Protein AF-A0A0C1QW24-F1 (afdb_monomer_lite)

Sequence (391 aa):
MWEAIWLALNKYADKGKLSITPIIAEKIINILKTRLPSDTKLGSLEKIFASSINNVNDIINEWLLEGEDKKDLLIGNSKISNIIYGYGNNDILIGGKQSDKLYGGFGDDILEGGEGDDELYGEYGSDTYIWGAGLGNDIIFESRTDTDRDFVKLVGGITPEDIDYYYTNHNTYGRSIEIKIKSTGEKLLIPRKSERSTVSEMIFDNGKKVSLLDNIPNLGTDGDDVLKGTAYKDYLKGLKGNDKLYGGSGDDILEGGEGDDELYGEYGSDTYIWGAGLGNDIIFESRTDTDRDFVKLVGGITPEDIDYYYTNHNTYGRSIEIKIKSIGEKLLIPRKSERSTVSEMSFDNGKKVCLLDNIPYCSSNNINDKTHIYHEGNIHLETGFNNEALF

Organism: NCBI:txid86105

Structure (mmCIF, N/CA/C/O backbone):
data_AF-A0A0C1QW24-F1
#
_entry.id   AF-A0A0C1QW24-F1
#
loop_
_atom_site.group_PDB
_atom_site.id
_atom_site.type_symbol
_atom_site.label_atom_id
_atom_site.label_alt_id
_atom_site.label_comp_id
_atom_site.label_asym_id
_atom_site.label_entity_id
_atom_site.label_seq_id
_atom_site.pdbx_PDB_ins_code
_atom_site.Cartn_x
_atom_site.Cartn_y
_atom_site.Cartn_z
_atom_site.occupancy
_atom_site.B_iso_or_equiv
_atom_site.auth_seq_id
_atom_site.auth_comp_id
_atom_site.auth_asym_id
_atom_site.auth_atom_id
_atom_site.pdbx_PDB_model_num
ATOM 1 N N . MET A 1 1 ? 5.369 17.848 -28.138 1.00 54.53 1 MET A N 1
ATOM 2 C CA . MET A 1 1 ? 5.869 16.537 -27.673 1.00 54.53 1 MET A CA 1
ATOM 3 C C . MET A 1 1 ? 5.851 15.494 -28.789 1.00 54.53 1 MET A C 1
ATOM 5 O O . MET A 1 1 ? 6.917 15.181 -29.296 1.00 54.53 1 MET A O 1
ATOM 9 N N . TRP A 1 2 ? 4.685 15.012 -29.240 1.00 56.50 2 TRP A N 1
ATOM 10 C CA . TRP A 1 2 ? 4.601 13.933 -30.244 1.00 56.50 2 TRP A CA 1
ATOM 11 C C . TRP A 1 2 ? 5.263 14.249 -31.588 1.00 56.50 2 TRP A C 1
ATOM 13 O O . TRP A 1 2 ? 5.914 13.382 -32.158 1.00 56.50 2 TRP A O 1
ATOM 23 N N . GLU A 1 3 ? 5.185 15.497 -32.053 1.00 54.97 3 GLU A N 1
ATOM 24 C CA . GLU A 1 3 ? 5.924 15.941 -33.243 1.00 54.97 3 GLU A CA 1
ATOM 25 C C . GLU A 1 3 ? 7.447 15.928 -33.040 1.00 54.97 3 GLU A C 1
ATOM 27 O O . GLU A 1 3 ? 8.176 15.600 -33.966 1.00 54.97 3 GLU A O 1
ATOM 32 N N . ALA A 1 4 ? 7.947 16.223 -31.835 1.00 52.72 4 ALA A N 1
ATOM 33 C CA . ALA A 1 4 ? 9.382 16.182 -31.540 1.00 52.72 4 ALA A CA 1
ATOM 34 C C . ALA A 1 4 ? 9.905 14.738 -31.496 1.00 52.72 4 ALA A C 1
ATOM 36 O O . ALA A 1 4 ? 10.951 14.457 -32.075 1.00 52.72 4 ALA A O 1
ATOM 37 N N . ILE A 1 5 ? 9.138 13.814 -30.899 1.00 54.47 5 ILE A N 1
ATOM 38 C CA . ILE A 1 5 ? 9.424 12.370 -30.941 1.00 54.47 5 ILE A CA 1
ATOM 39 C C . ILE A 1 5 ? 9.389 11.875 -32.395 1.00 54.47 5 ILE A C 1
ATOM 41 O O . ILE A 1 5 ? 10.290 11.163 -32.825 1.00 54.47 5 ILE A O 1
ATOM 45 N N . TRP A 1 6 ? 8.403 12.308 -33.186 1.00 57.19 6 TRP A N 1
ATOM 46 C CA . TRP A 1 6 ? 8.279 11.936 -34.599 1.00 57.19 6 TRP A CA 1
ATOM 47 C C . TRP A 1 6 ? 9.472 12.431 -35.421 1.00 57.19 6 TRP A C 1
ATOM 49 O O . TRP A 1 6 ? 10.039 11.683 -36.217 1.00 57.19 6 TRP A O 1
ATOM 59 N N . LEU A 1 7 ? 9.883 13.686 -35.219 1.00 57.59 7 LEU A N 1
ATOM 60 C CA . LEU A 1 7 ? 11.039 14.282 -35.887 1.00 57.59 7 LEU A CA 1
ATOM 61 C C . LEU A 1 7 ? 12.349 13.608 -35.472 1.00 57.59 7 LEU A C 1
ATOM 63 O O . LEU A 1 7 ? 13.193 13.359 -36.331 1.00 57.59 7 LEU A O 1
ATOM 67 N N . ALA A 1 8 ? 12.515 13.282 -34.189 1.00 53.38 8 ALA A N 1
ATOM 68 C CA . ALA A 1 8 ? 13.675 12.548 -33.702 1.00 53.38 8 ALA A CA 1
ATOM 69 C C . ALA A 1 8 ? 13.733 11.141 -34.324 1.00 53.38 8 ALA A C 1
ATOM 71 O O . ALA A 1 8 ? 14.740 10.802 -34.942 1.00 53.38 8 ALA A O 1
ATOM 72 N N . LEU A 1 9 ? 12.638 10.372 -34.283 1.00 56.56 9 LEU A N 1
ATOM 73 C CA . LEU A 1 9 ? 12.559 9.029 -34.878 1.00 56.56 9 LEU A CA 1
ATOM 74 C C . LEU A 1 9 ? 12.880 9.041 -36.383 1.00 56.56 9 LEU A C 1
ATOM 76 O O . LEU A 1 9 ? 13.656 8.208 -36.850 1.00 56.56 9 LEU A O 1
ATOM 80 N N . ASN A 1 10 ? 12.367 10.023 -37.136 1.00 54.75 10 ASN A N 1
ATOM 81 C CA . ASN A 1 10 ? 12.657 10.153 -38.570 1.00 54.75 10 ASN A CA 1
ATOM 82 C C . ASN A 1 10 ? 14.102 10.598 -38.859 1.00 54.75 10 ASN A C 1
ATOM 84 O O . ASN A 1 10 ? 14.746 10.051 -39.750 1.00 54.75 10 ASN A O 1
ATOM 88 N N . LYS A 1 11 ? 14.661 11.536 -38.082 1.00 52.62 11 LYS A N 1
ATOM 89 C CA . LYS A 1 11 ? 16.057 11.993 -38.236 1.00 52.62 11 LYS A CA 1
ATOM 90 C C . LYS A 1 11 ? 17.072 10.861 -38.018 1.00 52.62 11 LYS A C 1
ATOM 92 O O . LYS A 1 11 ? 18.167 10.902 -38.584 1.00 52.62 11 LYS A O 1
ATOM 97 N N . TYR A 1 12 ? 16.734 9.874 -37.187 1.00 47.69 12 TYR A N 1
ATOM 98 C CA . TYR A 1 12 ? 17.576 8.703 -36.930 1.00 47.69 12 TYR A CA 1
ATOM 99 C C . TYR A 1 12 ? 17.433 7.603 -37.992 1.00 47.69 12 TYR A C 1
ATOM 101 O O . TYR A 1 12 ? 18.429 6.933 -38.281 1.00 47.69 12 TYR A O 1
ATOM 109 N N . ALA A 1 13 ? 16.270 7.485 -38.643 1.00 48.06 13 ALA A N 1
ATOM 110 C CA . ALA A 1 13 ? 16.073 6.603 -39.797 1.00 48.06 13 ALA A CA 1
ATOM 111 C C . ALA A 1 13 ? 16.993 6.977 -40.983 1.00 48.06 13 ALA A C 1
ATOM 113 O O . ALA A 1 13 ? 17.592 6.102 -41.609 1.00 48.06 13 ALA A O 1
ATOM 114 N N . ASP A 1 14 ? 17.207 8.276 -41.222 1.00 45.59 14 ASP A N 1
ATOM 115 C CA . ASP A 1 14 ? 18.035 8.783 -42.332 1.00 45.59 14 ASP A CA 1
ATOM 116 C C . ASP A 1 14 ? 19.552 8.570 -42.148 1.00 45.59 14 ASP A C 1
ATOM 118 O O . ASP A 1 14 ? 20.320 8.656 -43.107 1.00 45.59 14 ASP A O 1
ATOM 122 N N . LYS A 1 15 ? 20.023 8.270 -40.928 1.00 45.69 15 LYS A N 1
ATOM 123 C CA . LYS A 1 15 ? 21.458 8.068 -40.630 1.00 45.69 15 LYS A CA 1
ATOM 124 C C . LYS A 1 15 ? 21.930 6.614 -40.753 1.00 45.69 15 LYS A C 1
ATOM 126 O O . LYS A 1 15 ? 23.071 6.325 -40.395 1.00 45.69 15 LYS A O 1
ATOM 131 N N . GLY A 1 16 ? 21.080 5.697 -41.223 1.00 38.66 16 GLY A N 1
ATOM 132 C CA . GLY A 1 16 ? 21.445 4.297 -41.486 1.00 38.66 16 GLY A CA 1
ATOM 133 C C . GLY A 1 16 ? 21.817 3.469 -40.247 1.00 38.66 16 GLY A C 1
ATOM 134 O O . GLY A 1 16 ? 22.324 2.361 -40.391 1.00 38.66 16 GLY A O 1
ATOM 135 N N . LYS A 1 17 ? 21.580 3.990 -39.036 1.00 41.81 17 LYS A N 1
ATOM 136 C CA . LYS A 1 17 ? 21.869 3.312 -37.761 1.00 41.81 17 LYS A CA 1
ATOM 137 C C . LYS A 1 17 ? 20.646 2.652 -37.123 1.00 41.81 17 LYS A C 1
ATOM 139 O O . LYS A 1 17 ? 20.795 2.040 -36.077 1.00 41.81 17 LYS A O 1
ATOM 144 N N . LEU A 1 18 ? 19.468 2.806 -37.731 1.00 44.25 18 LEU A N 1
ATOM 145 C CA . LEU A 1 18 ? 18.193 2.344 -37.200 1.00 44.25 18 LEU A CA 1
ATOM 146 C C . LEU A 1 18 ? 17.187 2.140 -38.339 1.00 44.25 18 LEU A C 1
ATOM 148 O O . LEU A 1 18 ? 16.861 3.081 -39.057 1.00 44.25 18 LEU A O 1
ATOM 152 N N . SER A 1 19 ? 16.661 0.927 -38.511 1.00 45.06 19 SER A N 1
ATOM 153 C CA . SER A 1 19 ? 15.599 0.631 -39.487 1.00 45.06 19 SER A CA 1
ATOM 154 C C . SER A 1 19 ? 14.211 1.006 -38.942 1.00 45.06 19 SER A C 1
ATOM 156 O O . SER A 1 19 ? 13.286 0.196 -38.972 1.00 45.06 19 SER A O 1
ATOM 158 N N . ILE A 1 20 ? 14.045 2.225 -38.418 1.00 50.34 20 ILE A N 1
ATOM 159 C CA . ILE A 1 20 ? 12.738 2.716 -37.954 1.00 50.34 20 ILE A CA 1
ATOM 160 C C . ILE A 1 20 ? 12.005 3.305 -39.154 1.00 50.34 20 ILE A C 1
ATOM 162 O O . ILE A 1 20 ? 12.266 4.424 -39.582 1.00 50.34 20 ILE A O 1
ATOM 166 N N . THR A 1 21 ? 11.075 2.543 -39.723 1.00 54.22 21 THR A N 1
ATOM 167 C CA . THR A 1 21 ? 10.159 3.088 -40.734 1.00 54.22 21 THR A CA 1
ATOM 168 C C . THR A 1 21 ? 9.180 4.079 -40.083 1.00 54.22 21 THR A C 1
ATOM 170 O O . THR A 1 21 ? 8.878 3.930 -38.896 1.00 54.22 21 THR A O 1
ATOM 173 N N . PRO A 1 22 ? 8.599 5.038 -40.830 1.00 52.44 22 PRO A N 1
ATOM 174 C CA . PRO A 1 22 ? 7.570 5.942 -40.302 1.00 52.44 22 PRO A CA 1
ATOM 175 C C . PRO A 1 22 ? 6.401 5.217 -39.613 1.00 52.44 22 PRO A C 1
ATOM 177 O O . PRO A 1 22 ? 5.875 5.697 -38.617 1.00 52.44 22 PRO A O 1
ATOM 180 N N . ILE A 1 23 ? 6.052 4.013 -40.081 1.00 50.34 23 ILE A N 1
ATOM 181 C CA . ILE A 1 23 ? 5.023 3.151 -39.475 1.00 50.34 23 ILE A CA 1
ATOM 182 C C . ILE A 1 23 ? 5.451 2.654 -38.085 1.00 50.34 23 ILE A C 1
ATOM 184 O O . ILE A 1 23 ? 4.635 2.581 -37.168 1.00 50.34 23 ILE A O 1
ATOM 188 N N . ILE A 1 24 ? 6.726 2.294 -37.912 1.00 52.59 24 ILE A N 1
ATOM 189 C CA . ILE A 1 24 ? 7.274 1.887 -36.609 1.00 52.59 24 ILE A CA 1
ATOM 190 C C . ILE A 1 24 ? 7.341 3.101 -35.677 1.00 52.59 24 ILE A C 1
ATOM 192 O O . ILE A 1 24 ? 6.959 2.988 -34.515 1.00 52.59 24 ILE A O 1
ATOM 196 N N . ALA A 1 25 ? 7.733 4.269 -36.191 1.00 52.78 25 ALA A N 1
ATOM 197 C CA . ALA A 1 25 ? 7.744 5.505 -35.418 1.00 52.78 25 ALA A CA 1
ATOM 198 C C . ALA A 1 25 ? 6.342 5.895 -34.915 1.00 52.78 25 ALA A C 1
ATOM 200 O O . ALA A 1 25 ? 6.179 6.274 -33.756 1.00 52.78 25 ALA A O 1
ATOM 201 N N . GLU A 1 26 ? 5.317 5.737 -35.756 1.00 54.50 26 GLU A N 1
ATOM 202 C CA . GLU A 1 26 ? 3.920 5.976 -35.386 1.00 54.50 26 GLU A CA 1
ATOM 203 C C . GLU A 1 26 ? 3.439 5.019 -34.296 1.00 54.50 26 GLU A C 1
ATOM 205 O O . GLU A 1 26 ? 2.775 5.438 -33.348 1.00 54.50 26 GLU A O 1
ATOM 210 N N . LYS A 1 27 ? 3.810 3.737 -34.396 1.00 55.41 27 LYS A N 1
ATOM 211 C CA . LYS A 1 27 ? 3.493 2.733 -33.375 1.00 55.41 27 LYS A CA 1
ATOM 212 C C . LYS A 1 27 ? 4.148 3.059 -32.038 1.00 55.41 27 LYS A C 1
ATOM 214 O O . LYS A 1 27 ? 3.452 3.032 -31.031 1.00 55.41 27 LYS A O 1
ATOM 219 N N . ILE A 1 28 ? 5.434 3.414 -32.036 1.00 56.41 28 ILE A N 1
ATOM 220 C CA . ILE A 1 28 ? 6.153 3.828 -30.822 1.00 56.41 28 ILE A CA 1
ATOM 221 C C . ILE A 1 28 ? 5.459 5.042 -30.203 1.00 56.41 28 ILE A C 1
ATOM 223 O O . ILE A 1 28 ? 5.124 5.022 -29.027 1.00 56.41 28 ILE A O 1
ATOM 227 N N . ILE A 1 29 ? 5.145 6.065 -30.999 1.00 60.66 29 ILE A N 1
ATOM 228 C CA . ILE A 1 29 ? 4.436 7.255 -30.514 1.00 60.66 29 ILE A CA 1
ATOM 229 C C . ILE A 1 29 ? 3.065 6.919 -29.936 1.00 60.66 29 ILE A C 1
ATOM 231 O O . ILE A 1 29 ? 2.685 7.479 -28.913 1.00 60.66 29 ILE A O 1
ATOM 235 N N . ASN A 1 30 ? 2.307 6.031 -30.573 1.00 58.91 30 ASN A N 1
ATOM 236 C CA . ASN A 1 30 ? 0.991 5.650 -30.074 1.00 58.91 30 ASN A CA 1
ATOM 237 C C . ASN A 1 30 ? 1.080 4.824 -28.784 1.00 58.91 30 ASN A C 1
ATOM 239 O O . ASN A 1 30 ? 0.243 5.018 -27.912 1.00 58.91 30 ASN A O 1
ATOM 243 N N . ILE A 1 31 ? 2.110 3.987 -28.622 1.00 58.91 31 ILE A N 1
ATOM 244 C CA . ILE A 1 31 ? 2.392 3.289 -27.358 1.00 58.91 31 ILE A CA 1
ATOM 245 C C . ILE A 1 31 ? 2.759 4.307 -26.275 1.00 58.91 31 ILE A C 1
ATOM 247 O O . ILE A 1 31 ? 2.102 4.367 -25.240 1.00 58.91 31 ILE A O 1
ATOM 251 N N . LEU A 1 32 ? 3.719 5.192 -26.545 1.00 63.22 32 LEU A N 1
ATOM 252 C CA . LEU A 1 32 ? 4.128 6.237 -25.606 1.00 63.22 32 LEU A CA 1
ATOM 253 C C . LEU A 1 32 ? 2.950 7.141 -25.204 1.00 63.22 32 LEU A C 1
ATOM 255 O O . LEU A 1 32 ? 2.845 7.521 -24.045 1.00 63.22 32 LEU A O 1
ATOM 259 N N . LYS A 1 33 ? 2.021 7.447 -26.123 1.00 64.19 33 LYS A N 1
ATOM 260 C CA . LYS A 1 33 ? 0.787 8.210 -25.834 1.00 64.19 33 LYS A CA 1
ATOM 261 C C . LYS A 1 33 ? -0.115 7.549 -24.809 1.00 64.19 33 LYS A C 1
ATOM 263 O O . LYS A 1 33 ? -0.843 8.251 -24.118 1.00 64.19 33 LYS A O 1
ATOM 268 N N . THR A 1 34 ? -0.123 6.223 -24.784 1.00 60.09 34 THR A N 1
ATOM 269 C CA . THR A 1 34 ? -0.953 5.450 -23.858 1.00 60.09 34 THR A CA 1
ATOM 270 C C . THR A 1 34 ? -0.277 5.198 -22.519 1.00 60.09 34 THR A C 1
ATOM 272 O O . THR A 1 34 ? -0.967 4.826 -21.580 1.00 60.09 34 THR A O 1
ATOM 275 N N . ARG A 1 35 ? 1.045 5.381 -22.435 1.00 60.38 35 ARG A N 1
ATOM 276 C CA . ARG A 1 35 ? 1.845 4.964 -21.277 1.00 60.38 35 ARG A CA 1
ATOM 277 C C . ARG A 1 35 ? 2.460 6.130 -20.506 1.00 60.38 35 ARG A C 1
ATOM 279 O O . ARG A 1 35 ? 2.527 6.083 -19.286 1.00 60.38 35 ARG A O 1
ATOM 286 N N . LEU A 1 36 ? 2.837 7.209 -21.192 1.00 64.06 36 LEU A N 1
ATOM 287 C CA . LEU A 1 36 ? 3.408 8.397 -20.558 1.00 64.06 36 LEU A CA 1
ATOM 288 C C . LEU A 1 36 ? 2.320 9.388 -20.099 1.00 64.06 36 LEU A C 1
ATOM 290 O O . LEU A 1 36 ? 1.320 9.571 -20.803 1.00 64.06 36 LEU A O 1
ATOM 294 N N . PRO A 1 37 ? 2.528 10.100 -18.973 1.00 58.44 37 PRO A N 1
ATOM 295 C CA . PRO A 1 37 ? 1.677 11.214 -18.562 1.00 58.44 37 PRO A CA 1
ATOM 296 C C . PRO A 1 37 ? 1.479 12.268 -19.666 1.00 58.44 37 PRO A C 1
ATOM 298 O O . PRO A 1 37 ? 2.382 12.611 -20.430 1.00 58.44 37 PRO A O 1
ATOM 301 N N . SER A 1 38 ? 0.275 12.839 -19.752 1.00 53.84 38 SER A N 1
ATOM 302 C CA . SER A 1 38 ? -0.062 13.818 -20.799 1.00 53.84 38 SER A CA 1
ATOM 303 C C . SER A 1 38 ? 0.737 15.127 -20.717 1.00 53.84 38 SER A C 1
ATOM 305 O O . SER A 1 38 ? 0.830 15.858 -21.704 1.00 53.84 38 SER A O 1
ATOM 307 N N . ASP A 1 39 ? 1.284 15.434 -19.542 1.00 51.53 39 ASP A N 1
ATOM 308 C CA . ASP A 1 39 ? 2.072 16.622 -19.222 1.00 51.53 39 ASP A CA 1
ATOM 309 C C . ASP A 1 39 ? 3.589 16.382 -19.253 1.00 51.53 39 ASP A C 1
ATOM 311 O O . ASP A 1 39 ? 4.344 17.326 -19.005 1.00 51.53 39 ASP A O 1
ATOM 315 N N . THR A 1 40 ? 4.049 15.174 -19.615 1.00 50.94 40 THR A N 1
ATOM 316 C CA . THR A 1 40 ? 5.476 14.864 -19.766 1.00 50.94 40 THR A CA 1
ATOM 317 C C . THR A 1 40 ? 6.152 15.900 -20.671 1.00 50.94 40 THR A C 1
ATOM 319 O O . THR A 1 40 ? 5.901 15.997 -21.875 1.00 50.94 40 THR A O 1
ATOM 322 N N . LYS A 1 41 ? 7.041 16.719 -20.097 1.00 43.91 41 LYS A N 1
ATOM 323 C CA . LYS A 1 41 ? 7.825 17.704 -20.850 1.00 43.91 41 LYS A CA 1
ATOM 324 C C . LYS A 1 41 ? 9.104 17.057 -21.350 1.00 43.91 41 LYS A C 1
ATOM 326 O O . LYS A 1 41 ? 10.160 17.134 -20.733 1.00 43.91 41 LYS A O 1
ATOM 331 N N . LEU A 1 42 ? 9.021 16.459 -22.529 1.00 47.66 42 LEU A N 1
ATOM 332 C CA . LEU A 1 42 ? 10.213 16.156 -23.306 1.00 47.66 42 LEU A CA 1
ATOM 333 C C . LEU A 1 42 ? 10.705 17.461 -23.932 1.00 47.66 42 LEU A C 1
ATOM 335 O O . LEU A 1 42 ? 10.097 17.963 -24.879 1.00 47.66 42 LEU A O 1
ATOM 339 N N . GLY A 1 43 ? 11.767 18.040 -23.365 1.00 41.81 43 GLY A N 1
ATOM 340 C CA . GLY A 1 43 ? 12.558 19.082 -24.022 1.00 41.81 43 GLY A CA 1
ATOM 341 C C . GLY A 1 43 ? 13.139 18.592 -25.356 1.00 41.81 43 GLY A C 1
ATOM 342 O O . GLY A 1 43 ? 12.655 17.629 -25.952 1.00 41.81 43 GLY A O 1
ATOM 343 N N . SER A 1 44 ? 14.183 19.243 -25.865 1.00 37.25 44 SER A N 1
ATOM 344 C CA . SER A 1 44 ? 14.892 18.775 -27.061 1.00 37.25 44 SER A CA 1
ATOM 345 C C . SER A 1 44 ? 15.530 17.401 -26.811 1.00 37.25 44 SER A C 1
ATOM 347 O O . SER A 1 44 ? 16.671 17.332 -26.384 1.00 37.25 44 SER A O 1
ATOM 349 N N . LEU A 1 45 ? 14.791 16.317 -27.069 1.00 41.62 45 LEU A N 1
ATOM 350 C CA . LEU A 1 45 ? 15.319 14.955 -27.173 1.00 41.62 45 LEU A CA 1
ATOM 351 C C . LEU A 1 45 ? 16.490 14.968 -28.153 1.00 41.62 45 LEU A C 1
ATOM 353 O O . LEU A 1 45 ? 16.302 15.253 -29.342 1.00 41.62 45 LEU A O 1
ATOM 357 N N . GLU A 1 46 ? 17.693 14.688 -27.663 1.00 39.22 46 GLU A N 1
ATOM 358 C CA . GLU A 1 46 ? 18.883 14.771 -28.502 1.00 39.22 46 GLU A CA 1
ATOM 359 C C . GLU A 1 46 ? 19.224 13.429 -29.159 1.00 39.22 46 GLU A C 1
ATOM 361 O O . GLU A 1 46 ? 19.708 13.444 -30.297 1.00 39.22 46 GLU A O 1
ATOM 366 N N . LYS A 1 47 ? 18.911 12.278 -28.537 1.00 43.84 47 LYS A N 1
ATOM 367 C CA . LYS A 1 47 ? 19.122 10.927 -29.098 1.00 43.84 47 LYS A CA 1
ATOM 368 C C . LYS A 1 47 ? 17.982 9.948 -28.778 1.00 43.84 47 LYS A C 1
ATOM 370 O O . LYS A 1 47 ? 17.315 10.056 -27.760 1.00 43.84 47 LYS A O 1
ATOM 375 N N . ILE A 1 48 ? 17.748 9.017 -29.708 1.00 49.03 48 ILE A N 1
ATOM 376 C CA . ILE A 1 48 ? 16.876 7.848 -29.533 1.00 49.03 48 ILE A CA 1
ATOM 377 C C . ILE A 1 48 ? 17.725 6.622 -29.834 1.00 49.03 48 ILE A C 1
ATOM 379 O O . ILE A 1 48 ? 18.260 6.515 -30.944 1.00 49.03 48 ILE A O 1
ATOM 383 N N . PHE A 1 49 ? 17.808 5.698 -28.883 1.00 53.50 49 PHE A N 1
ATOM 384 C CA . PHE A 1 49 ? 18.345 4.370 -29.129 1.00 53.50 49 PHE A CA 1
ATOM 385 C C . PHE A 1 49 ? 17.191 3.370 -29.162 1.00 53.50 49 PHE A C 1
ATOM 387 O O . PHE A 1 49 ? 16.466 3.173 -28.195 1.00 53.50 49 PHE A O 1
ATOM 394 N N . ALA A 1 50 ? 17.013 2.760 -30.325 1.00 49.69 50 ALA A N 1
ATOM 395 C CA . ALA A 1 50 ? 16.167 1.598 -30.527 1.00 49.69 50 ALA A CA 1
ATOM 396 C C . ALA A 1 50 ? 16.956 0.626 -31.415 1.00 49.69 50 ALA A C 1
ATOM 398 O O . ALA A 1 50 ? 17.950 1.003 -32.040 1.00 49.69 50 ALA A O 1
ATOM 399 N N . SER A 1 51 ? 16.572 -0.641 -31.450 1.00 47.81 51 SER A N 1
ATOM 400 C CA . SER A 1 51 ? 17.356 -1.681 -32.115 1.00 47.81 51 SER A CA 1
ATOM 401 C C . SER A 1 51 ? 17.286 -1.626 -33.653 1.00 47.81 51 SER A C 1
ATOM 403 O O . SER A 1 51 ? 16.215 -1.565 -34.258 1.00 47.81 51 SER A O 1
ATOM 405 N N . SER A 1 52 ? 18.441 -1.731 -34.320 1.00 38.12 52 SER A N 1
ATOM 406 C CA . SER A 1 52 ? 18.543 -2.401 -35.623 1.00 38.12 52 SER A CA 1
ATOM 407 C C . SER A 1 52 ? 19.587 -3.505 -35.513 1.00 38.12 52 SER A C 1
ATOM 409 O O . SER A 1 52 ? 20.757 -3.217 -35.266 1.00 38.12 52 SER A O 1
ATOM 411 N N . ILE A 1 53 ? 19.136 -4.753 -35.660 1.00 38.84 53 ILE A N 1
ATOM 412 C CA . ILE A 1 53 ? 19.943 -5.976 -35.577 1.00 38.84 53 ILE A CA 1
ATOM 413 C C . ILE A 1 53 ? 21.025 -5.921 -36.656 1.00 38.84 53 ILE A C 1
ATOM 415 O O . ILE A 1 53 ? 20.698 -6.025 -37.836 1.00 38.84 53 ILE A O 1
ATOM 419 N N . ASN A 1 54 ? 22.293 -5.776 -36.268 1.00 38.53 54 ASN A N 1
ATOM 420 C CA . ASN A 1 54 ? 23.405 -5.774 -37.221 1.00 38.53 54 ASN A CA 1
ATOM 421 C C . ASN A 1 54 ? 24.591 -6.671 -36.819 1.00 38.53 54 ASN A C 1
ATOM 423 O O . ASN A 1 54 ? 25.556 -6.708 -37.584 1.00 38.53 54 ASN A O 1
ATOM 427 N N . ASN A 1 55 ? 24.583 -7.406 -35.690 1.00 34.47 55 ASN A N 1
ATOM 428 C CA . ASN A 1 55 ? 25.733 -8.261 -35.366 1.00 34.47 55 ASN A CA 1
ATOM 429 C C . ASN A 1 55 ? 25.432 -9.548 -34.575 1.00 34.47 55 ASN A C 1
ATOM 431 O O . ASN A 1 55 ? 24.503 -9.634 -33.787 1.00 34.47 55 ASN A O 1
ATOM 435 N N . VAL A 1 56 ? 26.265 -10.569 -34.801 1.00 33.44 56 VAL A N 1
ATOM 436 C CA . VAL A 1 56 ? 26.129 -11.942 -34.270 1.00 33.44 56 VAL A CA 1
ATOM 437 C C . VAL A 1 56 ? 26.592 -12.052 -32.805 1.00 33.44 56 VAL A C 1
ATOM 439 O O . VAL A 1 56 ? 26.327 -13.052 -32.146 1.00 33.44 56 VAL A O 1
ATOM 442 N N . ASN A 1 57 ? 27.232 -11.008 -32.265 1.00 39.75 57 ASN A N 1
ATOM 443 C CA . ASN A 1 57 ? 27.649 -10.952 -30.860 1.00 39.75 57 ASN A CA 1
ATOM 444 C C . ASN A 1 57 ? 26.494 -10.638 -29.883 1.00 39.75 57 ASN A C 1
ATOM 446 O O . ASN A 1 57 ? 26.695 -10.763 -28.681 1.00 39.75 57 ASN A O 1
ATOM 450 N N . ASP A 1 58 ? 25.288 -10.331 -30.380 1.00 42.12 58 ASP A N 1
ATOM 451 C CA . ASP A 1 58 ? 24.072 -10.046 -29.590 1.00 42.12 58 ASP A CA 1
ATOM 452 C C . ASP A 1 58 ? 23.397 -11.326 -29.024 1.00 42.12 58 ASP A C 1
ATOM 454 O O . ASP A 1 58 ? 22.238 -11.313 -28.617 1.00 42.12 58 ASP A O 1
ATOM 458 N N . ILE A 1 59 ? 24.107 -12.464 -29.027 1.00 38.56 59 ILE A N 1
ATOM 459 C CA . ILE A 1 59 ? 23.645 -13.794 -28.568 1.00 38.56 59 ILE A CA 1
ATOM 460 C C . ILE A 1 59 ? 24.257 -14.135 -27.189 1.00 38.56 59 ILE A C 1
ATOM 462 O O . ILE A 1 59 ? 24.449 -15.296 -26.837 1.00 38.56 59 ILE A O 1
ATOM 466 N N . ILE A 1 60 ? 24.602 -13.128 -26.383 1.00 40.44 60 ILE A N 1
ATOM 467 C CA . ILE A 1 60 ? 25.121 -13.327 -25.022 1.00 40.44 60 ILE A CA 1
ATOM 468 C C . ILE A 1 60 ? 24.066 -12.831 -24.029 1.00 40.44 60 ILE A C 1
ATOM 470 O O . ILE A 1 60 ? 24.134 -11.691 -23.619 1.00 40.44 60 ILE A O 1
ATOM 474 N N . ASN A 1 61 ? 23.098 -13.696 -23.706 1.00 50.12 61 ASN A N 1
ATOM 475 C CA . ASN A 1 61 ? 22.105 -13.723 -22.607 1.00 50.12 61 ASN A CA 1
ATOM 476 C C . ASN A 1 61 ? 21.390 -12.448 -22.076 1.00 50.12 61 ASN A C 1
ATOM 478 O O . ASN A 1 61 ? 20.282 -12.615 -21.583 1.00 50.12 61 ASN A O 1
ATOM 482 N N . GLU A 1 62 ? 21.910 -11.227 -22.197 1.00 55.50 62 GLU A N 1
ATOM 483 C CA . GLU A 1 62 ? 21.303 -9.956 -21.762 1.00 55.50 62 GLU A CA 1
ATOM 484 C C . GLU A 1 62 ? 21.822 -8.817 -22.668 1.00 55.50 62 GLU A C 1
ATOM 486 O O . GLU A 1 62 ? 23.006 -8.782 -23.014 1.00 55.50 62 GLU A O 1
ATOM 491 N N . TRP A 1 63 ? 20.964 -7.880 -23.087 1.00 66.88 63 TRP A N 1
ATOM 492 C CA . TRP A 1 63 ? 21.368 -6.741 -23.927 1.00 66.88 63 TRP A CA 1
ATOM 493 C C . TRP A 1 63 ? 21.609 -5.484 -23.090 1.00 66.88 63 TRP A C 1
ATOM 495 O O . TRP A 1 63 ? 20.670 -4.896 -22.569 1.00 66.88 63 TRP A O 1
ATOM 505 N N . LEU A 1 64 ? 22.864 -5.036 -23.036 1.00 75.00 64 LEU A N 1
ATOM 506 C CA . LEU A 1 64 ? 23.268 -3.741 -22.488 1.00 75.00 64 LEU A CA 1
ATOM 507 C C . LEU A 1 64 ? 22.946 -2.556 -23.426 1.00 75.00 64 LEU A C 1
ATOM 509 O O . LEU A 1 64 ? 23.403 -2.521 -24.573 1.00 75.00 64 LEU A O 1
ATOM 513 N N . LEU A 1 65 ? 22.219 -1.563 -22.915 1.00 78.31 65 LEU A N 1
ATOM 514 C CA . LEU A 1 65 ? 21.932 -0.281 -23.550 1.00 78.31 65 LEU A CA 1
ATOM 515 C C . LEU A 1 65 ? 22.376 0.861 -22.626 1.00 78.31 65 LEU A C 1
ATOM 517 O O . LEU A 1 65 ? 22.026 0.881 -21.454 1.00 78.31 65 LEU A O 1
ATOM 521 N N . GLU A 1 66 ? 23.138 1.812 -23.155 1.00 79.94 66 GLU A N 1
ATOM 522 C CA . GLU A 1 66 ? 23.740 2.899 -22.376 1.00 79.94 66 GLU A CA 1
ATOM 523 C C . GLU A 1 66 ? 23.389 4.256 -23.002 1.00 79.94 66 GLU A C 1
ATOM 525 O O . GLU A 1 66 ? 23.546 4.447 -24.216 1.00 79.94 66 GLU A O 1
ATOM 530 N N . GLY A 1 67 ? 22.900 5.173 -22.171 1.00 80.00 67 GLY A N 1
ATOM 531 C CA . GLY A 1 67 ? 22.677 6.584 -22.463 1.00 80.00 67 GLY A CA 1
ATOM 532 C C . GLY A 1 67 ? 23.953 7.414 -22.334 1.00 80.00 67 GLY A C 1
ATOM 533 O O . GLY A 1 67 ? 25.077 6.908 -22.406 1.00 80.00 67 GLY A O 1
ATOM 534 N N . GLU A 1 68 ? 23.793 8.722 -22.185 1.00 80.62 68 GLU A N 1
ATOM 535 C CA . GLU A 1 68 ? 24.858 9.714 -22.046 1.00 80.62 68 GLU A CA 1
ATOM 536 C C . GLU A 1 68 ? 24.520 10.710 -20.915 1.00 80.62 68 GLU A C 1
ATOM 538 O O . GLU A 1 68 ? 23.493 10.625 -20.263 1.00 80.62 68 GLU A O 1
ATOM 543 N N . ASP A 1 69 ? 25.382 11.701 -20.670 1.00 84.44 69 ASP A N 1
ATOM 544 C CA . ASP A 1 69 ? 25.110 12.786 -19.707 1.00 84.44 69 ASP A CA 1
ATOM 545 C C . ASP A 1 69 ? 24.145 13.841 -20.296 1.00 84.44 69 ASP A C 1
ATOM 547 O O . ASP A 1 69 ? 24.469 15.027 -20.419 1.00 84.44 69 ASP A O 1
ATOM 551 N N . LYS A 1 70 ? 22.992 13.389 -20.799 1.00 84.31 70 LYS A N 1
ATOM 552 C CA . LYS A 1 70 ? 21.917 14.204 -21.379 1.00 84.31 70 LYS A CA 1
ATOM 553 C C . LYS A 1 70 ? 20.621 13.398 -21.452 1.00 84.31 70 LYS A C 1
ATOM 555 O O . LYS A 1 70 ? 20.650 12.189 -21.572 1.00 84.31 70 LYS A O 1
ATOM 560 N N . LYS A 1 71 ? 19.511 14.117 -21.634 1.00 80.44 71 LYS A N 1
ATOM 561 C CA . LYS A 1 71 ? 18.190 13.522 -21.850 1.00 80.44 71 LYS A CA 1
ATOM 562 C C . LYS A 1 71 ? 18.143 12.562 -23.049 1.00 80.44 71 LYS A C 1
ATOM 564 O O . LYS A 1 71 ? 18.186 13.005 -24.209 1.00 80.44 71 LYS A O 1
ATOM 569 N N . ASP A 1 72 ? 17.891 11.296 -22.757 1.00 77.31 72 ASP A N 1
ATOM 570 C CA . ASP A 1 72 ? 17.799 10.181 -23.687 1.00 77.31 72 ASP A CA 1
ATOM 571 C C . ASP A 1 72 ? 16.418 9.492 -23.663 1.00 77.31 72 ASP A C 1
ATOM 573 O O . ASP A 1 72 ? 15.621 9.595 -22.729 1.00 77.31 72 ASP A O 1
ATOM 577 N N . LEU A 1 73 ? 16.101 8.813 -24.772 1.00 79.75 73 LEU A N 1
ATOM 578 C CA . LEU A 1 73 ? 15.011 7.839 -24.870 1.00 79.75 73 LEU A CA 1
ATOM 579 C C . LEU A 1 73 ? 15.623 6.493 -25.263 1.00 79.75 73 LEU A C 1
ATOM 581 O O . LEU A 1 73 ? 16.114 6.333 -26.390 1.00 79.75 73 LEU A O 1
ATOM 585 N N . LEU A 1 74 ? 15.568 5.547 -24.334 1.00 79.00 74 LEU A N 1
ATOM 586 C CA . LEU A 1 74 ? 16.183 4.232 -24.414 1.00 79.00 74 LEU A CA 1
ATOM 587 C C . LEU A 1 74 ? 15.085 3.170 -24.457 1.00 79.00 74 LEU A C 1
ATOM 589 O O . LEU A 1 74 ? 14.288 3.052 -23.533 1.00 79.00 74 LEU A O 1
ATOM 593 N N . ILE A 1 75 ? 15.018 2.421 -25.560 1.00 81.31 75 ILE A N 1
ATOM 594 C CA . ILE A 1 75 ? 14.020 1.366 -25.753 1.00 81.31 75 ILE A CA 1
ATOM 595 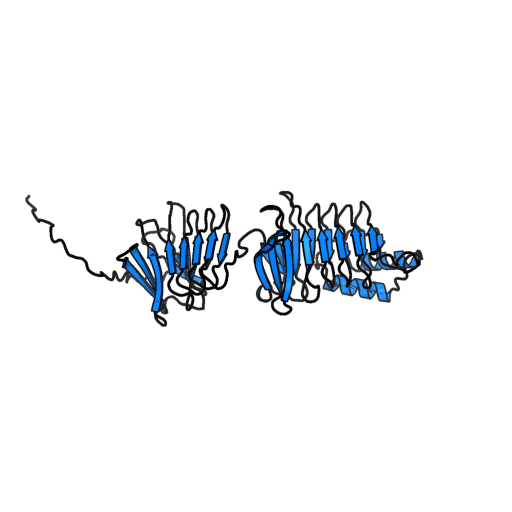C C . ILE A 1 75 ? 14.745 0.043 -25.970 1.00 81.31 75 ILE A C 1
ATOM 597 O O . ILE A 1 75 ? 15.431 -0.146 -26.983 1.00 81.31 75 ILE A O 1
ATOM 601 N N . GLY A 1 76 ? 14.558 -0.864 -25.022 1.00 77.06 76 GLY A N 1
ATOM 602 C CA . GLY A 1 76 ? 15.089 -2.208 -25.023 1.00 77.06 76 GLY A CA 1
ATOM 603 C C . GLY A 1 76 ? 14.461 -3.118 -26.079 1.00 77.06 76 GLY A C 1
ATOM 604 O O . GLY A 1 76 ? 13.591 -2.753 -26.885 1.00 77.06 76 GLY A O 1
ATOM 605 N N . ASN A 1 77 ? 14.981 -4.335 -26.149 1.00 77.38 77 ASN A N 1
ATOM 606 C CA . ASN A 1 77 ? 14.547 -5.342 -27.095 1.00 77.38 77 ASN A CA 1
ATOM 607 C C . ASN A 1 77 ? 13.545 -6.295 -26.460 1.00 77.38 77 ASN A C 1
ATOM 609 O O . ASN A 1 77 ? 13.911 -7.222 -25.757 1.00 77.38 77 ASN A O 1
ATOM 613 N N . SER A 1 78 ? 12.306 -6.208 -26.931 1.00 80.88 78 SER A N 1
ATOM 614 C CA . SER A 1 78 ? 11.191 -7.099 -26.578 1.00 80.88 78 SER A CA 1
ATOM 615 C C . SER A 1 78 ? 11.421 -8.626 -26.646 1.00 80.88 78 SER A C 1
ATOM 617 O O . SER A 1 78 ? 10.534 -9.384 -26.264 1.00 80.88 78 SER A O 1
ATOM 619 N N . LYS A 1 79 ? 12.526 -9.125 -27.211 1.00 80.38 79 LYS A N 1
ATOM 620 C CA . LYS A 1 79 ? 12.793 -10.568 -27.351 1.00 80.38 79 LYS A CA 1
ATOM 621 C C . LYS A 1 79 ? 13.810 -11.123 -26.360 1.00 80.38 79 LYS A C 1
ATOM 623 O O . LYS A 1 79 ? 13.928 -12.343 -26.294 1.00 80.38 79 LYS A O 1
ATOM 628 N N . ILE A 1 80 ? 14.565 -10.275 -25.670 1.00 79.44 80 ILE A N 1
ATOM 629 C CA . ILE A 1 80 ? 15.632 -10.682 -24.747 1.00 79.44 80 ILE A CA 1
ATOM 630 C C . ILE A 1 80 ? 15.660 -9.737 -23.553 1.00 79.44 80 ILE A C 1
ATOM 632 O O . ILE A 1 80 ? 15.305 -8.579 -23.717 1.00 79.44 80 ILE A O 1
ATOM 636 N N . SER A 1 81 ? 16.126 -10.220 -22.405 1.00 84.81 81 SER A N 1
ATOM 637 C CA . SER A 1 81 ? 16.380 -9.386 -21.228 1.00 84.81 81 SER A CA 1
ATOM 638 C C . SER A 1 81 ? 17.370 -8.267 -21.530 1.00 84.81 81 SER A C 1
ATOM 640 O O . SER A 1 81 ? 18.292 -8.430 -22.341 1.00 84.81 81 SER A O 1
ATOM 642 N N . ASN A 1 82 ? 17.178 -7.114 -20.909 1.00 84.56 82 ASN A N 1
ATOM 643 C CA . ASN A 1 82 ? 17.935 -5.896 -21.141 1.00 84.56 82 ASN A CA 1
ATOM 644 C C . ASN A 1 82 ? 18.511 -5.358 -19.837 1.00 84.56 82 ASN A C 1
ATOM 646 O O . ASN A 1 82 ? 17.925 -5.494 -18.771 1.00 84.56 82 ASN A O 1
ATOM 650 N N . ILE A 1 83 ? 19.666 -4.715 -19.946 1.00 87.69 83 ILE A N 1
ATOM 651 C CA . ILE A 1 83 ? 20.230 -3.859 -18.912 1.00 87.69 83 ILE A CA 1
ATOM 652 C C . ILE A 1 83 ? 20.325 -2.472 -19.534 1.00 87.69 83 ILE A C 1
ATOM 654 O O . ILE A 1 83 ? 21.029 -2.305 -20.527 1.00 87.69 83 ILE A O 1
ATOM 658 N N . ILE A 1 84 ? 19.607 -1.492 -18.997 1.00 88.62 84 ILE A N 1
ATOM 659 C CA . ILE A 1 84 ? 19.517 -0.145 -19.562 1.00 88.62 84 ILE A CA 1
ATOM 660 C C . ILE A 1 84 ? 20.035 0.865 -18.539 1.00 88.62 84 ILE A C 1
ATOM 662 O O . ILE A 1 84 ? 19.524 0.906 -17.428 1.00 88.62 84 ILE A O 1
ATOM 666 N N . TYR A 1 85 ? 21.010 1.688 -18.923 1.00 89.88 85 TYR A N 1
ATOM 667 C CA . TYR A 1 85 ? 21.539 2.798 -18.122 1.00 89.88 85 TYR A CA 1
ATOM 668 C C . TYR A 1 85 ? 21.202 4.133 -18.791 1.00 89.88 85 TYR A C 1
ATOM 670 O O . TYR A 1 85 ? 21.591 4.318 -19.940 1.00 89.88 85 TYR A O 1
ATOM 678 N N . GLY A 1 86 ? 20.516 5.047 -18.102 1.00 90.00 86 GLY A N 1
ATOM 679 C CA . GLY A 1 86 ? 20.262 6.423 -18.559 1.00 90.00 86 GLY A CA 1
ATOM 680 C C . GLY A 1 86 ? 21.481 7.331 -18.377 1.00 90.00 86 GLY A C 1
ATOM 681 O O . GLY A 1 86 ? 21.973 7.922 -19.335 1.00 90.00 86 GLY A O 1
ATOM 682 N N . TYR A 1 87 ? 22.078 7.259 -17.186 1.00 91.69 87 TYR A N 1
ATOM 683 C CA . TYR A 1 87 ? 23.194 8.061 -16.676 1.00 91.69 87 TYR A CA 1
ATOM 684 C C . TYR A 1 87 ? 22.828 9.455 -16.185 1.00 91.69 87 TYR A C 1
ATOM 686 O O . TYR A 1 87 ? 22.882 9.656 -14.977 1.00 91.69 87 TYR A O 1
ATOM 694 N N . GLY A 1 88 ? 22.640 10.453 -17.046 1.00 88.62 88 GLY A N 1
ATOM 695 C CA . GLY A 1 88 ? 22.566 11.840 -16.585 1.00 88.62 88 GLY A CA 1
ATOM 696 C C . GLY A 1 88 ? 21.499 12.660 -17.282 1.00 88.62 88 GLY A C 1
ATOM 697 O O . GLY A 1 88 ? 21.401 12.654 -18.500 1.00 88.62 88 GLY A O 1
ATOM 698 N N . ASN A 1 89 ? 20.852 13.544 -16.524 1.00 91.06 89 ASN A N 1
ATOM 699 C CA . ASN A 1 89 ? 19.629 14.266 -16.881 1.00 91.06 89 ASN A CA 1
ATOM 700 C C . ASN A 1 89 ? 18.404 13.345 -16.995 1.00 91.06 89 ASN A C 1
ATOM 702 O O . ASN A 1 89 ? 18.483 12.145 -16.873 1.00 91.06 89 ASN A O 1
ATOM 706 N N . ASN A 1 90 ? 17.249 13.968 -17.225 1.00 89.44 90 ASN A N 1
ATOM 707 C CA . ASN A 1 90 ? 15.941 13.327 -17.155 1.00 89.44 90 ASN A CA 1
ATOM 708 C C . ASN A 1 90 ? 15.658 12.431 -18.371 1.00 89.44 90 ASN A C 1
ATOM 710 O O . ASN A 1 90 ? 15.219 12.943 -19.415 1.00 89.44 90 ASN A O 1
ATOM 714 N N . ASP A 1 91 ? 15.792 11.128 -18.213 1.00 85.69 91 ASP A N 1
ATOM 715 C CA . ASP A 1 91 ? 15.704 10.110 -19.250 1.00 85.69 91 ASP A CA 1
ATOM 716 C C . ASP A 1 91 ? 14.340 9.409 -19.317 1.00 85.69 91 ASP A C 1
ATOM 718 O O . ASP A 1 91 ? 13.455 9.585 -18.479 1.00 85.69 91 ASP A O 1
ATOM 722 N N . ILE A 1 92 ? 14.124 8.652 -20.396 1.00 86.06 92 ILE A N 1
ATOM 723 C CA . ILE A 1 92 ? 13.005 7.712 -20.525 1.00 86.06 92 ILE A CA 1
ATOM 724 C C . ILE A 1 92 ? 13.559 6.345 -20.908 1.00 86.06 92 ILE A C 1
ATOM 726 O O . ILE A 1 92 ? 14.099 6.185 -22.006 1.00 86.06 92 ILE A O 1
ATOM 730 N N . LEU A 1 93 ? 13.381 5.362 -20.033 1.00 89.50 93 LEU A N 1
ATOM 731 C CA . LEU A 1 93 ? 13.850 3.991 -20.194 1.00 89.50 93 LEU A CA 1
ATOM 732 C C . LEU A 1 93 ? 12.652 3.048 -20.317 1.00 89.50 93 LEU A C 1
ATOM 734 O O . LEU A 1 93 ? 11.743 3.080 -19.492 1.00 89.50 93 LEU A O 1
ATOM 738 N N . ILE A 1 94 ? 12.658 2.206 -21.350 1.00 90.75 94 ILE A N 1
ATOM 739 C CA . ILE A 1 94 ? 11.621 1.203 -21.610 1.00 90.75 94 ILE A CA 1
ATOM 740 C C . ILE A 1 94 ? 12.298 -0.149 -21.822 1.00 90.75 94 ILE A C 1
ATOM 742 O O . ILE A 1 94 ? 13.036 -0.279 -22.797 1.00 90.75 94 ILE A O 1
ATOM 746 N N . GLY A 1 95 ? 12.048 -1.132 -20.956 1.00 88.50 95 GLY A N 1
ATOM 747 C CA . GLY A 1 95 ? 12.652 -2.468 -21.022 1.00 88.50 95 GLY A CA 1
ATOM 748 C C . GLY A 1 95 ? 12.118 -3.282 -22.199 1.00 88.50 95 GLY A C 1
ATOM 749 O O . GLY A 1 95 ? 12.764 -3.396 -23.241 1.00 88.50 95 GLY A O 1
ATOM 750 N N . GLY A 1 96 ? 10.883 -3.770 -22.116 1.00 87.38 96 GLY A N 1
ATOM 751 C CA . GLY A 1 96 ? 10.315 -4.572 -23.189 1.00 87.38 96 GLY A CA 1
ATOM 752 C C . GLY A 1 96 ? 9.292 -5.599 -22.734 1.00 87.38 96 GLY A C 1
ATOM 753 O O . GLY A 1 96 ? 8.162 -5.248 -22.418 1.00 87.38 96 GLY A O 1
ATOM 754 N N . LYS A 1 97 ? 9.612 -6.881 -22.929 1.00 89.38 97 LYS A N 1
ATOM 755 C CA . LYS A 1 97 ? 8.707 -8.011 -22.628 1.00 89.38 97 LYS A CA 1
ATOM 756 C C . LYS A 1 97 ? 9.376 -9.111 -21.798 1.00 89.38 97 LYS A C 1
ATOM 758 O O . LYS A 1 97 ? 8.798 -10.184 -21.628 1.00 89.38 97 LYS A O 1
ATOM 763 N N . GLN A 1 98 ? 10.645 -8.933 -21.470 1.00 92.62 98 GLN A N 1
ATOM 764 C CA . GLN A 1 98 ? 11.430 -9.908 -20.725 1.00 92.62 98 GLN A CA 1
ATOM 765 C C . GLN A 1 98 ? 11.792 -9.271 -19.393 1.00 92.62 98 GLN A C 1
ATOM 767 O O . GLN A 1 98 ? 11.621 -8.077 -19.247 1.00 92.62 98 GLN A O 1
ATOM 772 N N . SER A 1 99 ? 12.324 -10.053 -18.458 1.00 95.81 99 SER A N 1
ATOM 773 C CA . SER A 1 99 ? 12.876 -9.495 -17.224 1.00 95.81 99 SER A CA 1
ATOM 774 C C . SER A 1 99 ? 14.079 -8.609 -17.529 1.00 95.81 99 SER A C 1
ATOM 776 O O . SER A 1 99 ? 15.125 -9.112 -17.956 1.00 95.81 99 SER A O 1
ATOM 778 N N . ASP A 1 100 ? 13.919 -7.318 -17.303 1.00 95.62 100 ASP A N 1
ATOM 779 C CA . ASP A 1 100 ? 14.843 -6.248 -17.628 1.00 95.62 100 ASP A CA 1
ATOM 780 C C . ASP A 1 100 ? 15.360 -5.560 -16.348 1.00 95.62 100 ASP A C 1
ATOM 782 O O . ASP A 1 100 ? 14.763 -5.630 -15.271 1.00 95.62 100 ASP A O 1
ATOM 786 N N . LYS A 1 101 ? 16.514 -4.895 -16.453 1.00 97.44 101 LYS A N 1
ATOM 787 C CA . LYS A 1 101 ? 17.096 -4.053 -15.401 1.00 97.44 101 LYS A CA 1
ATOM 788 C C . LYS A 1 101 ? 17.287 -2.643 -15.921 1.00 97.44 101 LYS A C 1
ATOM 790 O O . LYS A 1 101 ? 18.031 -2.445 -16.882 1.00 97.44 101 LYS A O 1
ATOM 795 N N . LEU A 1 102 ? 16.636 -1.668 -15.303 1.00 97.38 102 LEU A N 1
ATOM 796 C CA . LEU A 1 102 ? 16.689 -0.269 -15.728 1.00 97.38 102 LEU A CA 1
ATOM 797 C C . LEU A 1 102 ? 17.308 0.583 -14.620 1.00 97.38 102 LEU A C 1
ATOM 799 O O . LEU A 1 102 ? 16.871 0.512 -13.476 1.00 97.38 102 LEU A O 1
ATOM 803 N N . TYR A 1 103 ? 18.291 1.401 -14.981 1.00 96.75 103 TYR A N 1
ATOM 804 C CA . TYR A 1 103 ? 19.008 2.328 -14.111 1.00 96.75 103 TYR A CA 1
ATOM 805 C C . TYR A 1 103 ? 18.860 3.740 -14.680 1.00 96.75 103 TYR A C 1
ATOM 807 O O . TYR A 1 103 ? 19.414 4.014 -15.744 1.00 96.75 103 TYR A O 1
ATOM 815 N N . GLY A 1 104 ? 18.099 4.604 -14.008 1.00 94.88 104 GLY A N 1
ATOM 816 C CA . GLY A 1 104 ? 17.857 5.992 -14.406 1.00 94.88 104 GLY A CA 1
ATOM 817 C C . GLY A 1 104 ? 19.150 6.798 -14.381 1.00 94.88 104 GLY A C 1
ATOM 818 O O . GLY A 1 104 ? 19.714 7.109 -15.430 1.00 94.88 104 GLY A O 1
ATOM 819 N N . GLY A 1 105 ? 19.714 6.978 -13.190 1.00 93.81 105 GLY A N 1
ATOM 820 C CA . GLY A 1 105 ? 20.958 7.713 -13.005 1.00 93.81 105 GLY A CA 1
ATOM 821 C C . GLY A 1 105 ? 20.711 9.021 -12.271 1.00 93.81 105 GLY A C 1
ATOM 822 O O . GLY A 1 105 ? 20.135 9.033 -11.192 1.00 93.81 105 GLY A O 1
ATOM 823 N N . PHE A 1 106 ? 21.237 10.125 -12.791 1.00 92.12 106 PHE A N 1
ATOM 824 C CA . PHE A 1 106 ? 20.948 11.464 -12.289 1.00 92.12 106 PHE A CA 1
ATOM 825 C C . PHE A 1 106 ? 19.843 12.109 -13.106 1.00 92.12 106 PHE A C 1
ATOM 827 O O . PHE A 1 106 ? 20.020 12.275 -14.302 1.00 92.12 106 PHE A O 1
ATOM 834 N N . GLY A 1 107 ? 18.847 12.695 -12.459 1.00 92.50 107 GLY A N 1
ATOM 835 C CA . GLY A 1 107 ? 17.777 13.425 -13.128 1.00 92.50 107 GLY A CA 1
ATOM 836 C C . GLY A 1 107 ? 16.416 12.901 -12.705 1.00 92.50 107 GLY A C 1
ATOM 837 O O . GLY A 1 107 ? 16.316 11.956 -11.947 1.00 92.50 107 GLY A O 1
ATOM 838 N N . ASP A 1 108 ? 15.356 13.562 -13.161 1.00 93.12 108 ASP A N 1
ATOM 839 C CA . ASP A 1 108 ? 14.000 13.049 -12.941 1.00 93.12 108 ASP A CA 1
ATOM 840 C C . ASP A 1 108 ? 13.636 12.118 -14.105 1.00 93.12 108 ASP A C 1
ATOM 842 O O . ASP A 1 108 ? 13.216 12.593 -15.175 1.00 93.12 108 ASP A O 1
ATOM 846 N N . ASP A 1 109 ? 13.821 10.818 -13.914 1.00 93.75 109 ASP A N 1
ATOM 847 C CA . ASP A 1 109 ? 13.724 9.808 -14.960 1.00 93.75 109 ASP A CA 1
ATOM 848 C C . ASP A 1 109 ? 12.336 9.171 -15.039 1.00 93.75 109 ASP A C 1
ATOM 850 O O . ASP A 1 109 ? 11.529 9.198 -14.108 1.00 93.75 109 ASP A O 1
ATOM 854 N N . ILE A 1 110 ? 12.018 8.595 -16.200 1.00 95.00 110 ILE A N 1
ATOM 855 C CA . ILE A 1 110 ? 10.818 7.777 -16.396 1.00 95.00 110 ILE A CA 1
ATOM 856 C C . ILE A 1 110 ? 11.241 6.358 -16.754 1.00 95.00 110 ILE A C 1
ATOM 858 O O . ILE A 1 110 ? 11.835 6.144 -17.810 1.00 95.00 110 ILE A O 1
ATOM 862 N N . LEU A 1 111 ? 10.891 5.392 -15.909 1.00 97.00 111 LEU A N 1
ATOM 863 C CA . LEU A 1 111 ? 11.242 3.987 -16.082 1.00 97.00 111 LEU A CA 1
ATOM 864 C C . LEU A 1 111 ? 9.978 3.150 -16.297 1.00 97.00 111 LEU A C 1
ATOM 866 O O . LEU A 1 111 ? 9.039 3.192 -15.503 1.00 97.00 111 LEU A O 1
ATOM 870 N N . GLU A 1 112 ? 9.959 2.362 -17.366 1.00 96.44 112 GLU A N 1
ATOM 871 C CA . GLU A 1 112 ? 8.914 1.384 -17.657 1.00 96.44 112 GLU A CA 1
ATOM 872 C C . GLU A 1 112 ? 9.571 0.036 -17.967 1.00 96.44 112 GLU A C 1
ATOM 874 O O . GLU A 1 112 ? 10.197 -0.117 -19.016 1.00 96.44 112 GLU A O 1
ATOM 879 N N . GLY A 1 113 ? 9.432 -0.941 -17.070 1.00 95.56 113 GLY A N 1
ATOM 880 C CA . GLY A 1 113 ? 9.974 -2.287 -17.278 1.00 95.56 113 GLY A CA 1
ATOM 881 C C . GLY A 1 113 ? 9.374 -2.952 -18.519 1.00 95.56 113 GLY A C 1
ATOM 882 O O . GLY A 1 113 ? 10.080 -3.272 -19.472 1.00 95.56 113 GLY A O 1
ATOM 883 N N . GLY A 1 114 ? 8.045 -2.957 -18.612 1.00 93.69 114 GLY A N 1
ATOM 884 C CA . GLY A 1 114 ? 7.322 -3.515 -19.748 1.00 93.69 114 GLY A CA 1
ATOM 885 C C . GLY A 1 114 ? 6.519 -4.727 -19.309 1.00 93.69 114 GLY A C 1
ATOM 886 O O . GLY A 1 114 ? 5.912 -4.665 -18.260 1.00 93.69 114 GLY A O 1
ATOM 887 N N . GLU A 1 115 ? 6.408 -5.770 -20.134 1.00 94.69 115 GLU A N 1
ATOM 888 C CA . GLU A 1 115 ? 5.966 -7.077 -19.613 1.00 94.69 115 GLU A CA 1
ATOM 889 C C . GLU A 1 115 ? 7.196 -7.793 -19.039 1.00 94.69 115 GLU A C 1
ATOM 891 O O . GLU A 1 115 ? 8.257 -7.708 -19.648 1.00 94.69 115 GLU A O 1
ATOM 896 N N . GLY A 1 116 ? 7.047 -8.589 -17.987 1.00 96.75 116 GLY A N 1
ATOM 897 C CA . GLY A 1 116 ? 8.171 -9.329 -17.410 1.00 96.75 116 GLY A CA 1
ATOM 898 C C . GLY A 1 116 ? 8.200 -9.161 -15.902 1.00 96.75 116 GLY A C 1
ATOM 899 O O . GLY A 1 116 ? 7.295 -8.575 -15.337 1.00 96.75 116 GLY A O 1
ATOM 900 N N . ASP A 1 117 ? 9.199 -9.737 -15.245 1.00 98.00 117 ASP A N 1
ATOM 901 C CA . ASP A 1 117 ? 9.460 -9.410 -13.842 1.00 98.00 117 ASP A CA 1
ATOM 902 C C . ASP A 1 117 ? 10.746 -8.571 -13.821 1.00 98.00 117 ASP A C 1
ATOM 904 O O . ASP A 1 117 ? 11.832 -9.128 -14.035 1.00 98.00 117 ASP A O 1
ATOM 908 N N . ASP A 1 118 ? 10.616 -7.256 -13.642 1.00 98.50 118 ASP A N 1
ATOM 909 C CA . ASP A 1 118 ? 11.673 -6.266 -13.885 1.00 98.50 118 ASP A CA 1
ATOM 910 C C . ASP A 1 118 ? 12.276 -5.682 -12.594 1.00 98.50 118 ASP A C 1
ATOM 912 O O . ASP A 1 118 ? 11.631 -5.591 -11.546 1.00 98.50 118 ASP A O 1
ATOM 916 N N . GLU A 1 119 ? 13.534 -5.234 -12.663 1.00 98.25 119 GLU A N 1
ATOM 917 C CA . GLU A 1 119 ? 14.195 -4.472 -11.593 1.00 98.25 119 GLU A CA 1
ATOM 918 C C . GLU A 1 119 ? 14.433 -3.022 -12.042 1.00 98.25 119 GLU A C 1
ATOM 920 O O . GLU A 1 119 ? 15.174 -2.762 -12.994 1.00 98.25 119 GLU A O 1
ATOM 925 N N . LEU A 1 120 ? 13.835 -2.062 -11.336 1.00 98.25 120 LEU A N 1
ATOM 926 C CA . LEU A 1 120 ? 13.874 -0.644 -11.690 1.00 98.25 120 LEU A CA 1
ATOM 927 C C . LEU A 1 120 ? 14.603 0.162 -10.607 1.00 98.25 120 LEU A C 1
ATOM 929 O O . LEU A 1 120 ? 14.251 0.100 -9.429 1.00 98.25 120 LEU A O 1
ATOM 933 N N . TYR A 1 121 ? 15.604 0.934 -11.014 1.00 96.38 121 TYR A N 1
ATOM 934 C CA . TYR A 1 121 ? 16.442 1.771 -10.161 1.00 96.38 121 TYR A CA 1
ATOM 935 C C . TYR A 1 121 ? 16.402 3.206 -10.692 1.00 96.38 121 TYR A C 1
ATOM 937 O O . TYR A 1 121 ? 17.047 3.490 -11.694 1.00 96.38 121 TYR A O 1
ATOM 945 N N . GLY A 1 122 ? 15.655 4.107 -10.059 1.00 93.81 122 GLY A N 1
ATOM 946 C CA . GLY A 1 122 ? 15.647 5.532 -10.427 1.00 93.81 122 GLY A CA 1
ATOM 947 C C . GLY A 1 122 ? 16.980 6.213 -10.109 1.00 93.81 122 GLY A C 1
ATOM 948 O O . GLY A 1 122 ? 17.577 6.864 -10.955 1.00 93.81 122 GLY A O 1
ATOM 949 N N . GLU A 1 123 ? 17.551 5.860 -8.954 1.00 92.75 123 GLU A N 1
ATOM 950 C CA . GLU A 1 123 ? 18.803 6.399 -8.414 1.00 92.75 123 GLU A CA 1
ATOM 951 C C . GLU A 1 123 ? 18.671 7.828 -7.863 1.00 92.75 123 GLU A C 1
ATOM 953 O O . GLU A 1 123 ? 18.258 7.965 -6.712 1.00 92.75 123 GLU A O 1
ATOM 958 N N . TYR A 1 124 ? 19.107 8.867 -8.577 1.00 91.19 124 TYR A N 1
ATOM 959 C CA . TYR A 1 124 ? 19.138 10.245 -8.078 1.00 91.19 124 TYR A CA 1
ATOM 960 C C . TYR A 1 124 ? 18.153 11.139 -8.822 1.00 91.19 124 TYR A C 1
ATOM 962 O O . TYR A 1 124 ? 18.406 11.497 -9.964 1.00 91.19 124 TYR A O 1
ATOM 970 N N . GLY A 1 125 ? 17.192 11.707 -8.104 1.00 91.69 125 GLY A N 1
ATOM 971 C CA . GLY A 1 125 ? 16.242 12.673 -8.648 1.00 91.69 125 GLY A CA 1
ATOM 972 C C . GLY A 1 125 ? 14.830 12.309 -8.232 1.00 91.69 125 GLY A C 1
ATOM 973 O O . GLY A 1 125 ? 14.652 11.573 -7.274 1.00 91.69 125 GLY A O 1
ATOM 974 N N . SER A 1 126 ? 13.826 12.918 -8.861 1.00 93.12 126 SER A N 1
ATOM 975 C CA . SER A 1 126 ? 12.415 12.600 -8.615 1.00 93.12 126 SER A CA 1
ATOM 976 C C . SER A 1 126 ? 11.862 11.737 -9.744 1.00 93.12 126 SER A C 1
ATOM 978 O O . SER A 1 126 ? 11.347 12.257 -10.737 1.00 93.12 126 SER A O 1
ATOM 980 N N . ASP A 1 127 ? 11.942 10.423 -9.579 1.00 94.94 127 ASP A N 1
ATOM 981 C CA . ASP A 1 127 ? 11.711 9.471 -10.662 1.00 94.94 127 ASP A CA 1
ATOM 982 C C . ASP A 1 127 ? 10.245 9.052 -10.797 1.00 94.94 127 ASP A C 1
ATOM 984 O O . ASP A 1 127 ? 9.422 9.184 -9.889 1.00 94.94 127 ASP A O 1
ATOM 988 N N . THR A 1 128 ? 9.865 8.556 -11.974 1.00 95.88 128 THR A N 1
ATOM 989 C CA . THR A 1 128 ? 8.524 8.029 -12.247 1.00 95.88 128 THR A CA 1
ATOM 990 C C . THR A 1 128 ? 8.590 6.628 -12.838 1.00 95.88 128 THR A C 1
ATOM 992 O O . THR A 1 128 ? 9.017 6.438 -13.973 1.00 95.88 128 THR A O 1
ATOM 995 N N . TYR A 1 129 ? 8.050 5.655 -12.112 1.00 97.88 129 TYR A N 1
ATOM 996 C CA . TYR A 1 129 ? 7.938 4.264 -12.540 1.00 97.88 129 TYR A CA 1
ATOM 997 C C . TYR A 1 129 ? 6.546 3.992 -13.097 1.00 97.88 129 TYR A C 1
ATOM 999 O O . TYR A 1 129 ? 5.545 4.253 -12.430 1.00 97.88 129 TYR A O 1
ATOM 1007 N N . ILE A 1 130 ? 6.457 3.469 -14.312 1.00 97.19 130 ILE A N 1
ATOM 1008 C CA . ILE A 1 130 ? 5.184 3.123 -14.947 1.00 97.19 130 ILE A CA 1
ATOM 1009 C C . ILE A 1 130 ? 4.907 1.645 -14.701 1.00 97.19 130 ILE A C 1
ATOM 1011 O O . ILE A 1 130 ? 5.681 0.793 -15.126 1.00 97.19 130 ILE A O 1
ATOM 1015 N N . TRP A 1 131 ? 3.784 1.351 -14.045 1.00 97.69 131 TRP A N 1
ATOM 1016 C CA . TRP A 1 131 ? 3.378 -0.016 -13.728 1.00 97.69 131 TRP A CA 1
ATOM 1017 C C . TRP A 1 131 ? 1.863 -0.209 -13.866 1.00 97.69 131 TRP A C 1
ATOM 1019 O O . TRP A 1 131 ? 1.085 0.744 -13.784 1.00 97.69 131 TRP A O 1
ATOM 1029 N N . GLY A 1 132 ? 1.410 -1.438 -14.098 1.00 96.25 132 GLY A N 1
ATOM 1030 C CA . GLY A 1 132 ? -0.002 -1.733 -14.305 1.00 96.25 132 GLY A CA 1
ATOM 1031 C C . GLY A 1 132 ? -0.270 -3.184 -14.687 1.00 96.25 132 GLY A C 1
ATOM 1032 O O . GLY A 1 132 ? 0.620 -4.026 -14.679 1.00 96.25 132 GLY A O 1
ATOM 1033 N N . ALA A 1 133 ? -1.525 -3.477 -15.024 1.00 95.56 133 ALA A N 1
ATOM 1034 C CA . ALA A 1 133 ? -1.965 -4.841 -15.285 1.00 95.56 133 ALA A CA 1
ATOM 1035 C C . ALA A 1 133 ? -1.346 -5.395 -16.577 1.00 95.56 133 ALA A C 1
ATOM 1037 O O . ALA A 1 133 ? -1.401 -4.749 -17.628 1.00 95.56 133 ALA A O 1
ATOM 1038 N N . GLY A 1 134 ? -0.824 -6.617 -16.508 1.00 95.06 134 GLY A N 1
ATOM 1039 C CA . GLY A 1 134 ? -0.141 -7.289 -17.610 1.00 95.06 134 GLY A CA 1
ATOM 1040 C C . GLY A 1 134 ? 1.308 -6.851 -17.810 1.00 95.06 134 GLY A C 1
ATOM 1041 O O . GLY A 1 134 ? 1.902 -7.265 -18.804 1.00 95.06 134 GLY A O 1
ATOM 1042 N N . LEU A 1 135 ? 1.851 -6.01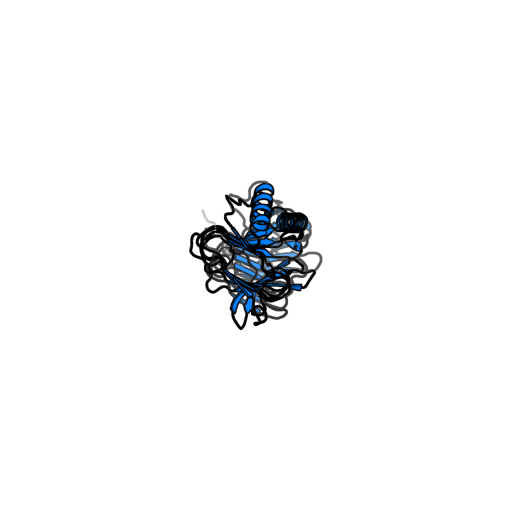1 -16.921 1.00 95.75 135 LEU A N 1
ATOM 1043 C CA . LEU A 1 135 ? 3.263 -5.626 -16.928 1.00 95.75 135 LEU A CA 1
ATOM 1044 C C . LEU A 1 135 ? 4.131 -6.587 -16.093 1.00 95.75 135 LEU A C 1
ATOM 1046 O O . LEU A 1 135 ? 5.328 -6.638 -16.299 1.00 95.75 135 LEU A O 1
ATOM 1050 N N . GLY A 1 136 ? 3.519 -7.466 -15.290 1.00 96.62 136 GLY A N 1
ATOM 1051 C CA . GLY A 1 136 ? 4.209 -8.494 -14.508 1.00 96.62 136 GLY A CA 1
ATOM 1052 C C . GLY A 1 136 ? 4.640 -8.038 -13.111 1.00 96.62 136 GLY A C 1
ATOM 1053 O O . GLY A 1 136 ? 4.052 -7.098 -12.559 1.00 96.62 136 GLY A O 1
ATOM 1054 N N . ASN A 1 137 ? 5.539 -8.798 -12.469 1.00 98.38 137 ASN A N 1
ATOM 1055 C CA . ASN A 1 137 ? 5.897 -8.593 -11.064 1.00 98.38 137 ASN A CA 1
ATOM 1056 C C . ASN A 1 137 ? 7.248 -7.900 -10.916 1.00 98.38 137 ASN A C 1
ATOM 1058 O O . ASN A 1 137 ? 8.297 -8.540 -10.980 1.00 98.38 137 ASN A O 1
ATOM 1062 N N . ASP A 1 138 ? 7.205 -6.613 -10.602 1.00 98.56 138 ASP A N 1
ATOM 1063 C CA . ASP A 1 138 ? 8.396 -5.773 -10.634 1.00 98.56 138 ASP A CA 1
ATOM 1064 C C . ASP A 1 138 ? 8.897 -5.419 -9.236 1.00 98.56 138 ASP A C 1
ATOM 1066 O O . ASP A 1 138 ? 8.177 -5.487 -8.230 1.00 98.56 138 ASP A O 1
ATOM 1070 N N . ILE A 1 139 ? 10.155 -4.990 -9.179 1.00 98.06 139 ILE A N 1
ATOM 1071 C CA . ILE A 1 139 ? 10.789 -4.463 -7.977 1.00 98.06 139 ILE A CA 1
ATOM 1072 C C . ILE A 1 139 ? 11.351 -3.074 -8.266 1.00 98.06 139 ILE A C 1
ATOM 1074 O O . ILE A 1 139 ? 12.175 -2.904 -9.162 1.00 98.06 139 ILE A O 1
ATOM 1078 N N . ILE A 1 140 ? 10.958 -2.091 -7.457 1.00 97.62 140 ILE A N 1
ATOM 1079 C CA . ILE A 1 140 ? 11.511 -0.733 -7.501 1.00 97.62 140 ILE A CA 1
ATOM 1080 C C . ILE A 1 140 ? 12.478 -0.540 -6.342 1.00 97.62 140 ILE A C 1
ATOM 1082 O O . ILE A 1 140 ? 12.106 -0.655 -5.172 1.00 97.62 140 ILE A O 1
ATOM 1086 N N . PHE A 1 141 ? 13.716 -0.193 -6.665 1.00 93.88 141 PHE A N 1
ATOM 1087 C CA . PHE A 1 141 ? 14.752 0.102 -5.693 1.00 93.88 141 PHE A CA 1
ATOM 1088 C C . PHE A 1 141 ? 14.971 1.599 -5.571 1.00 93.88 141 PHE A C 1
ATOM 1090 O O . PHE A 1 141 ? 15.631 2.216 -6.403 1.00 93.88 141 PHE A O 1
ATOM 1097 N N . GLU A 1 142 ? 14.501 2.138 -4.451 1.00 90.75 142 GLU A N 1
ATOM 1098 C CA . GLU A 1 142 ? 14.669 3.547 -4.133 1.00 90.75 142 GLU A CA 1
ATOM 1099 C C . GLU A 1 142 ? 15.875 3.851 -3.248 1.00 90.75 142 GLU A C 1
ATOM 1101 O O . GLU A 1 142 ? 16.269 3.062 -2.377 1.00 90.75 142 GLU A O 1
ATOM 1106 N N . SER A 1 143 ? 16.436 5.042 -3.457 1.00 77.12 143 SER A N 1
ATOM 1107 C CA . SER A 1 143 ? 17.573 5.579 -2.700 1.00 77.12 143 SER A CA 1
ATOM 1108 C C . SER A 1 143 ? 17.332 7.038 -2.318 1.00 77.12 143 SER A C 1
ATOM 1110 O O . SER A 1 143 ? 18.120 7.920 -2.631 1.00 77.12 143 SER A O 1
ATOM 1112 N N . ARG A 1 144 ? 16.236 7.294 -1.599 1.00 68.38 144 ARG A N 1
ATOM 1113 C CA . ARG A 1 144 ? 15.784 8.658 -1.306 1.00 68.38 144 ARG A CA 1
ATOM 1114 C C . ARG A 1 144 ? 16.821 9.533 -0.587 1.00 68.38 144 ARG A C 1
ATOM 1116 O O . ARG A 1 144 ? 17.284 9.188 0.509 1.00 68.38 144 ARG A O 1
ATOM 1123 N N . THR A 1 145 ? 17.034 10.740 -1.121 1.00 65.25 145 THR A N 1
ATOM 1124 C CA . THR A 1 145 ? 17.494 11.914 -0.360 1.00 65.25 145 THR A CA 1
ATOM 1125 C C . THR A 1 145 ? 16.306 12.825 -0.008 1.00 65.25 145 THR A C 1
ATOM 1127 O O . THR A 1 145 ? 15.226 12.727 -0.582 1.00 65.25 145 THR A O 1
ATOM 1130 N N . ASP A 1 146 ? 16.416 13.652 1.030 1.00 63.28 146 ASP A N 1
ATOM 1131 C CA . ASP A 1 146 ? 15.281 14.313 1.699 1.00 63.28 146 ASP A CA 1
ATOM 1132 C C . ASP A 1 146 ? 14.495 15.340 0.857 1.00 63.28 146 ASP A C 1
ATOM 1134 O O . ASP A 1 146 ? 13.438 15.802 1.298 1.00 63.28 146 ASP A O 1
ATOM 1138 N N . THR A 1 147 ? 14.953 15.658 -0.354 1.00 77.56 147 THR A N 1
ATOM 1139 C CA . THR A 1 147 ? 14.258 16.529 -1.315 1.00 77.56 147 THR A CA 1
ATOM 1140 C C . THR A 1 147 ? 13.493 15.788 -2.404 1.00 77.56 147 THR A C 1
ATOM 1142 O O . THR A 1 147 ? 12.630 16.390 -3.049 1.00 77.56 147 THR A O 1
ATOM 1145 N N . ASP A 1 148 ? 13.781 14.506 -2.585 1.00 85.25 148 ASP A N 1
ATOM 1146 C CA . ASP A 1 148 ? 13.366 13.752 -3.759 1.00 85.25 148 ASP A CA 1
ATOM 1147 C C . ASP A 1 148 ? 11.959 13.176 -3.564 1.00 85.25 148 ASP A C 1
ATOM 1149 O O . ASP A 1 148 ? 11.539 12.836 -2.439 1.00 85.25 148 ASP A O 1
ATOM 1153 N N . ARG A 1 149 ? 11.189 13.165 -4.658 1.00 89.94 149 ARG A N 1
ATOM 1154 C CA . ARG A 1 149 ? 9.814 12.668 -4.689 1.00 89.94 149 ARG A CA 1
ATOM 1155 C C . ARG A 1 149 ? 9.609 11.743 -5.873 1.00 89.94 149 ARG A C 1
ATOM 1157 O O . ARG A 1 149 ? 9.312 12.212 -6.964 1.00 89.94 149 ARG A O 1
ATOM 1164 N N . ASP A 1 150 ? 9.639 10.454 -5.587 1.00 93.19 150 ASP A N 1
ATOM 1165 C CA . ASP A 1 150 ? 9.444 9.427 -6.605 1.00 93.19 150 ASP A CA 1
ATOM 1166 C C . ASP A 1 150 ? 7.981 9.000 -6.697 1.00 93.19 150 ASP A C 1
ATOM 1168 O O . ASP A 1 150 ? 7.217 9.058 -5.721 1.00 93.19 150 ASP A O 1
ATOM 1172 N N . PHE A 1 151 ? 7.580 8.560 -7.883 1.00 95.19 151 PHE A N 1
ATOM 1173 C CA . PHE A 1 151 ? 6.194 8.277 -8.221 1.00 95.19 151 PHE A CA 1
ATOM 1174 C C . PHE A 1 151 ? 6.044 6.905 -8.864 1.00 95.19 151 PHE A C 1
ATOM 1176 O O . PHE A 1 151 ? 6.802 6.548 -9.756 1.00 95.19 151 PHE A O 1
ATOM 1183 N N . VAL A 1 152 ? 4.985 6.176 -8.510 1.00 97.38 152 VAL A N 1
ATOM 1184 C CA . VAL A 1 152 ? 4.504 5.056 -9.333 1.00 97.38 152 VAL A CA 1
ATOM 1185 C C . VAL A 1 152 ? 3.268 5.528 -10.088 1.00 97.38 152 VAL A C 1
ATOM 1187 O O . VAL A 1 152 ? 2.250 5.882 -9.491 1.00 97.38 152 VAL A O 1
ATOM 1190 N N . LYS A 1 153 ? 3.340 5.547 -11.416 1.00 96.62 153 LYS A N 1
ATOM 1191 C CA . LYS A 1 153 ? 2.222 5.848 -12.305 1.00 96.62 153 LYS A CA 1
ATOM 1192 C C . LYS A 1 153 ? 1.499 4.549 -12.664 1.00 96.62 153 LYS A C 1
ATOM 1194 O O . LYS A 1 153 ? 2.010 3.750 -13.444 1.00 96.62 153 LYS A O 1
ATOM 1199 N N . LEU A 1 154 ? 0.291 4.377 -12.126 1.00 96.19 154 LEU A N 1
ATOM 1200 C CA . LEU A 1 154 ? -0.590 3.253 -12.435 1.00 96.19 154 LEU A CA 1
ATOM 1201 C C . LEU A 1 154 ? -1.310 3.522 -13.755 1.00 96.19 154 LEU A C 1
ATOM 1203 O O . LEU A 1 154 ? -2.059 4.501 -13.858 1.00 96.19 154 LEU A O 1
ATOM 1207 N N . VAL A 1 155 ? -1.088 2.644 -14.732 1.00 93.31 155 VAL A N 1
ATOM 1208 C CA . VAL A 1 155 ? -1.675 2.720 -16.078 1.00 93.31 155 VAL A CA 1
ATOM 1209 C C . VAL A 1 155 ? -2.668 1.588 -16.340 1.00 93.31 155 VAL A C 1
ATOM 1211 O O . VAL A 1 155 ? -2.715 0.585 -15.629 1.00 93.31 155 VAL A O 1
ATOM 1214 N N . GLY A 1 156 ? -3.466 1.734 -17.398 1.00 90.06 156 GLY A N 1
ATOM 1215 C CA . GLY A 1 156 ? -4.412 0.705 -17.838 1.00 90.06 156 GLY A CA 1
ATOM 1216 C C . GLY A 1 156 ? -5.795 0.833 -17.203 1.00 90.06 156 GLY A C 1
ATOM 1217 O O . GLY A 1 156 ? -6.553 -0.132 -17.183 1.00 90.06 156 GLY A O 1
ATOM 1218 N N . GLY A 1 157 ? -6.141 2.021 -16.702 1.00 91.25 157 GLY A N 1
ATOM 1219 C CA . GLY A 1 157 ? -7.440 2.300 -16.095 1.00 91.25 157 GLY A CA 1
ATOM 1220 C C . GLY A 1 157 ? -7.609 1.748 -14.681 1.00 91.25 157 GLY A C 1
ATOM 1221 O O . GLY A 1 157 ? -8.729 1.770 -14.179 1.00 91.25 157 GLY A O 1
ATOM 1222 N N . ILE A 1 158 ? -6.524 1.289 -14.048 1.00 93.81 158 ILE A N 1
ATOM 1223 C CA . ILE A 1 158 ? -6.508 0.866 -12.645 1.00 93.81 158 ILE A CA 1
ATOM 1224 C C . ILE A 1 158 ? -6.999 2.020 -11.769 1.00 93.81 158 ILE A C 1
ATOM 1226 O O . ILE A 1 158 ? -6.557 3.166 -11.920 1.00 93.81 158 ILE A O 1
ATOM 1230 N N . THR A 1 159 ? -7.892 1.719 -10.831 1.00 95.56 159 THR A N 1
ATOM 1231 C CA . THR A 1 159 ? -8.295 2.626 -9.754 1.00 95.56 159 THR A CA 1
ATOM 1232 C C . THR A 1 159 ? -7.778 2.119 -8.402 1.00 95.56 159 THR A C 1
ATOM 1234 O O . THR A 1 159 ? -7.344 0.973 -8.292 1.00 95.56 159 THR A O 1
ATOM 1237 N N . PRO A 1 160 ? -7.794 2.938 -7.333 1.00 93.81 160 PRO A N 1
ATOM 1238 C CA . PRO A 1 160 ? -7.357 2.482 -6.009 1.00 93.81 160 PRO A CA 1
ATOM 1239 C C . PRO A 1 160 ? -8.135 1.279 -5.479 1.00 93.81 160 PRO A C 1
ATOM 1241 O O . PRO A 1 160 ? -7.624 0.522 -4.665 1.00 93.81 160 PRO A O 1
ATOM 1244 N N . GLU A 1 161 ? -9.376 1.106 -5.925 1.00 94.56 161 GLU A N 1
ATOM 1245 C CA . GLU A 1 161 ? -10.227 -0.007 -5.524 1.00 94.56 161 GLU A CA 1
ATOM 1246 C C . GLU A 1 161 ? -9.775 -1.337 -6.163 1.00 94.56 161 GLU A C 1
ATOM 1248 O O . GLU A 1 161 ? -10.011 -2.400 -5.582 1.00 94.56 161 GLU A O 1
ATOM 1253 N N . ASP A 1 162 ? -9.061 -1.280 -7.293 1.00 96.69 162 ASP A N 1
ATOM 1254 C CA . ASP A 1 162 ? -8.540 -2.439 -8.030 1.00 96.69 162 ASP A CA 1
ATOM 1255 C C . ASP A 1 162 ? -7.238 -3.009 -7.444 1.00 96.69 162 ASP A C 1
ATOM 1257 O O . ASP A 1 162 ? -6.787 -4.075 -7.873 1.00 96.69 162 ASP A O 1
ATOM 1261 N N . ILE A 1 163 ? -6.633 -2.325 -6.468 1.00 97.12 163 ILE A N 1
ATOM 1262 C CA . ILE A 1 163 ? -5.373 -2.735 -5.842 1.00 97.12 163 ILE A CA 1
ATOM 1263 C C . ILE A 1 163 ? -5.524 -2.965 -4.338 1.00 97.12 163 ILE A C 1
ATOM 1265 O O . ILE A 1 163 ? -6.399 -2.397 -3.683 1.00 97.12 163 ILE A O 1
ATOM 1269 N N . ASP A 1 164 ? -4.644 -3.799 -3.801 1.00 95.38 164 ASP A N 1
ATOM 1270 C CA . ASP A 1 164 ? -4.292 -3.834 -2.383 1.00 95.38 164 ASP A CA 1
ATOM 1271 C C . ASP A 1 164 ? -2.868 -3.296 -2.234 1.00 95.38 164 ASP A C 1
ATOM 1273 O O . ASP A 1 164 ? -2.029 -3.532 -3.102 1.00 95.38 164 ASP A O 1
ATOM 1277 N N . TYR A 1 165 ? -2.575 -2.571 -1.157 1.00 95.69 165 TYR A N 1
ATOM 1278 C CA . TYR A 1 165 ? -1.208 -2.160 -0.843 1.00 95.69 165 TYR A CA 1
ATOM 1279 C C . TYR A 1 165 ? -0.972 -2.178 0.663 1.00 95.69 165 TYR A C 1
ATOM 1281 O O . TYR A 1 165 ? -1.853 -1.794 1.432 1.00 95.69 165 TYR A O 1
ATOM 1289 N N . TYR A 1 166 ? 0.196 -2.657 1.084 1.00 94.56 166 TYR A N 1
ATOM 1290 C CA . TYR A 1 166 ? 0.523 -2.852 2.497 1.00 94.56 166 TYR A CA 1
ATOM 1291 C C . TYR A 1 166 ? 2.028 -2.993 2.732 1.00 94.56 166 TYR A C 1
ATOM 1293 O O . TYR A 1 166 ? 2.802 -3.291 1.820 1.00 94.56 166 TYR A O 1
ATOM 1301 N N . TYR A 1 167 ? 2.443 -2.815 3.985 1.00 92.00 167 TYR A N 1
ATOM 1302 C CA . TYR A 1 167 ? 3.753 -3.235 4.451 1.00 92.00 167 TYR A CA 1
ATOM 1303 C C . TYR A 1 167 ? 3.827 -4.756 4.543 1.00 92.00 167 TYR A C 1
ATOM 1305 O O . TYR A 1 167 ? 2.924 -5.415 5.049 1.00 92.00 167 TYR A O 1
ATOM 1313 N N . THR A 1 168 ? 4.951 -5.306 4.098 1.00 89.69 168 THR A N 1
ATOM 1314 C CA . THR A 1 168 ? 5.289 -6.723 4.222 1.00 89.69 168 THR A CA 1
ATOM 1315 C C . THR A 1 168 ? 6.750 -6.886 4.627 1.00 89.69 168 THR A C 1
ATOM 1317 O O . THR A 1 168 ? 7.586 -6.024 4.348 1.00 89.69 168 THR A O 1
ATOM 1320 N N . ASN A 1 169 ? 7.079 -8.000 5.279 1.00 87.62 169 ASN A N 1
ATOM 1321 C CA . ASN A 1 169 ? 8.459 -8.382 5.564 1.00 87.62 169 ASN A CA 1
ATOM 1322 C C . ASN A 1 169 ? 8.895 -9.464 4.580 1.00 87.62 169 ASN A C 1
ATOM 1324 O O . ASN A 1 169 ? 8.473 -10.615 4.666 1.00 87.62 169 ASN A O 1
ATOM 1328 N N . HIS A 1 170 ? 9.770 -9.094 3.652 1.00 88.12 170 HIS A N 1
ATOM 1329 C CA . HIS A 1 170 ? 10.328 -10.018 2.680 1.00 88.12 170 HIS A CA 1
ATOM 1330 C C . HIS A 1 170 ? 11.660 -10.588 3.181 1.00 88.12 170 HIS A C 1
ATOM 1332 O O . HIS A 1 170 ? 12.524 -9.844 3.640 1.00 88.12 170 HIS A O 1
ATOM 1338 N N . ASN A 1 171 ? 11.881 -11.897 3.030 1.00 88.06 171 ASN A N 1
ATOM 1339 C CA . ASN A 1 171 ? 13.108 -12.553 3.513 1.00 88.06 171 ASN A CA 1
ATOM 1340 C C . ASN A 1 171 ? 14.390 -11.950 2.914 1.00 88.06 171 ASN A C 1
ATOM 1342 O O . ASN A 1 171 ? 15.410 -11.858 3.591 1.00 88.06 171 ASN A O 1
ATOM 1346 N N . THR A 1 172 ? 14.333 -11.543 1.645 1.00 90.75 172 THR A N 1
ATOM 1347 C CA . THR A 1 172 ? 15.482 -10.977 0.919 1.00 90.75 172 THR A CA 1
ATOM 1348 C C . THR A 1 172 ? 15.639 -9.474 1.137 1.00 90.75 172 THR A C 1
ATOM 1350 O O . THR A 1 172 ? 16.760 -8.975 1.174 1.00 90.75 172 THR A O 1
ATOM 1353 N N . TYR A 1 173 ? 14.527 -8.747 1.263 1.00 89.25 173 TYR A N 1
ATOM 1354 C CA . TYR A 1 173 ? 14.507 -7.282 1.158 1.00 89.25 173 TYR A CA 1
ATOM 1355 C C . TYR A 1 173 ? 14.135 -6.577 2.467 1.00 89.25 173 TYR A C 1
ATOM 1357 O O . TYR A 1 173 ? 14.215 -5.355 2.550 1.00 89.25 173 TYR A O 1
ATOM 1365 N N . GLY A 1 174 ? 13.771 -7.333 3.505 1.00 89.25 174 GLY A N 1
ATOM 1366 C CA . GLY A 1 174 ? 13.272 -6.787 4.760 1.00 89.25 174 GLY A CA 1
ATOM 1367 C C . GLY A 1 174 ? 11.904 -6.128 4.590 1.00 89.25 174 GLY A C 1
ATOM 1368 O O . GLY A 1 174 ? 11.091 -6.550 3.758 1.00 89.25 174 GLY A O 1
ATOM 1369 N N . ARG A 1 175 ? 11.646 -5.091 5.393 1.00 88.44 175 ARG A N 1
ATOM 1370 C CA . ARG A 1 175 ? 10.402 -4.318 5.329 1.00 88.44 175 ARG A CA 1
ATOM 1371 C C . ARG A 1 175 ? 10.267 -3.688 3.944 1.00 88.44 175 ARG A C 1
ATOM 1373 O O . ARG A 1 175 ? 11.165 -3.000 3.474 1.00 88.44 175 ARG A O 1
ATOM 1380 N N . SER A 1 176 ? 9.146 -3.937 3.291 1.00 92.38 176 SER A N 1
ATOM 1381 C CA . SER A 1 176 ? 8.856 -3.504 1.925 1.00 92.38 176 SER A CA 1
ATOM 1382 C C . SER A 1 176 ? 7.400 -3.062 1.835 1.00 92.38 176 SER A C 1
ATOM 1384 O O . SER A 1 176 ? 6.591 -3.443 2.680 1.00 92.38 176 SER A O 1
ATOM 1386 N N . ILE A 1 177 ? 7.059 -2.273 0.822 1.00 94.12 177 ILE A N 1
ATOM 1387 C CA . ILE A 1 177 ? 5.665 -2.066 0.417 1.00 94.12 177 ILE A CA 1
ATOM 1388 C C . ILE A 1 177 ? 5.382 -3.042 -0.716 1.00 94.12 177 ILE A C 1
ATOM 1390 O O . ILE A 1 177 ? 6.163 -3.123 -1.660 1.00 94.12 177 ILE A O 1
ATOM 1394 N N . GLU A 1 178 ? 4.288 -3.785 -0.622 1.00 96.62 178 GLU A N 1
ATOM 1395 C CA . GLU A 1 178 ? 3.767 -4.586 -1.727 1.00 96.62 178 GLU A CA 1
ATOM 1396 C C . GLU A 1 178 ? 2.479 -3.930 -2.218 1.00 96.62 178 GLU A C 1
ATOM 1398 O O . GLU A 1 178 ? 1.582 -3.663 -1.421 1.00 96.62 178 GLU A O 1
ATOM 1403 N N . ILE A 1 179 ? 2.397 -3.660 -3.519 1.00 97.69 179 ILE A N 1
ATOM 1404 C CA . ILE A 1 179 ? 1.170 -3.262 -4.210 1.00 97.69 179 ILE A CA 1
ATOM 1405 C C . ILE A 1 179 ? 0.753 -4.443 -5.074 1.00 97.69 179 ILE A C 1
ATOM 1407 O O . ILE A 1 179 ? 1.552 -4.952 -5.852 1.00 97.69 179 ILE A O 1
ATOM 1411 N N . LYS A 1 180 ? -0.493 -4.887 -4.957 1.00 97.94 180 LYS A N 1
ATOM 1412 C CA . LYS A 1 180 ? -1.022 -6.041 -5.674 1.00 97.94 180 LYS A CA 1
ATOM 1413 C C . LYS A 1 180 ? -2.257 -5.654 -6.467 1.00 97.94 180 LYS A C 1
ATOM 1415 O O . LYS A 1 180 ? -3.214 -5.128 -5.905 1.00 97.94 180 LYS A O 1
ATOM 1420 N N . ILE A 1 181 ? -2.278 -5.976 -7.755 1.00 97.94 181 ILE A N 1
ATOM 1421 C CA . ILE A 1 181 ? -3.478 -5.827 -8.583 1.00 97.94 181 ILE A CA 1
ATOM 1422 C C . ILE A 1 181 ? -4.410 -7.001 -8.291 1.00 97.94 181 ILE A C 1
ATOM 1424 O O . ILE A 1 181 ? -4.040 -8.162 -8.459 1.00 97.94 181 ILE A O 1
ATOM 1428 N N . LYS A 1 182 ? -5.645 -6.724 -7.865 1.00 97.75 182 LYS A N 1
ATOM 1429 C CA . LYS A 1 182 ? -6.597 -7.764 -7.436 1.00 97.75 182 LYS A CA 1
ATOM 1430 C C . LYS A 1 182 ? -6.993 -8.707 -8.565 1.00 97.75 182 LYS A C 1
ATOM 1432 O O . LYS A 1 182 ? -7.145 -9.905 -8.342 1.00 97.75 182 LYS A O 1
ATOM 1437 N N . SER A 1 183 ? -7.184 -8.163 -9.765 1.00 96.31 183 SER 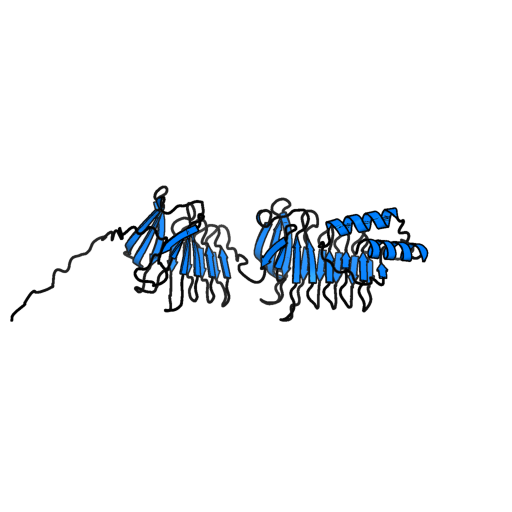A N 1
ATOM 1438 C CA . SER A 1 183 ? -7.707 -8.902 -10.918 1.00 96.31 183 SER A CA 1
ATOM 1439 C C . SER A 1 183 ? -6.694 -9.877 -11.524 1.00 96.31 183 SER A C 1
ATOM 1441 O O . SER A 1 183 ? -7.092 -10.951 -11.973 1.00 96.31 183 SER A O 1
ATOM 1443 N N . THR A 1 184 ? -5.407 -9.522 -11.529 1.00 97.00 184 THR A N 1
ATOM 1444 C CA . THR A 1 184 ? -4.326 -10.339 -12.106 1.00 97.00 184 THR A CA 1
ATOM 1445 C C . THR A 1 184 ? -3.508 -11.069 -11.044 1.00 97.00 184 THR A C 1
ATOM 1447 O O . THR A 1 184 ? -2.954 -12.131 -11.315 1.00 97.00 184 THR A O 1
ATOM 1450 N N . GLY A 1 185 ? -3.460 -10.535 -9.823 1.00 97.31 185 GLY A N 1
ATOM 1451 C CA . GLY A 1 185 ? -2.588 -11.003 -8.753 1.00 97.31 185 GLY A CA 1
ATOM 1452 C C . GLY A 1 185 ? -1.136 -10.536 -8.880 1.00 97.31 185 GLY A C 1
ATOM 1453 O O . GLY A 1 185 ? -0.344 -10.907 -8.015 1.00 97.31 185 GLY A O 1
ATOM 1454 N N . GLU A 1 186 ? -0.809 -9.749 -9.912 1.00 98.12 186 GLU A N 1
ATOM 1455 C CA . GLU A 1 186 ? 0.522 -9.174 -10.136 1.00 98.12 186 GLU A CA 1
ATOM 1456 C C . GLU A 1 186 ? 0.919 -8.239 -8.998 1.00 98.12 186 GLU A C 1
ATOM 1458 O O . GLU A 1 186 ? 0.060 -7.595 -8.380 1.00 98.12 186 GLU A O 1
ATOM 1463 N N . LYS A 1 187 ? 2.222 -8.176 -8.724 1.00 98.19 187 LYS A N 1
ATOM 1464 C CA . LYS A 1 187 ? 2.780 -7.485 -7.565 1.00 98.19 187 LYS A CA 1
ATOM 1465 C C . LYS A 1 187 ? 3.896 -6.530 -7.952 1.00 98.19 187 LYS A C 1
ATOM 1467 O O . LYS A 1 187 ? 4.823 -6.924 -8.638 1.00 98.19 187 LYS A O 1
ATOM 1472 N N . LEU A 1 188 ? 3.859 -5.332 -7.393 1.00 98.44 188 LEU A N 1
ATOM 1473 C CA . LEU A 1 188 ? 4.973 -4.399 -7.375 1.00 98.44 188 LEU A CA 1
ATOM 1474 C C . LEU A 1 188 ? 5.544 -4.347 -5.961 1.00 98.44 188 LEU A C 1
ATOM 1476 O O . LEU A 1 188 ? 4.832 -4.008 -5.010 1.00 98.44 188 LEU A O 1
ATOM 1480 N N . LEU A 1 189 ? 6.821 -4.690 -5.816 1.00 97.44 189 LEU A N 1
ATOM 1481 C CA . LEU A 1 189 ? 7.525 -4.659 -4.540 1.00 97.44 189 LEU A CA 1
ATOM 1482 C C . LEU A 1 189 ? 8.441 -3.436 -4.460 1.00 97.44 189 LEU A C 1
ATOM 1484 O O . LEU A 1 189 ? 9.245 -3.183 -5.350 1.00 97.44 189 LEU A O 1
ATOM 1488 N N . ILE A 1 190 ? 8.375 -2.708 -3.348 1.00 95.75 190 ILE A N 1
ATOM 1489 C CA . ILE A 1 190 ? 9.226 -1.546 -3.074 1.00 95.75 190 ILE A CA 1
ATOM 1490 C C . ILE A 1 190 ? 9.973 -1.800 -1.756 1.00 95.75 190 ILE A C 1
ATOM 1492 O O . ILE A 1 190 ? 9.432 -1.538 -0.672 1.00 95.75 190 ILE A O 1
ATOM 1496 N N . PRO A 1 191 ? 11.193 -2.365 -1.803 1.00 93.56 191 PRO A N 1
ATOM 1497 C CA . PRO A 1 191 ? 12.050 -2.536 -0.636 1.00 93.56 191 PRO A CA 1
ATOM 1498 C C . PRO A 1 191 ? 12.349 -1.226 0.092 1.00 93.56 191 PRO A C 1
ATOM 1500 O O . PRO A 1 191 ? 12.810 -0.262 -0.516 1.00 93.56 191 PRO A O 1
ATOM 1503 N N . ARG A 1 192 ? 12.193 -1.212 1.421 1.00 86.25 192 ARG A N 1
ATOM 1504 C CA . ARG A 1 192 ? 12.528 -0.050 2.256 1.00 86.25 192 ARG A CA 1
ATOM 1505 C C . ARG A 1 192 ? 13.825 -0.307 3.005 1.00 86.25 192 ARG A C 1
ATOM 1507 O O . ARG A 1 192 ? 13.852 -0.956 4.048 1.00 86.25 192 ARG A O 1
ATOM 1514 N N . LYS A 1 193 ? 14.924 0.258 2.499 1.00 75.56 193 LYS A N 1
ATOM 1515 C CA . LYS A 1 193 ? 16.215 0.256 3.218 1.00 75.56 193 LYS A CA 1
ATOM 1516 C C . LYS A 1 193 ? 16.195 1.159 4.458 1.00 75.56 193 LYS A C 1
ATOM 1518 O O . LYS A 1 193 ? 16.968 0.954 5.390 1.00 75.56 193 LYS A O 1
ATOM 1523 N N . SER A 1 194 ? 15.321 2.162 4.467 1.00 74.25 194 SER A N 1
ATOM 1524 C CA . SER A 1 194 ? 15.021 3.027 5.608 1.00 74.25 194 SER A CA 1
ATOM 1525 C C . SER A 1 194 ? 13.584 3.529 5.495 1.00 74.25 194 SER A C 1
ATOM 1527 O O . SER A 1 194 ? 12.993 3.449 4.419 1.00 74.25 194 SER A O 1
ATOM 1529 N N . GLU A 1 195 ? 13.040 4.120 6.563 1.00 66.31 195 GLU A N 1
ATOM 1530 C CA . GLU A 1 195 ? 11.683 4.693 6.548 1.00 66.31 195 GLU A CA 1
ATOM 1531 C C . GLU A 1 195 ? 11.480 5.749 5.438 1.00 66.31 195 GLU A C 1
ATOM 1533 O O . GLU A 1 195 ? 10.356 6.029 5.029 1.00 66.31 195 GLU A O 1
ATOM 1538 N N . ARG A 1 196 ? 12.568 6.323 4.911 1.00 66.56 196 ARG A N 1
ATOM 1539 C CA . ARG A 1 196 ? 12.518 7.314 3.832 1.00 66.56 196 ARG A CA 1
ATOM 1540 C C . ARG A 1 196 ? 12.869 6.746 2.461 1.00 66.56 196 ARG A C 1
ATOM 1542 O O . ARG A 1 196 ? 12.477 7.359 1.486 1.00 66.56 196 ARG A O 1
ATOM 1549 N N . SER A 1 197 ? 13.548 5.604 2.354 1.00 75.19 197 SER A N 1
ATOM 1550 C CA . SER A 1 197 ? 13.954 5.039 1.052 1.00 75.19 197 SER A CA 1
ATOM 1551 C C . SER A 1 197 ? 12.781 4.299 0.408 1.00 75.19 197 SER A C 1
ATOM 1553 O O . SER A 1 197 ? 12.681 3.081 0.528 1.00 75.19 197 SER A O 1
ATOM 1555 N N . THR A 1 198 ? 11.846 5.049 -0.169 1.00 85.06 198 THR A N 1
ATOM 1556 C CA . THR A 1 198 ? 10.616 4.541 -0.784 1.00 85.06 198 THR A CA 1
ATOM 1557 C C . THR A 1 198 ? 10.076 5.540 -1.802 1.00 85.06 198 THR A C 1
ATOM 1559 O O . THR A 1 198 ? 10.375 6.730 -1.718 1.00 85.06 198 THR A O 1
ATOM 1562 N N . VAL A 1 199 ? 9.198 5.061 -2.681 1.00 91.38 199 VAL A N 1
ATOM 1563 C CA . VAL A 1 199 ? 8.351 5.896 -3.537 1.00 91.38 199 VAL A CA 1
ATOM 1564 C C . VAL A 1 199 ? 7.439 6.774 -2.678 1.00 91.38 199 VAL A C 1
ATOM 1566 O O . VAL A 1 199 ? 6.923 6.324 -1.654 1.00 91.38 199 VAL A O 1
ATOM 1569 N N . SER A 1 200 ? 7.221 8.021 -3.103 1.00 91.38 200 SER A N 1
ATOM 1570 C CA . SER A 1 200 ? 6.412 9.001 -2.375 1.00 91.38 200 SER A CA 1
ATOM 1571 C C . SER A 1 200 ? 4.912 8.888 -2.644 1.00 91.38 200 SER A C 1
ATOM 1573 O O . SER A 1 200 ? 4.119 8.959 -1.706 1.00 91.38 200 SER A O 1
ATOM 1575 N N . GLU A 1 201 ? 4.491 8.743 -3.903 1.00 93.06 201 GLU A N 1
ATOM 1576 C CA . GLU A 1 201 ? 3.065 8.698 -4.258 1.00 93.06 201 GLU A CA 1
ATOM 1577 C C . GLU A 1 201 ? 2.777 7.702 -5.391 1.00 93.06 201 GLU A C 1
ATOM 1579 O O . GLU A 1 201 ? 3.526 7.596 -6.360 1.00 93.06 201 GLU A O 1
ATOM 1584 N N . MET A 1 202 ? 1.620 7.045 -5.320 1.00 95.44 202 MET A N 1
ATOM 1585 C CA . MET A 1 202 ? 0.976 6.433 -6.481 1.00 95.44 202 MET A CA 1
ATOM 1586 C C . MET A 1 202 ? 0.112 7.467 -7.201 1.00 95.44 202 MET A C 1
ATOM 1588 O O . MET A 1 202 ? -0.660 8.192 -6.566 1.00 95.44 202 MET A O 1
ATOM 1592 N N . ILE A 1 203 ? 0.185 7.501 -8.529 1.00 95.62 203 ILE A N 1
ATOM 1593 C CA . ILE A 1 203 ? -0.613 8.368 -9.398 1.00 95.62 203 ILE A CA 1
ATOM 1594 C C . ILE A 1 203 ? -1.440 7.487 -10.333 1.00 95.62 203 ILE A C 1
ATOM 1596 O O . ILE A 1 203 ? -0.888 6.737 -11.128 1.00 95.62 203 ILE A O 1
ATOM 1600 N N . PHE A 1 204 ? -2.762 7.612 -10.296 1.00 94.94 204 PHE A N 1
ATOM 1601 C CA . PHE A 1 204 ? -3.675 6.837 -11.142 1.00 94.94 204 PHE A CA 1
ATOM 1602 C C . PHE A 1 204 ? -3.967 7.562 -12.463 1.00 94.94 204 PHE A C 1
ATOM 1604 O O . PHE A 1 204 ? -3.694 8.760 -12.613 1.00 94.94 204 PHE A O 1
ATOM 1611 N N . ASP A 1 205 ? -4.527 6.863 -13.452 1.00 90.00 205 ASP A N 1
ATOM 1612 C CA . ASP A 1 205 ? -4.849 7.437 -14.770 1.00 90.00 205 ASP A CA 1
ATOM 1613 C C . ASP A 1 205 ? -5.809 8.633 -14.700 1.00 90.00 205 ASP A C 1
ATOM 1615 O O . ASP A 1 205 ? -5.663 9.595 -15.453 1.00 90.00 205 ASP A O 1
ATOM 1619 N N . ASN A 1 206 ? -6.734 8.633 -13.739 1.00 88.56 206 ASN A N 1
ATOM 1620 C CA . ASN A 1 206 ? -7.657 9.747 -13.496 1.00 88.56 206 ASN A CA 1
ATOM 1621 C C . ASN A 1 206 ? -7.024 10.937 -12.739 1.00 88.56 206 ASN A C 1
ATOM 1623 O O . ASN A 1 206 ? -7.725 11.896 -12.416 1.00 88.56 206 ASN A O 1
ATOM 1627 N N . GLY A 1 207 ? -5.727 10.874 -12.423 1.00 89.44 207 GLY A N 1
ATOM 1628 C CA . GLY A 1 207 ? -5.002 11.897 -11.670 1.00 89.44 207 GLY A CA 1
ATOM 1629 C C . GLY A 1 207 ? -5.188 11.831 -10.151 1.00 89.44 207 GLY A C 1
ATOM 1630 O O . GLY A 1 207 ? -4.596 12.648 -9.446 1.00 89.44 207 GLY A O 1
ATOM 1631 N N . LYS A 1 208 ? -5.971 10.875 -9.625 1.00 94.75 208 LYS A N 1
ATOM 1632 C CA . LYS A 1 208 ? -6.022 10.591 -8.183 1.00 94.75 208 LYS A CA 1
ATOM 1633 C C . LYS A 1 208 ? -4.622 10.197 -7.716 1.00 94.75 208 LYS A C 1
ATOM 1635 O O . LYS A 1 208 ? -3.886 9.524 -8.436 1.00 94.75 208 LYS A O 1
ATOM 1640 N N . LYS A 1 209 ? -4.271 10.633 -6.510 1.00 94.25 209 LYS A N 1
ATOM 1641 C CA . LYS A 1 209 ? -2.981 10.369 -5.877 1.00 94.25 209 LYS A CA 1
ATOM 1642 C C . LYS A 1 209 ? -3.185 9.680 -4.538 1.00 94.25 209 LYS A C 1
ATOM 1644 O O . LYS A 1 209 ? -4.126 10.022 -3.821 1.00 94.25 209 LYS A O 1
ATOM 1649 N N . VAL A 1 210 ? -2.310 8.738 -4.215 1.00 93.25 210 VAL A N 1
ATOM 1650 C CA . VAL A 1 210 ? -2.259 8.057 -2.916 1.00 93.25 210 VAL A CA 1
ATOM 1651 C C . VAL A 1 210 ? -0.835 8.173 -2.388 1.00 93.25 210 VAL A C 1
ATOM 1653 O O . VAL A 1 210 ? 0.103 7.816 -3.094 1.00 93.25 210 VAL A O 1
ATOM 1656 N N . SER A 1 211 ? -0.671 8.702 -1.173 1.00 90.56 211 SER A N 1
ATOM 1657 C CA . SER A 1 211 ? 0.640 8.768 -0.517 1.00 90.56 211 SER A CA 1
ATOM 1658 C C . SER A 1 211 ? 1.123 7.358 -0.184 1.00 90.56 211 SER A C 1
ATOM 1660 O O . SER A 1 211 ? 0.353 6.546 0.325 1.00 90.56 211 SER A O 1
ATOM 1662 N N . LEU A 1 212 ? 2.398 7.092 -0.456 1.00 89.75 212 LEU A N 1
ATOM 1663 C CA . LEU A 1 212 ? 3.141 5.921 0.010 1.00 89.75 212 LEU A CA 1
ATOM 1664 C C . LEU A 1 212 ? 4.130 6.290 1.130 1.00 89.75 212 LEU A C 1
ATOM 1666 O O . LEU A 1 212 ? 5.012 5.509 1.478 1.00 89.75 212 LEU A O 1
ATOM 1670 N N . LEU A 1 213 ? 3.997 7.491 1.698 1.00 83.81 213 LEU A N 1
ATOM 1671 C CA . LEU A 1 213 ? 4.773 7.917 2.863 1.00 83.81 213 LEU A CA 1
ATOM 1672 C C . LEU A 1 213 ? 4.012 7.704 4.173 1.00 83.81 213 LEU A C 1
ATOM 1674 O O . LEU A 1 213 ? 4.645 7.510 5.203 1.00 83.81 213 LEU A O 1
ATOM 1678 N N . ASP A 1 214 ? 2.677 7.697 4.121 1.00 78.88 214 ASP A N 1
ATOM 1679 C CA . ASP A 1 214 ? 1.816 7.663 5.303 1.00 78.88 214 ASP A CA 1
ATOM 1680 C C . ASP A 1 214 ? 0.588 6.772 5.070 1.00 78.88 214 ASP A C 1
ATOM 1682 O O . ASP A 1 214 ? 0.069 6.693 3.955 1.00 78.88 214 ASP A O 1
ATOM 1686 N N . ASN A 1 215 ? 0.045 6.195 6.146 1.00 82.62 215 ASN A N 1
ATOM 1687 C CA . ASN A 1 215 ? -1.167 5.356 6.135 1.00 82.62 215 ASN A CA 1
ATOM 1688 C C . ASN A 1 215 ? -1.078 4.118 5.224 1.00 82.62 215 ASN A C 1
ATOM 1690 O O . ASN A 1 215 ? -2.087 3.687 4.660 1.00 82.62 215 ASN A O 1
ATOM 1694 N N . ILE A 1 216 ? 0.115 3.548 5.054 1.00 90.88 216 ILE A N 1
ATOM 1695 C CA . ILE A 1 216 ? 0.245 2.227 4.438 1.00 90.88 216 ILE A CA 1
ATOM 1696 C C . ILE A 1 216 ? -0.128 1.181 5.495 1.00 90.88 216 ILE A C 1
ATOM 1698 O O . ILE A 1 216 ? 0.500 1.176 6.556 1.00 90.88 216 ILE A O 1
ATOM 1702 N N . PRO A 1 217 ? -1.106 0.297 5.223 1.00 93.81 217 PRO A N 1
ATOM 1703 C CA . PRO A 1 217 ? -1.504 -0.739 6.167 1.00 93.81 217 PRO A CA 1
ATOM 1704 C C . PRO A 1 217 ? -0.337 -1.663 6.532 1.00 93.81 217 PRO A C 1
ATOM 1706 O O . PRO A 1 217 ? 0.320 -2.218 5.655 1.00 93.81 217 PRO A O 1
ATOM 1709 N N . ASN A 1 218 ? -0.096 -1.864 7.820 1.00 93.62 218 ASN A N 1
ATOM 1710 C CA . ASN A 1 218 ? 0.707 -2.944 8.371 1.00 93.62 218 ASN A CA 1
ATOM 1711 C C . ASN A 1 218 ? -0.248 -4.062 8.793 1.00 93.62 218 ASN A C 1
ATOM 1713 O O . ASN A 1 218 ? -1.032 -3.878 9.727 1.00 93.62 218 ASN A O 1
ATOM 1717 N N . LEU A 1 219 ? -0.221 -5.169 8.054 1.00 94.38 219 LEU A N 1
ATOM 1718 C CA . LEU A 1 219 ? -1.192 -6.246 8.203 1.00 94.38 219 LEU A CA 1
ATOM 1719 C C . LEU A 1 219 ? -0.710 -7.293 9.210 1.00 94.38 219 LEU A C 1
ATOM 1721 O O . LEU A 1 219 ? 0.461 -7.681 9.191 1.00 94.38 219 LEU A O 1
ATOM 1725 N N . GLY A 1 220 ? -1.634 -7.775 10.034 1.00 93.88 220 GLY A N 1
ATOM 1726 C CA . GLY A 1 220 ? -1.530 -9.058 10.712 1.00 93.88 220 GLY A CA 1
ATOM 1727 C C . GLY A 1 220 ? -1.811 -10.216 9.753 1.00 93.88 220 GLY A C 1
ATOM 1728 O O . GLY A 1 220 ? -1.566 -10.153 8.542 1.00 93.88 220 GLY A O 1
ATOM 1729 N N . THR A 1 221 ? -2.310 -11.301 10.312 1.00 94.44 221 THR A N 1
ATOM 1730 C CA . THR A 1 221 ? -2.622 -12.570 9.670 1.00 94.44 221 THR A CA 1
ATOM 1731 C C . THR A 1 221 ? -4.071 -12.954 9.969 1.00 94.44 221 THR A C 1
ATOM 1733 O O . THR A 1 221 ? -4.840 -12.174 10.506 1.00 94.44 221 THR A O 1
ATOM 1736 N N . ASP A 1 222 ? -4.487 -14.160 9.585 1.00 96.38 222 ASP A N 1
ATOM 1737 C CA . ASP A 1 222 ? -5.835 -14.650 9.905 1.00 96.38 222 ASP A CA 1
ATOM 1738 C C . ASP A 1 222 ? -5.961 -15.185 11.359 1.00 96.38 222 ASP A C 1
ATOM 1740 O O . ASP A 1 222 ? -6.944 -15.862 11.676 1.00 96.38 222 ASP A O 1
ATOM 1744 N N . GLY A 1 223 ? -4.955 -14.995 12.218 1.00 97.81 223 GLY A N 1
ATOM 1745 C CA . GLY A 1 223 ? -4.981 -15.443 13.611 1.00 97.81 223 GLY A CA 1
ATOM 1746 C C . GLY A 1 223 ? -4.385 -14.413 14.564 1.00 97.81 223 GLY A C 1
ATOM 1747 O O . GLY A 1 223 ? -3.831 -13.428 14.121 1.00 97.81 223 GLY A O 1
ATOM 1748 N N . ASP A 1 224 ? -4.458 -14.698 15.865 1.00 98.44 224 ASP A N 1
ATOM 1749 C CA . ASP A 1 224 ? -4.119 -13.750 16.934 1.00 98.44 224 ASP A CA 1
ATOM 1750 C C . ASP A 1 224 ? -2.693 -13.168 16.826 1.00 98.44 224 ASP A C 1
ATOM 1752 O O . ASP A 1 224 ? -1.689 -13.854 17.075 1.00 98.44 224 ASP A O 1
ATOM 1756 N N . ASP A 1 225 ? -2.612 -11.873 16.539 1.00 98.06 225 ASP A N 1
ATOM 1757 C CA . ASP A 1 225 ? -1.383 -11.139 16.282 1.00 98.06 225 ASP A CA 1
ATOM 1758 C C . ASP A 1 225 ? -1.083 -10.052 17.319 1.00 98.06 225 ASP A C 1
ATOM 1760 O O . ASP A 1 225 ? -1.928 -9.544 18.056 1.00 98.06 225 ASP A O 1
ATOM 1764 N N . VAL A 1 226 ? 0.195 -9.666 17.373 1.00 97.94 226 VAL A N 1
ATOM 1765 C CA . VAL A 1 226 ? 0.648 -8.485 18.114 1.00 97.94 226 VAL A CA 1
ATOM 1766 C C . VAL A 1 226 ? 1.333 -7.536 17.145 1.00 97.94 226 VAL A C 1
ATOM 1768 O O . VAL A 1 226 ? 2.488 -7.743 16.762 1.00 97.94 226 VAL A O 1
ATOM 1771 N N . LEU A 1 227 ? 0.633 -6.464 16.793 1.00 96.19 227 LEU A N 1
ATOM 1772 C CA . LEU A 1 227 ? 1.108 -5.426 15.889 1.00 96.19 227 LEU A CA 1
ATOM 1773 C C . LEU A 1 227 ? 1.581 -4.215 16.687 1.00 96.19 227 LEU A C 1
ATOM 1775 O O . LEU A 1 227 ? 0.932 -3.775 17.633 1.00 96.19 227 LEU A O 1
ATOM 1779 N N . LYS A 1 228 ? 2.732 -3.669 16.300 1.00 95.25 228 LYS A N 1
ATOM 1780 C CA . LYS A 1 228 ? 3.306 -2.467 16.907 1.00 95.25 228 LYS A CA 1
ATOM 1781 C C . LYS A 1 228 ? 3.663 -1.479 15.812 1.00 95.25 228 LYS A C 1
ATOM 1783 O O . LYS A 1 228 ? 4.399 -1.842 14.889 1.00 95.25 228 LYS A O 1
ATOM 1788 N N . GLY A 1 229 ? 3.139 -0.270 15.922 1.00 91.25 229 GLY A N 1
ATOM 1789 C CA . GLY A 1 229 ? 3.540 0.867 15.119 1.00 91.25 229 GLY A CA 1
ATOM 1790 C C . GLY A 1 229 ? 4.858 1.453 15.611 1.00 91.25 229 GLY A C 1
ATOM 1791 O O . GLY A 1 229 ? 5.697 0.781 16.228 1.00 91.25 229 GLY A O 1
ATOM 1792 N N . THR A 1 230 ? 5.084 2.701 15.243 1.00 88.00 230 THR A N 1
ATOM 1793 C CA . THR A 1 230 ? 6.362 3.389 15.330 1.00 88.00 230 THR A CA 1
ATOM 1794 C C . THR A 1 230 ? 6.209 4.691 16.120 1.00 88.00 230 THR A C 1
ATOM 1796 O O . THR A 1 230 ? 5.418 4.777 17.050 1.00 88.00 230 THR A O 1
ATOM 1799 N N . ALA A 1 231 ? 7.052 5.685 15.837 1.00 87.12 231 ALA A N 1
ATOM 1800 C CA . ALA A 1 231 ? 6.909 7.034 16.383 1.00 87.12 231 ALA A CA 1
ATOM 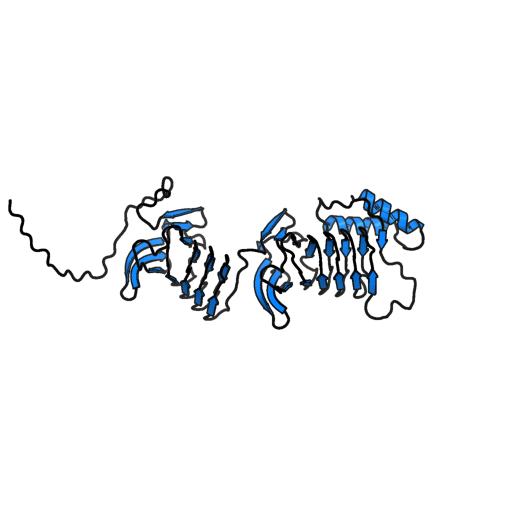1801 C C . ALA A 1 231 ? 6.312 8.011 15.350 1.00 87.12 231 ALA A C 1
ATOM 1803 O O . ALA A 1 231 ? 6.432 9.229 15.502 1.00 87.12 231 ALA A O 1
ATOM 1804 N N . TYR A 1 232 ? 5.760 7.468 14.267 1.00 86.44 232 TYR A N 1
ATOM 1805 C CA . TYR A 1 232 ? 5.145 8.181 13.159 1.00 86.44 232 TYR A CA 1
ATOM 1806 C C . TYR A 1 232 ? 3.705 7.714 12.996 1.00 86.44 232 TYR A C 1
ATOM 1808 O O . TYR A 1 232 ? 3.300 6.739 13.600 1.00 86.44 232 TYR A O 1
ATOM 1816 N N . LYS A 1 233 ? 2.967 8.381 12.108 1.00 89.94 233 LYS A N 1
ATOM 1817 C CA . LYS A 1 233 ? 1.625 7.958 11.727 1.00 89.94 233 LYS A CA 1
ATOM 1818 C C . LYS A 1 233 ? 1.638 6.572 11.077 1.00 89.94 233 LYS A C 1
ATOM 1820 O O . LYS A 1 233 ? 2.091 6.420 9.939 1.00 89.94 233 LYS A O 1
ATOM 1825 N N . ASP A 1 234 ? 1.054 5.602 11.758 1.00 91.62 234 ASP A N 1
ATOM 1826 C CA . ASP A 1 234 ? 0.909 4.227 11.310 1.00 91.62 234 ASP A CA 1
ATOM 1827 C C . ASP A 1 234 ? -0.549 3.892 10.954 1.00 91.62 234 ASP A C 1
ATOM 1829 O O . ASP A 1 234 ? -1.503 4.522 11.405 1.00 91.62 234 ASP A O 1
ATOM 1833 N N . TYR A 1 235 ? -0.732 2.884 10.099 1.00 95.50 235 TYR A N 1
ATOM 1834 C CA . TYR A 1 235 ? -2.023 2.224 9.913 1.00 95.50 235 TYR A CA 1
ATOM 1835 C C . TYR A 1 235 ? -1.829 0.742 10.210 1.00 95.50 235 TYR A C 1
ATOM 1837 O O . TYR A 1 235 ? -1.162 0.047 9.452 1.00 95.50 235 TYR A O 1
ATOM 1845 N N . LEU A 1 236 ? -2.377 0.261 11.321 1.00 97.00 236 LEU A N 1
ATOM 1846 C CA . LEU A 1 236 ? -2.313 -1.133 11.744 1.00 97.00 236 LEU A CA 1
ATOM 1847 C C . LEU A 1 236 ? -3.645 -1.825 11.454 1.00 97.00 236 LEU A C 1
ATOM 1849 O O . LEU A 1 236 ? -4.701 -1.278 11.776 1.00 97.00 236 LEU A O 1
ATOM 1853 N N . LYS A 1 237 ? -3.589 -3.022 10.862 1.00 97.75 237 LYS A N 1
ATOM 1854 C CA . LYS A 1 237 ? -4.773 -3.827 10.558 1.00 97.75 237 LYS A CA 1
ATOM 1855 C C . LYS A 1 237 ? -4.567 -5.279 10.986 1.00 97.75 237 LYS A C 1
ATOM 1857 O O . LYS A 1 237 ? -3.749 -5.957 10.370 1.00 97.75 237 LYS A O 1
ATOM 1862 N N . GLY A 1 238 ? -5.290 -5.737 12.004 1.00 97.50 238 GLY A N 1
ATOM 1863 C CA . GLY A 1 238 ? -5.157 -7.088 12.565 1.00 97.50 238 GLY A CA 1
ATOM 1864 C C . GLY A 1 238 ? -5.611 -8.193 11.608 1.00 97.50 238 GLY A C 1
ATOM 1865 O O . GLY A 1 238 ? -4.843 -9.106 11.335 1.00 97.50 238 GLY A O 1
ATOM 1866 N N . LEU A 1 239 ? -6.732 -7.960 10.912 1.00 96.88 239 LEU A N 1
ATOM 1867 C CA . LEU A 1 239 ? -7.423 -8.863 9.974 1.00 96.88 239 LEU A CA 1
ATOM 1868 C C . LEU A 1 239 ? -8.395 -9.826 10.652 1.00 96.88 239 LEU A C 1
ATOM 1870 O O . LEU A 1 239 ? -9.569 -9.486 10.720 1.00 96.88 239 LEU A O 1
ATOM 1874 N N . LYS A 1 240 ? -7.991 -11.042 11.016 1.00 98.06 240 LYS A N 1
ATOM 1875 C CA . LYS A 1 240 ? -8.860 -11.974 11.744 1.00 98.06 240 LYS A CA 1
ATOM 1876 C C . LYS A 1 240 ? -8.122 -12.497 12.956 1.00 98.06 240 LYS A C 1
ATOM 1878 O O . LYS A 1 240 ? -6.917 -12.682 12.892 1.00 98.06 240 LYS A O 1
ATOM 1883 N N . GLY A 1 241 ? -8.878 -12.937 13.952 1.00 98.44 241 GLY A N 1
ATOM 1884 C CA . GLY A 1 241 ? -8.301 -13.416 15.203 1.00 98.44 241 GLY A CA 1
ATOM 1885 C C . GLY A 1 241 ? -8.404 -12.335 16.264 1.00 98.44 241 GLY A C 1
ATOM 1886 O O . GLY A 1 241 ? -8.961 -11.281 16.013 1.00 98.44 241 GLY A O 1
ATOM 1887 N N . ASN A 1 242 ? -7.948 -12.641 17.473 1.00 98.69 242 ASN A N 1
ATOM 1888 C CA . ASN A 1 242 ? -8.013 -11.705 18.591 1.00 98.69 242 ASN A CA 1
ATOM 1889 C C . ASN A 1 242 ? -6.667 -10.996 18.732 1.00 98.69 242 ASN A C 1
ATOM 1891 O O . ASN A 1 242 ? -5.728 -11.520 19.348 1.00 98.69 242 ASN A O 1
ATOM 1895 N N . ASP A 1 243 ? -6.582 -9.805 18.169 1.00 98.75 243 ASP A N 1
ATOM 1896 C CA . ASP A 1 243 ? -5.342 -9.087 17.955 1.00 98.75 243 ASP A CA 1
ATOM 1897 C C . ASP A 1 243 ? -5.054 -8.059 19.050 1.00 98.75 243 ASP A C 1
ATOM 1899 O O . ASP A 1 243 ? -5.930 -7.550 19.755 1.00 98.75 243 ASP A O 1
ATOM 1903 N N . LYS A 1 244 ? -3.770 -7.721 19.201 1.00 98.69 244 LYS A N 1
ATOM 1904 C CA . LYS A 1 244 ? -3.310 -6.595 20.022 1.00 98.69 244 LYS A CA 1
ATOM 1905 C C . LYS A 1 244 ? -2.549 -5.603 19.165 1.00 98.69 244 LYS A C 1
ATOM 1907 O O . LYS A 1 244 ? -1.432 -5.889 18.726 1.00 98.69 244 LYS A O 1
ATOM 1912 N N . LEU A 1 245 ? -3.124 -4.423 18.970 1.00 98.50 245 LEU A N 1
ATOM 1913 C CA . LEU A 1 245 ? -2.537 -3.356 18.160 1.00 98.50 245 LEU A CA 1
ATOM 1914 C C . LEU A 1 245 ? -2.047 -2.230 19.072 1.00 98.50 245 LEU A C 1
ATOM 1916 O O . LEU A 1 245 ? -2.820 -1.696 19.861 1.00 98.50 245 LEU A O 1
ATOM 1920 N N . TYR A 1 246 ? -0.776 -1.857 18.941 1.00 97.56 246 TYR A N 1
ATOM 1921 C CA . TYR A 1 246 ? -0.151 -0.741 19.654 1.00 97.56 246 TYR A CA 1
ATOM 1922 C C . TYR A 1 246 ? 0.278 0.323 18.643 1.00 97.56 246 TYR A C 1
ATOM 1924 O O . TYR A 1 246 ? 1.198 0.051 17.873 1.00 97.56 246 TYR A O 1
ATOM 1932 N N . GLY A 1 247 ? -0.374 1.488 18.630 1.00 94.69 247 GLY A N 1
ATOM 1933 C CA . GLY A 1 247 ? -0.103 2.595 17.703 1.00 94.69 247 GLY A CA 1
ATOM 1934 C C . GLY A 1 247 ? 1.315 3.133 17.858 1.00 94.69 247 GLY A C 1
ATOM 1935 O O . GLY A 1 247 ? 2.125 3.035 16.938 1.00 94.69 247 GLY A O 1
ATOM 1936 N N . GLY A 1 248 ? 1.673 3.528 19.079 1.00 93.06 248 GLY A N 1
ATOM 1937 C CA . GLY A 1 248 ? 2.993 4.062 19.384 1.00 93.06 248 GLY A CA 1
ATOM 1938 C C . GLY A 1 248 ? 2.932 5.559 19.635 1.00 93.06 248 GLY A C 1
ATOM 1939 O O . GLY A 1 248 ? 2.258 6.036 20.543 1.00 93.06 248 GLY A O 1
ATOM 1940 N N . SER A 1 249 ? 3.735 6.327 18.909 1.00 90.88 249 SER A N 1
ATOM 1941 C CA . SER A 1 249 ? 3.546 7.778 18.847 1.00 90.88 249 SER A CA 1
ATOM 1942 C C . SER A 1 249 ? 3.158 8.172 17.439 1.00 90.88 249 SER A C 1
ATOM 1944 O O . SER A 1 249 ? 3.750 7.655 16.505 1.00 90.88 249 SER A O 1
ATOM 1946 N N . GLY A 1 250 ? 2.290 9.161 17.285 1.00 91.06 250 GLY A N 1
ATOM 1947 C CA . GLY A 1 250 ? 1.782 9.545 15.973 1.00 91.06 250 GLY A CA 1
ATOM 1948 C C . GLY A 1 250 ? 0.267 9.644 16.005 1.00 91.06 250 GLY A C 1
ATOM 1949 O O . GLY A 1 250 ? -0.356 9.314 16.996 1.00 91.06 250 GLY A O 1
ATOM 1950 N N . ASP A 1 251 ? -0.326 10.160 14.934 1.00 93.62 251 ASP A N 1
ATOM 1951 C CA . ASP A 1 251 ? -1.785 10.157 14.800 1.00 93.62 251 ASP A CA 1
ATOM 1952 C C . ASP A 1 251 ? -2.181 8.885 14.043 1.00 93.62 251 ASP A C 1
ATOM 1954 O O . ASP A 1 251 ? -2.239 8.905 12.810 1.00 93.62 251 ASP A O 1
ATOM 1958 N N . ASP A 1 252 ? -2.388 7.774 14.741 1.00 95.06 252 ASP A N 1
ATOM 1959 C CA . ASP A 1 252 ? -2.435 6.445 14.134 1.00 95.06 252 ASP A CA 1
ATOM 1960 C C . ASP A 1 252 ? -3.837 6.031 13.672 1.00 95.06 252 ASP A C 1
ATOM 1962 O O . ASP A 1 252 ? -4.862 6.599 14.052 1.00 95.06 252 ASP A O 1
ATOM 1966 N N . ILE A 1 253 ? -3.900 5.021 12.803 1.00 97.19 253 ILE A N 1
ATOM 1967 C CA . ILE A 1 253 ? -5.138 4.344 12.409 1.00 97.19 253 ILE A CA 1
ATOM 1968 C C . ILE A 1 253 ? -5.046 2.886 12.853 1.00 97.19 253 ILE A C 1
ATOM 1970 O O . ILE A 1 253 ? -4.155 2.163 12.414 1.00 97.19 253 ILE A O 1
ATOM 1974 N N . LEU A 1 254 ? -5.968 2.438 13.698 1.00 98.38 254 LEU A N 1
ATOM 1975 C CA . LEU A 1 254 ? -6.021 1.063 14.193 1.00 98.38 254 LEU A CA 1
ATOM 1976 C C . LEU A 1 254 ? -7.336 0.411 13.752 1.00 98.38 254 LEU A C 1
ATOM 1978 O O . LEU A 1 254 ? -8.419 0.925 14.024 1.00 98.38 254 LEU A O 1
ATOM 1982 N N . GLU A 1 255 ? -7.243 -0.726 13.071 1.00 98.31 255 GLU A N 1
ATOM 1983 C CA . GLU A 1 255 ? -8.372 -1.565 12.665 1.00 98.31 255 GLU A CA 1
ATOM 1984 C C . GLU A 1 255 ? -8.103 -2.987 13.163 1.00 98.31 255 GLU A C 1
ATOM 1986 O O . GLU A 1 255 ? -7.200 -3.641 12.652 1.00 98.31 255 GLU A O 1
ATOM 1991 N N . GLY A 1 256 ? -8.845 -3.448 14.170 1.00 98.12 256 GLY A N 1
ATOM 1992 C CA . GLY A 1 256 ? -8.695 -4.807 14.700 1.00 98.12 256 GLY A CA 1
ATOM 1993 C C . GLY A 1 256 ? -8.981 -5.842 13.613 1.00 98.12 256 GLY A C 1
ATOM 1994 O O . GLY A 1 256 ? -8.066 -6.434 13.049 1.00 98.12 256 GLY A O 1
ATOM 1995 N N . GLY A 1 257 ? -10.223 -5.885 13.146 1.00 98.00 257 GLY A N 1
ATOM 1996 C CA . GLY A 1 257 ? -10.626 -6.780 12.068 1.00 98.00 257 GLY A CA 1
ATOM 1997 C C . GLY A 1 257 ? -11.801 -7.623 12.525 1.00 98.00 257 GLY A C 1
ATOM 1998 O O . GLY A 1 257 ? -12.658 -7.096 13.207 1.00 98.00 257 GLY A O 1
ATOM 1999 N N . GLU A 1 258 ? -11.906 -8.876 12.091 1.00 98.12 258 GLU A N 1
ATOM 2000 C CA . GLU A 1 258 ? -12.857 -9.835 12.661 1.00 98.12 258 GLU A CA 1
ATOM 2001 C C . GLU A 1 258 ? -12.244 -10.492 13.907 1.00 98.12 258 GLU A C 1
ATOM 2003 O O . GLU A 1 258 ? -11.326 -11.302 13.782 1.00 98.12 258 GLU A O 1
ATOM 2008 N N . GLY A 1 259 ? -12.809 -10.264 15.086 1.00 98.38 259 GLY A N 1
ATOM 2009 C CA . GLY A 1 259 ? -12.287 -10.861 16.312 1.00 98.38 259 GLY A CA 1
ATOM 2010 C C . GLY A 1 259 ? -12.704 -10.084 17.544 1.00 98.38 259 GLY A C 1
ATOM 2011 O O . GLY A 1 259 ? -13.531 -9.190 17.466 1.00 98.38 259 GLY A O 1
ATOM 2012 N N . ASP A 1 260 ? -12.194 -10.463 18.707 1.00 98.62 260 ASP A N 1
ATOM 2013 C CA . ASP A 1 260 ? -12.312 -9.631 19.902 1.00 98.62 260 ASP A CA 1
ATOM 2014 C C . ASP A 1 260 ? -10.934 -8.998 20.173 1.00 98.62 260 ASP A C 1
ATOM 2016 O O . ASP A 1 260 ? -10.058 -9.633 20.774 1.00 98.62 260 ASP A O 1
ATOM 2020 N N . ASP A 1 261 ? -10.741 -7.755 19.722 1.00 98.81 261 ASP A N 1
ATOM 2021 C CA . ASP A 1 261 ? -9.424 -7.114 19.649 1.00 98.81 261 ASP A CA 1
ATOM 2022 C C . ASP A 1 261 ? -9.136 -6.138 20.803 1.00 98.81 261 ASP A C 1
ATOM 2024 O O . ASP A 1 261 ? -10.024 -5.497 21.376 1.00 98.81 261 ASP A O 1
ATOM 2028 N N . GLU A 1 262 ? -7.854 -5.957 21.133 1.00 98.50 262 GLU A N 1
ATOM 2029 C CA . GLU A 1 262 ? -7.384 -4.892 22.024 1.00 98.50 262 GLU A CA 1
ATOM 2030 C C . GLU A 1 262 ? -6.580 -3.838 21.246 1.00 98.50 262 GLU A C 1
ATOM 2032 O O . GLU A 1 262 ? -5.481 -4.099 20.746 1.00 98.50 262 GLU A O 1
ATOM 2037 N N . LEU A 1 263 ? -7.093 -2.609 21.206 1.00 98.38 263 LEU A N 1
ATOM 2038 C CA . LEU A 1 263 ? -6.521 -1.501 20.445 1.00 98.38 263 LEU A CA 1
ATOM 2039 C C . LEU A 1 263 ? -5.961 -0.437 21.394 1.00 98.38 263 LEU A C 1
ATOM 2041 O O . LEU A 1 263 ? -6.692 0.138 22.200 1.00 98.38 263 LEU A O 1
ATOM 2045 N N . TYR A 1 264 ? -4.666 -0.159 21.298 1.00 96.50 264 TYR A N 1
ATOM 2046 C CA . TYR A 1 264 ? -3.945 0.802 22.127 1.00 96.50 264 TYR A CA 1
ATOM 2047 C C . TYR A 1 264 ? -3.379 1.905 21.230 1.00 96.50 264 TYR A C 1
ATOM 2049 O O . TYR A 1 264 ? -2.350 1.690 20.599 1.00 96.50 264 TYR A O 1
ATOM 2057 N N . GLY A 1 265 ? -4.023 3.072 21.166 1.00 93.75 265 GLY A N 1
ATOM 2058 C CA . GLY A 1 265 ? -3.521 4.205 20.368 1.00 93.75 265 GLY A CA 1
ATOM 2059 C C . GLY A 1 265 ? -2.203 4.771 20.901 1.00 93.75 265 GLY A C 1
ATOM 2060 O O . GLY A 1 265 ? -1.259 4.991 20.157 1.00 93.75 265 GLY A O 1
ATOM 2061 N N . GLU A 1 266 ? -2.071 4.806 22.230 1.00 92.75 266 GLU A N 1
ATOM 2062 C CA . GLU A 1 266 ? -0.913 5.348 22.951 1.00 92.75 266 GLU A CA 1
ATOM 2063 C C . GLU A 1 266 ? -0.790 6.881 22.856 1.00 92.75 266 GLU A C 1
ATOM 2065 O O . GLU A 1 266 ? -1.487 7.558 23.614 1.00 92.75 266 GLU A O 1
ATOM 2070 N N . TYR A 1 267 ? 0.138 7.437 22.069 1.00 91.00 267 TYR A N 1
ATOM 2071 C CA . TYR A 1 267 ? 0.392 8.882 22.024 1.00 91.00 267 TYR A CA 1
ATOM 2072 C C . TYR A 1 267 ? 0.008 9.495 20.681 1.00 91.00 267 TYR A C 1
ATOM 2074 O O . TYR A 1 267 ? 0.681 9.245 19.691 1.00 91.00 267 TYR A O 1
ATOM 2082 N N . GLY A 1 268 ? -0.880 10.482 20.708 1.00 91.56 268 GLY A N 1
ATOM 2083 C CA . GLY A 1 268 ? -1.261 11.266 19.537 1.00 91.56 268 GLY A CA 1
ATOM 2084 C C . GLY A 1 268 ? -2.769 11.266 19.373 1.00 91.56 268 GLY A C 1
ATOM 2085 O O . GLY A 1 268 ? -3.480 10.994 20.330 1.00 91.56 268 GLY A O 1
ATOM 2086 N N . SER A 1 269 ? -3.261 11.711 18.219 1.00 92.75 269 SER A N 1
ATOM 2087 C CA . SER A 1 269 ? -4.696 11.766 17.920 1.00 92.75 269 SER A CA 1
ATOM 2088 C C . SER A 1 269 ? -5.095 10.601 17.022 1.00 92.75 269 SER A C 1
ATOM 2090 O O . SER A 1 269 ? -5.008 10.699 15.794 1.00 92.75 269 SER A O 1
ATOM 2092 N N . ASP A 1 270 ? -5.561 9.518 17.635 1.00 94.94 270 ASP A N 1
ATOM 2093 C CA . ASP A 1 270 ? -5.712 8.233 16.953 1.00 94.94 270 ASP A CA 1
ATOM 2094 C C . ASP A 1 270 ? -7.107 8.023 16.357 1.00 94.94 270 ASP A C 1
ATOM 2096 O O . ASP A 1 270 ? -8.099 8.640 16.747 1.00 94.94 270 ASP A O 1
ATOM 2100 N N . THR A 1 271 ? -7.214 7.138 15.370 1.00 96.44 271 THR A N 1
ATOM 2101 C CA . THR A 1 271 ? -8.478 6.738 14.747 1.00 96.44 271 THR A CA 1
ATOM 2102 C C . THR A 1 271 ? -8.656 5.229 14.803 1.00 96.44 271 THR A C 1
ATOM 2104 O O . THR A 1 271 ? -7.924 4.480 14.167 1.00 96.44 271 THR A O 1
ATOM 2107 N N . TYR A 1 272 ? -9.711 4.784 15.474 1.00 98.06 272 TYR A N 1
ATOM 2108 C CA . TYR A 1 272 ? -10.095 3.383 15.582 1.00 98.06 272 TYR A CA 1
ATOM 2109 C C . TYR A 1 272 ? -11.212 3.066 14.592 1.00 98.06 272 TYR A C 1
ATOM 2111 O O . TYR A 1 272 ? -12.277 3.689 14.633 1.00 98.06 272 TYR A O 1
ATOM 2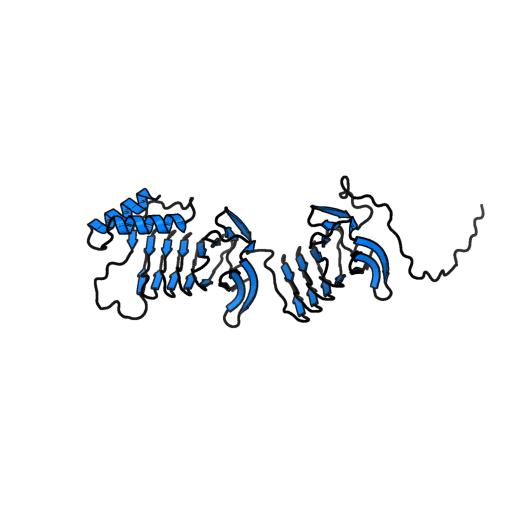119 N N . ILE A 1 273 ? -10.985 2.117 13.691 1.00 98.06 273 ILE A N 1
ATOM 2120 C CA . ILE A 1 273 ? -11.989 1.644 12.736 1.00 98.06 273 ILE A CA 1
ATOM 2121 C C . ILE A 1 273 ? -12.703 0.443 13.350 1.00 98.06 273 ILE A C 1
ATOM 2123 O O . ILE A 1 273 ? -12.067 -0.555 13.664 1.00 98.06 273 ILE A O 1
ATOM 2127 N N . TRP A 1 274 ? -14.024 0.543 13.496 1.00 98.12 274 TRP A N 1
ATOM 2128 C CA . TRP A 1 274 ? -14.861 -0.527 14.043 1.00 98.12 274 TRP A CA 1
ATOM 2129 C C . TRP A 1 274 ? -16.224 -0.569 13.344 1.00 98.12 274 TRP A C 1
ATOM 2131 O O . TRP A 1 274 ? -16.641 0.404 12.715 1.00 98.12 274 TRP A O 1
ATOM 2141 N N . GLY A 1 275 ? -16.944 -1.685 13.412 1.00 96.62 275 GLY A N 1
ATOM 2142 C CA . GLY A 1 275 ? -18.177 -1.858 12.653 1.00 96.62 275 GLY A CA 1
ATOM 2143 C C . GLY A 1 275 ? -18.811 -3.230 12.823 1.00 96.62 275 GLY A C 1
ATOM 2144 O O . GLY A 1 275 ? -18.395 -4.028 13.650 1.00 96.62 275 GLY A O 1
ATOM 2145 N N . ALA A 1 276 ? -19.856 -3.488 12.041 1.00 95.75 276 ALA A N 1
ATOM 2146 C CA . ALA A 1 276 ? -20.644 -4.707 12.152 1.00 95.75 276 ALA A CA 1
ATOM 2147 C C . ALA A 1 276 ? -19.877 -5.902 11.582 1.00 95.75 276 ALA A C 1
ATOM 2149 O O . ALA A 1 276 ? -19.419 -5.846 10.441 1.00 95.75 276 ALA A O 1
ATOM 2150 N N . GLY A 1 277 ? -19.819 -6.991 12.345 1.00 95.44 277 GLY A N 1
ATOM 2151 C CA . GLY A 1 277 ? -19.073 -8.195 11.992 1.00 95.44 277 GLY A CA 1
ATOM 2152 C C . GLY A 1 277 ? -17.582 -8.106 12.310 1.00 95.44 277 GLY A C 1
ATOM 2153 O O . GLY A 1 277 ? -16.862 -9.031 11.953 1.00 95.44 277 GLY A O 1
ATOM 2154 N N . LEU A 1 278 ? -17.132 -7.019 12.950 1.00 97.31 278 LEU A N 1
ATOM 2155 C CA . LEU A 1 278 ? -15.751 -6.875 13.414 1.00 97.31 278 LEU A CA 1
ATOM 2156 C C . LEU A 1 278 ? -15.554 -7.459 14.824 1.00 97.31 278 LEU A C 1
ATOM 2158 O O . LEU A 1 278 ? -14.435 -7.717 15.218 1.00 97.31 278 LEU A O 1
ATOM 2162 N N . GLY A 1 279 ? -16.636 -7.789 15.538 1.00 97.12 279 GLY A N 1
ATOM 2163 C CA . GLY A 1 279 ? -16.572 -8.462 16.839 1.00 97.12 279 GLY A CA 1
ATOM 2164 C C . GLY A 1 279 ? -16.475 -7.497 18.024 1.00 97.12 279 GLY A C 1
ATOM 2165 O O . GLY A 1 279 ? -16.910 -6.344 17.916 1.00 97.12 279 GLY A O 1
ATOM 2166 N N . ASN A 1 280 ? -16.085 -7.996 19.207 1.00 98.31 280 ASN A N 1
ATOM 2167 C CA . ASN A 1 280 ? -16.150 -7.220 20.450 1.00 98.31 280 ASN A CA 1
ATOM 2168 C C . ASN A 1 280 ? -14.789 -6.676 20.875 1.00 98.31 280 ASN A C 1
ATOM 2170 O O . ASN A 1 280 ? -14.027 -7.346 21.573 1.00 98.31 280 ASN A O 1
ATOM 2174 N N . ASP A 1 281 ? -14.568 -5.403 20.580 1.00 98.50 281 ASP A N 1
ATOM 2175 C CA . ASP A 1 281 ? -13.259 -4.789 20.759 1.00 98.50 281 ASP A CA 1
ATOM 2176 C C . ASP A 1 281 ? -13.172 -3.928 22.015 1.00 98.50 281 ASP A C 1
ATOM 2178 O O . ASP A 1 281 ? -14.169 -3.439 22.570 1.00 98.50 281 ASP A O 1
ATOM 2182 N N . ILE A 1 282 ? -11.935 -3.690 22.444 1.00 97.50 282 ILE A N 1
ATOM 2183 C CA . ILE A 1 282 ? -11.606 -2.796 23.547 1.00 97.50 282 ILE A CA 1
ATOM 2184 C C . ILE A 1 282 ? -10.574 -1.764 23.095 1.00 97.50 282 ILE A C 1
ATOM 2186 O O . ILE A 1 282 ? -9.472 -2.115 22.683 1.00 97.50 282 ILE A O 1
ATOM 2190 N N . ILE A 1 283 ? -10.898 -0.480 23.258 1.00 96.62 283 ILE A N 1
ATOM 2191 C CA . ILE A 1 283 ? -9.983 0.636 22.986 1.00 96.62 283 ILE A CA 1
ATOM 2192 C C . ILE A 1 283 ? -9.396 1.169 24.288 1.00 96.62 283 ILE A C 1
ATOM 2194 O O . ILE A 1 283 ? -10.113 1.682 25.151 1.00 96.62 283 ILE A O 1
ATOM 2198 N N . PHE A 1 284 ? -8.076 1.118 24.405 1.00 93.12 284 PHE A N 1
ATOM 2199 C CA . PHE A 1 284 ? -7.325 1.651 25.528 1.00 93.12 284 PHE A CA 1
ATOM 2200 C C . PHE A 1 284 ? -6.674 2.981 25.177 1.00 93.12 284 PHE A C 1
ATOM 2202 O O . PHE A 1 284 ? -5.617 3.035 24.555 1.00 93.12 284 PHE A O 1
ATOM 2209 N N . GLU A 1 285 ? -7.276 4.048 25.697 1.00 89.75 285 GLU A N 1
ATOM 2210 C CA . GLU A 1 285 ? -6.781 5.405 25.504 1.00 89.75 285 GLU A CA 1
ATOM 2211 C C . GLU A 1 285 ? -5.916 5.937 26.648 1.00 89.75 285 GLU A C 1
ATOM 2213 O O . GLU A 1 285 ? -6.151 5.659 27.834 1.00 89.75 285 GLU A O 1
ATOM 2218 N N . SER A 1 286 ? -4.942 6.773 26.280 1.00 74.50 286 SER A N 1
ATOM 2219 C CA . SER A 1 286 ? -3.973 7.401 27.190 1.00 74.50 286 SER A CA 1
ATOM 2220 C C . SER A 1 286 ? -3.850 8.910 26.958 1.00 74.50 286 SER A C 1
ATOM 2222 O O . SER A 1 286 ? -2.764 9.471 27.014 1.00 74.50 286 SER A O 1
ATOM 2224 N N . ARG A 1 287 ? -4.985 9.586 26.761 1.00 67.75 287 ARG A N 1
ATOM 2225 C CA . ARG A 1 287 ? -5.054 11.017 26.427 1.00 67.75 287 ARG A CA 1
ATOM 2226 C C . ARG A 1 287 ? -4.159 11.963 27.249 1.00 67.75 287 ARG A C 1
ATOM 2228 O O . ARG A 1 287 ? -4.236 11.981 28.485 1.00 67.75 287 ARG A O 1
ATOM 2235 N N . THR A 1 288 ? -3.483 12.882 26.549 1.00 64.50 288 THR A N 1
ATOM 2236 C CA . THR A 1 288 ? -3.030 14.185 27.074 1.00 64.50 288 THR A CA 1
ATOM 2237 C C . THR A 1 288 ? -3.932 15.337 26.583 1.00 64.50 288 THR A C 1
ATOM 2239 O O . THR A 1 288 ? -4.697 15.186 25.636 1.00 64.50 288 THR A O 1
ATOM 2242 N N . ASP A 1 289 ? -3.921 16.503 27.243 1.00 61.75 289 ASP A N 1
ATOM 2243 C CA . ASP A 1 289 ? -4.929 17.577 27.066 1.00 61.75 289 ASP A CA 1
ATOM 2244 C C . ASP A 1 289 ? -5.075 18.149 25.633 1.00 61.75 289 ASP A C 1
ATOM 2246 O O . ASP A 1 289 ? -6.021 18.895 25.363 1.00 61.75 289 ASP A O 1
ATOM 2250 N N . THR A 1 290 ? -4.163 17.822 24.717 1.00 73.06 290 THR A N 1
ATOM 2251 C CA . THR A 1 290 ? -4.193 18.235 23.305 1.00 73.06 290 THR A CA 1
ATOM 2252 C C . THR A 1 290 ? -4.765 17.190 22.356 1.00 73.06 290 THR A C 1
ATOM 2254 O O . THR A 1 290 ? -5.218 17.556 21.269 1.00 73.06 290 THR A O 1
ATOM 2257 N N . ASP A 1 291 ? -4.782 15.931 22.776 1.00 80.94 291 ASP A N 1
ATOM 2258 C CA . ASP A 1 291 ? -4.983 14.788 21.893 1.00 80.94 291 ASP A CA 1
ATOM 2259 C C . ASP A 1 291 ? -6.476 14.561 21.650 1.00 80.94 291 ASP A C 1
ATOM 2261 O O . ASP A 1 291 ? -7.329 14.891 22.496 1.00 80.94 291 ASP A O 1
ATOM 2265 N N . ARG A 1 292 ? -6.822 14.084 20.454 1.00 86.25 292 ARG A N 1
ATOM 2266 C CA . ARG A 1 292 ? -8.207 13.834 20.059 1.00 86.25 292 ARG A CA 1
ATOM 2267 C C . ARG A 1 292 ? -8.312 12.517 19.328 1.00 86.25 292 ARG A C 1
ATOM 2269 O O . ARG A 1 292 ? -7.990 12.450 18.151 1.00 86.25 292 ARG A O 1
ATOM 2276 N N . ASP A 1 293 ? -8.925 11.562 19.999 1.00 90.75 293 ASP A N 1
ATOM 2277 C CA . ASP A 1 293 ? -9.076 10.237 19.413 1.00 90.75 293 ASP A CA 1
ATOM 2278 C C . ASP A 1 293 ? -10.479 10.065 18.844 1.00 90.75 293 ASP A C 1
ATOM 2280 O O . ASP A 1 293 ? -11.457 10.673 19.314 1.00 90.75 293 ASP A O 1
ATOM 2284 N N . PHE A 1 294 ? -10.578 9.245 17.809 1.00 93.06 294 PHE A N 1
ATOM 2285 C CA . PHE A 1 294 ? -11.762 9.094 16.984 1.00 93.06 294 PHE A CA 1
ATOM 2286 C C . PHE A 1 294 ? -12.142 7.628 16.847 1.00 93.06 294 PHE A C 1
ATOM 2288 O O . PHE A 1 294 ? -11.295 6.782 16.604 1.00 93.06 294 PHE A O 1
ATOM 2295 N N . VAL A 1 295 ? -13.436 7.329 16.903 1.00 95.75 295 VAL A N 1
ATOM 2296 C CA . VAL A 1 295 ? -13.971 6.058 16.401 1.00 95.75 295 VAL A CA 1
ATOM 2297 C C . VAL A 1 295 ? -14.617 6.318 15.047 1.00 95.75 295 VAL A C 1
ATOM 2299 O O . VAL A 1 295 ? -15.425 7.237 14.890 1.00 95.75 295 VAL A O 1
ATOM 2302 N N . LYS A 1 296 ? -14.278 5.514 14.046 1.00 96.62 296 LYS A N 1
ATOM 2303 C CA . LYS A 1 296 ? -14.900 5.531 12.726 1.00 96.62 296 LYS A CA 1
ATOM 2304 C C . LYS A 1 296 ? -15.718 4.259 12.547 1.00 96.62 296 LYS A C 1
ATOM 2306 O O . LYS A 1 296 ? -15.157 3.182 12.373 1.00 96.62 296 LYS A O 1
ATOM 2311 N N . LEU A 1 297 ? -17.040 4.415 12.558 1.00 95.94 297 LEU A N 1
ATOM 2312 C CA . LEU A 1 297 ? -17.981 3.339 12.285 1.00 95.94 297 LEU A CA 1
ATOM 2313 C C . LEU A 1 297 ? -18.138 3.118 10.783 1.00 95.94 297 LEU A C 1
ATOM 2315 O O . LEU A 1 297 ? -18.561 4.026 10.060 1.00 95.94 297 LEU A O 1
ATOM 2319 N N . VAL A 1 298 ? -17.810 1.902 10.348 1.00 95.62 298 VAL A N 1
ATOM 2320 C CA . VAL A 1 298 ? -17.858 1.465 8.947 1.00 95.62 298 VAL A CA 1
ATOM 2321 C C . VAL A 1 298 ? -18.950 0.420 8.709 1.00 95.62 298 VAL A C 1
ATOM 2323 O O . VAL A 1 298 ? -19.591 -0.072 9.639 1.00 95.62 298 VAL A O 1
ATOM 2326 N N . GLY A 1 299 ? -19.178 0.073 7.442 1.00 92.25 299 GLY A N 1
ATOM 2327 C CA . GLY A 1 299 ? -20.142 -0.960 7.051 1.00 92.25 299 GLY A CA 1
ATOM 2328 C C . GLY A 1 299 ? -21.566 -0.426 6.903 1.00 92.25 299 GLY A C 1
ATOM 2329 O O . GLY A 1 299 ? -22.525 -1.190 6.987 1.00 92.25 299 GLY A O 1
ATOM 2330 N N . GLY A 1 300 ? -21.720 0.884 6.687 1.00 91.38 300 GLY A N 1
ATOM 2331 C CA . GLY A 1 300 ? -23.027 1.515 6.510 1.00 91.38 300 GLY A CA 1
ATOM 2332 C C . GLY A 1 300 ? -23.833 1.672 7.801 1.00 91.38 300 GLY A C 1
ATOM 2333 O O . GLY A 1 300 ? -25.022 1.978 7.723 1.00 91.38 300 GLY A O 1
ATOM 2334 N N . ILE A 1 301 ? -23.201 1.497 8.967 1.00 91.44 301 ILE A N 1
ATOM 2335 C CA . ILE A 1 301 ? -23.815 1.784 10.266 1.00 91.44 301 ILE A CA 1
ATOM 2336 C C . ILE A 1 301 ? -24.220 3.258 10.319 1.00 91.44 301 ILE A C 1
ATOM 2338 O O . ILE A 1 301 ? -23.475 4.155 9.916 1.00 91.44 301 ILE A O 1
ATOM 2342 N N . THR A 1 302 ? -25.410 3.514 10.850 1.00 90.88 302 THR A N 1
ATOM 2343 C CA . THR A 1 302 ? -25.925 4.851 11.136 1.00 90.88 302 THR A CA 1
ATOM 2344 C C . THR A 1 302 ? -26.084 5.058 12.646 1.00 90.88 302 THR A C 1
ATOM 2346 O O . THR A 1 302 ? -26.110 4.085 13.403 1.00 90.88 302 THR A O 1
ATOM 2349 N N . PRO A 1 303 ? -26.206 6.308 13.131 1.00 88.00 303 PRO A N 1
ATOM 2350 C CA . PRO A 1 303 ? -26.450 6.562 14.553 1.00 88.00 303 PRO A CA 1
ATOM 2351 C C . PRO A 1 303 ? -27.672 5.828 15.110 1.00 88.00 303 PRO A C 1
ATOM 2353 O O . PRO A 1 303 ? -27.714 5.483 16.285 1.00 88.00 303 PRO A O 1
ATOM 2356 N N . GLU A 1 304 ? -28.674 5.584 14.269 1.00 88.62 304 GLU A N 1
ATOM 2357 C CA . GLU A 1 304 ? -29.898 4.895 14.647 1.00 88.62 304 GLU A CA 1
ATOM 2358 C C . GLU A 1 304 ? -29.680 3.387 14.912 1.00 88.62 304 GLU A C 1
ATOM 2360 O O . GLU A 1 304 ? -30.433 2.787 15.688 1.00 88.62 304 GLU A O 1
ATOM 2365 N N . ASP A 1 305 ? -28.621 2.792 14.353 1.00 91.31 305 ASP A N 1
ATOM 2366 C CA . ASP A 1 305 ? -28.299 1.359 14.454 1.00 91.31 305 ASP A CA 1
ATOM 2367 C C . ASP A 1 305 ? -27.548 0.982 15.737 1.00 91.31 305 ASP A C 1
ATOM 2369 O O . ASP A 1 305 ? -27.390 -0.204 16.042 1.00 91.31 305 ASP A O 1
ATOM 2373 N N . ILE A 1 306 ? -27.106 1.976 16.507 1.00 91.38 306 ILE A N 1
ATOM 2374 C CA . ILE A 1 306 ? -26.309 1.770 17.715 1.00 91.38 306 ILE A CA 1
ATOM 2375 C C . ILE A 1 306 ? -27.022 2.273 18.968 1.00 91.38 306 ILE A C 1
ATOM 2377 O O . ILE A 1 306 ? -27.845 3.190 18.926 1.00 91.38 306 ILE A O 1
ATOM 2381 N N . ASP A 1 307 ? -26.681 1.661 20.094 1.00 89.75 307 ASP A N 1
ATOM 2382 C CA . ASP A 1 307 ? -26.827 2.242 21.424 1.00 89.75 307 ASP A CA 1
ATOM 2383 C C . ASP A 1 307 ? -25.432 2.611 21.928 1.00 89.75 307 ASP A C 1
ATOM 2385 O O . ASP A 1 307 ? -24.486 1.852 21.730 1.00 89.75 307 ASP A O 1
ATOM 2389 N N . TYR A 1 308 ? -25.281 3.753 22.596 1.00 87.12 308 TYR A N 1
ATOM 2390 C CA . TYR A 1 308 ? -24.042 4.085 23.295 1.00 87.12 308 TYR A CA 1
ATOM 2391 C C . TYR A 1 308 ? -24.357 4.666 24.668 1.00 87.12 308 TYR A C 1
ATOM 2393 O O . TYR A 1 308 ? -25.290 5.456 24.821 1.00 87.12 308 TYR A O 1
ATOM 2401 N N . TYR A 1 309 ? -23.611 4.247 25.687 1.00 81.56 309 TYR A N 1
ATOM 2402 C CA . TYR A 1 309 ? -23.868 4.679 27.055 1.00 81.56 309 TYR A CA 1
ATOM 2403 C C . TYR A 1 309 ? -22.644 4.567 27.960 1.00 81.56 309 TYR A C 1
ATOM 2405 O O . TYR A 1 309 ? -21.719 3.790 27.724 1.00 81.56 309 TYR A O 1
ATOM 2413 N N . TYR A 1 310 ? -22.667 5.345 29.043 1.00 83.69 310 TYR A N 1
ATOM 2414 C CA . TYR A 1 310 ? -21.713 5.193 30.133 1.00 83.69 310 TYR A CA 1
ATOM 2415 C C . TYR A 1 310 ? -22.090 4.000 31.005 1.00 83.69 310 TYR A C 1
ATOM 2417 O O . TYR A 1 310 ? -23.235 3.857 31.437 1.00 83.69 310 TYR A O 1
ATOM 2425 N N . THR A 1 311 ? -21.098 3.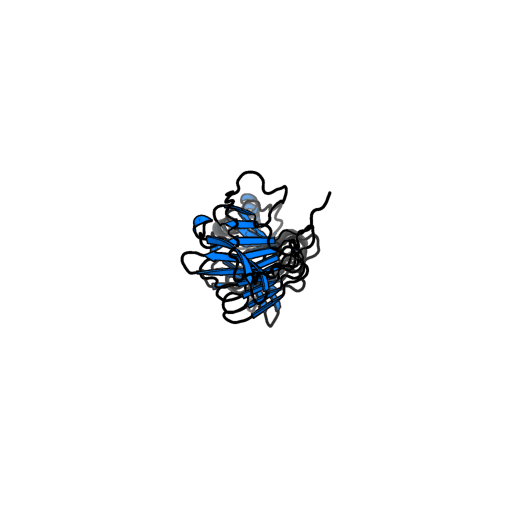170 31.305 1.00 84.12 311 THR A N 1
ATOM 2426 C CA . THR A 1 311 ? -21.247 1.970 32.127 1.00 84.12 311 THR A CA 1
ATOM 2427 C C . THR A 1 311 ? -20.108 1.860 33.138 1.00 84.12 311 THR A C 1
ATOM 2429 O O . THR A 1 311 ? -19.070 2.512 33.005 1.00 84.12 311 THR A O 1
ATOM 2432 N N . ASN A 1 312 ? -20.295 1.037 34.168 1.00 86.44 312 ASN A N 1
ATOM 2433 C CA . ASN A 1 312 ? -19.237 0.659 35.098 1.00 86.44 312 ASN A CA 1
ATOM 2434 C C . ASN A 1 312 ? -18.949 -0.835 34.930 1.00 86.44 312 ASN A C 1
ATOM 2436 O O . ASN A 1 312 ? -19.685 -1.686 35.426 1.00 86.44 312 ASN A O 1
ATOM 2440 N N . HIS A 1 313 ? -17.897 -1.150 34.183 1.00 88.19 313 HIS A N 1
ATOM 2441 C CA . HIS A 1 313 ? -17.493 -2.515 33.893 1.00 88.19 313 HIS A CA 1
ATOM 2442 C C . HIS A 1 313 ? -16.723 -3.117 35.075 1.00 88.19 313 HIS A C 1
ATOM 2444 O O . HIS A 1 313 ? -15.843 -2.469 35.638 1.00 88.19 313 HIS A O 1
ATOM 2450 N N . ASN A 1 314 ? -16.981 -4.382 35.419 1.00 85.44 314 ASN A N 1
ATOM 2451 C CA . ASN A 1 314 ? -16.350 -5.033 36.579 1.00 85.44 314 ASN A CA 1
ATOM 2452 C C . ASN A 1 314 ? -14.814 -5.040 36.507 1.00 85.44 314 ASN A C 1
ATOM 2454 O O . ASN A 1 314 ? -14.145 -4.860 37.519 1.00 85.44 314 ASN A O 1
ATOM 2458 N N . THR A 1 315 ? -14.264 -5.244 35.308 1.00 88.06 315 THR A N 1
ATOM 2459 C CA . THR A 1 315 ? -12.811 -5.325 35.081 1.00 88.06 315 THR A CA 1
ATOM 2460 C C . THR A 1 315 ? -12.175 -3.961 34.820 1.00 88.06 315 THR A C 1
ATOM 2462 O O . THR A 1 315 ? -11.045 -3.720 35.230 1.00 88.06 315 THR A O 1
ATOM 2465 N N . TYR A 1 316 ? -12.891 -3.065 34.134 1.00 86.94 316 TYR A N 1
ATOM 2466 C CA . TYR A 1 316 ? -12.312 -1.850 33.546 1.00 86.94 316 TYR A CA 1
ATOM 2467 C C . TYR A 1 316 ? -12.815 -0.556 34.199 1.00 86.94 316 TYR A C 1
ATOM 2469 O O . TYR A 1 316 ? -12.336 0.529 33.882 1.00 86.94 316 TYR A O 1
ATOM 2477 N N . GLY A 1 317 ? -13.755 -0.661 35.140 1.00 87.25 317 GLY A N 1
ATOM 2478 C CA . GLY A 1 317 ? -14.382 0.478 35.792 1.00 87.25 317 GLY A CA 1
ATOM 2479 C C . GLY A 1 317 ? -15.238 1.295 34.826 1.00 87.25 317 GLY A C 1
ATOM 2480 O O . GLY A 1 317 ? -15.876 0.760 33.912 1.00 87.25 317 GLY A O 1
ATOM 2481 N N . ARG A 1 318 ? -15.261 2.614 35.034 1.00 87.25 318 ARG A N 1
ATOM 2482 C CA . ARG A 1 318 ? -16.024 3.548 34.198 1.00 87.25 318 ARG A CA 1
ATOM 2483 C C . ARG A 1 318 ? -15.600 3.399 32.743 1.00 87.25 318 ARG A C 1
ATOM 2485 O O . ARG A 1 318 ? -14.420 3.495 32.438 1.00 87.25 318 ARG A O 1
ATOM 2492 N N . SER A 1 319 ? -16.561 3.181 31.863 1.00 88.19 319 SER A N 1
ATOM 2493 C CA . SER A 1 319 ? -16.325 2.916 30.446 1.00 88.19 319 SER A CA 1
ATOM 2494 C C . SER A 1 319 ? -17.442 3.527 29.603 1.00 88.19 319 SER A C 1
ATOM 2496 O O . SER A 1 319 ? -18.527 3.815 30.117 1.00 88.19 319 SER A O 1
ATOM 2498 N N . ILE A 1 320 ? -17.182 3.718 28.314 1.00 88.50 320 ILE A N 1
ATOM 2499 C CA . ILE A 1 320 ? -18.228 3.889 27.300 1.00 88.50 320 ILE A CA 1
ATOM 2500 C C . ILE A 1 320 ? -18.419 2.529 26.636 1.00 88.50 320 ILE A C 1
ATOM 2502 O O . ILE A 1 320 ? -17.435 1.897 26.265 1.00 88.50 320 ILE A O 1
ATOM 2506 N N . GLU A 1 321 ? -19.659 2.072 26.512 1.00 91.56 321 GLU A N 1
ATOM 2507 C CA . GLU A 1 321 ? -20.001 0.922 25.672 1.00 91.56 321 GLU A CA 1
ATOM 2508 C C . GLU A 1 321 ? -20.800 1.434 24.475 1.00 91.56 321 GLU A C 1
ATOM 2510 O O . GLU A 1 321 ? -21.804 2.126 24.654 1.00 91.56 321 GLU A O 1
ATOM 2515 N N . ILE A 1 322 ? -20.349 1.100 23.268 1.00 93.31 322 ILE A N 1
ATOM 2516 C CA . ILE A 1 322 ? -21.109 1.254 22.027 1.00 93.31 322 ILE A CA 1
ATOM 2517 C C . ILE A 1 322 ? -21.550 -0.144 21.614 1.00 93.31 322 ILE A C 1
ATOM 2519 O O . ILE A 1 322 ? -20.742 -1.065 21.599 1.00 93.31 322 ILE A O 1
ATOM 2523 N N . LYS A 1 323 ? -22.827 -0.321 21.290 1.00 95.06 323 LYS A N 1
ATOM 2524 C CA . LYS A 1 323 ? -23.409 -1.609 20.928 1.00 95.06 323 LYS A CA 1
ATOM 2525 C C . LYS A 1 323 ? -24.199 -1.494 19.637 1.00 95.06 323 LYS A C 1
ATOM 2527 O O . LYS A 1 323 ? -25.087 -0.650 19.529 1.00 95.06 323 LYS A O 1
ATOM 2532 N N . ILE A 1 324 ? -23.950 -2.392 18.692 1.00 95.62 324 ILE A N 1
ATOM 2533 C CA . ILE A 1 324 ? -24.748 -2.487 17.466 1.00 95.62 324 ILE A CA 1
ATOM 2534 C C . ILE A 1 324 ? -26.036 -3.249 17.788 1.00 95.62 324 ILE A C 1
ATOM 2536 O O . ILE A 1 324 ? -26.000 -4.409 18.202 1.00 95.62 324 ILE A O 1
ATOM 2540 N N . LYS A 1 325 ? -27.199 -2.615 17.607 1.00 94.56 325 LYS A N 1
ATOM 2541 C CA . LYS A 1 325 ? -28.501 -3.149 18.053 1.00 94.56 325 LYS A CA 1
ATOM 2542 C C . LYS A 1 325 ? -28.858 -4.487 17.416 1.00 94.56 325 LYS A C 1
ATOM 2544 O O . LYS A 1 325 ? -29.419 -5.354 18.082 1.00 94.56 325 LYS A O 1
ATOM 2549 N N . SER A 1 326 ? -28.569 -4.629 16.125 1.00 94.00 326 SER A N 1
ATOM 2550 C CA . SER A 1 326 ? -29.009 -5.762 15.305 1.00 94.00 326 SER A CA 1
ATOM 2551 C C . SER A 1 326 ? -28.295 -7.071 15.644 1.00 94.00 326 SER A C 1
ATOM 2553 O O . SER A 1 326 ? -28.927 -8.125 15.611 1.00 94.00 326 SER A O 1
ATOM 2555 N N . ILE A 1 327 ? -27.005 -7.001 15.973 1.00 95.69 327 ILE A N 1
ATOM 2556 C CA . ILE A 1 327 ? -26.134 -8.172 16.179 1.00 95.69 327 ILE A CA 1
ATOM 2557 C C . ILE A 1 327 ? -25.610 -8.285 17.611 1.00 95.69 327 ILE A C 1
ATOM 2559 O O . ILE A 1 327 ? -25.252 -9.367 18.061 1.00 95.69 327 ILE A O 1
ATOM 2563 N N . GLY A 1 328 ? -25.637 -7.189 18.365 1.00 95.19 328 GLY A N 1
ATOM 2564 C CA . GLY A 1 328 ? -25.259 -7.155 19.769 1.00 95.19 328 GLY A CA 1
ATOM 2565 C C . GLY A 1 328 ? -23.764 -7.043 20.048 1.00 95.19 328 GLY A C 1
ATOM 2566 O O . GLY A 1 328 ? -23.427 -7.017 21.231 1.00 95.19 328 GLY A O 1
ATOM 2567 N N . GLU A 1 329 ? -22.926 -6.946 19.011 1.00 97.50 329 GLU A N 1
ATOM 2568 C CA . GLU A 1 329 ? -21.490 -6.651 19.104 1.00 97.50 329 GLU A CA 1
ATOM 2569 C C . GLU A 1 329 ? -21.236 -5.324 19.812 1.00 97.50 329 GLU A C 1
ATOM 2571 O O . GLU A 1 329 ? -22.059 -4.396 19.742 1.00 97.50 329 GLU A O 1
ATOM 2576 N N . LYS A 1 330 ? -20.106 -5.257 20.515 1.00 96.75 330 LYS A N 1
ATOM 2577 C CA . LYS A 1 330 ? -19.789 -4.176 21.441 1.00 96.75 330 LYS A CA 1
ATOM 2578 C C . LYS A 1 330 ? -18.382 -3.644 21.241 1.00 96.75 330 LYS A C 1
ATOM 2580 O O . LYS A 1 330 ? -17.441 -4.416 21.209 1.00 96.75 330 LYS A O 1
ATOM 2585 N N . LEU A 1 331 ? -18.248 -2.329 21.287 1.00 97.38 331 LEU A N 1
ATOM 2586 C CA . LEU A 1 331 ? -16.978 -1.643 21.455 1.00 97.38 331 LEU A CA 1
ATOM 2587 C C . LEU A 1 331 ? -16.925 -1.043 22.857 1.00 97.38 331 LEU A C 1
ATOM 2589 O O . LEU A 1 331 ? -17.765 -0.211 23.222 1.00 97.38 331 LEU A O 1
ATOM 2593 N N . LEU A 1 332 ? -15.948 -1.470 23.651 1.00 95.38 332 LEU A N 1
ATOM 2594 C CA . LEU A 1 332 ? -15.733 -0.973 25.002 1.00 95.38 332 LEU A CA 1
ATOM 2595 C C . LEU A 1 332 ? -14.563 0.012 25.035 1.00 95.38 332 LEU A C 1
ATOM 2597 O O . LEU A 1 332 ? -13.473 -0.274 24.558 1.00 95.38 332 LEU A O 1
ATOM 2601 N N . ILE A 1 333 ? -14.764 1.159 25.677 1.00 93.50 333 ILE A N 1
ATOM 2602 C CA . ILE A 1 333 ? -13.734 2.191 25.834 1.00 93.50 333 ILE A CA 1
ATOM 2603 C C . ILE A 1 333 ? -13.559 2.473 27.332 1.00 93.50 333 ILE A C 1
ATOM 2605 O O . ILE A 1 333 ? -14.303 3.285 27.903 1.00 93.50 333 ILE A O 1
ATOM 2609 N N . PRO A 1 334 ? -12.633 1.775 28.016 1.00 91.25 334 PRO A N 1
ATOM 2610 C CA . PRO A 1 334 ? -12.292 2.045 29.405 1.00 91.25 334 PRO A CA 1
ATOM 2611 C C . PRO A 1 334 ? -11.819 3.480 29.638 1.00 91.25 334 PRO A C 1
ATOM 2613 O O . PRO A 1 334 ? -10.938 3.987 28.950 1.00 91.25 334 PRO A O 1
ATOM 2616 N N . ARG A 1 335 ? -12.347 4.117 30.685 1.00 84.19 335 ARG A N 1
ATOM 2617 C CA . ARG A 1 335 ? -11.994 5.483 31.084 1.00 84.19 335 ARG A CA 1
ATOM 2618 C C . ARG A 1 335 ? -11.201 5.463 32.381 1.00 84.19 335 ARG A C 1
ATOM 2620 O O . ARG A 1 335 ? -11.765 5.432 33.475 1.00 84.19 335 ARG A O 1
ATOM 2627 N N . LYS A 1 336 ? -9.873 5.553 32.275 1.00 72.00 336 LYS A N 1
ATOM 2628 C CA . LYS A 1 336 ? -8.997 5.721 33.455 1.00 72.00 336 LYS A CA 1
ATOM 2629 C C . LYS A 1 336 ? -9.161 7.094 34.120 1.00 72.00 336 LYS A C 1
ATOM 2631 O O . LYS A 1 336 ? -8.912 7.237 35.314 1.00 72.00 336 LYS A O 1
ATOM 2636 N N . SER A 1 337 ? -9.598 8.099 33.364 1.00 68.81 337 SER A N 1
ATOM 2637 C CA . SER A 1 337 ? -9.940 9.439 33.847 1.00 68.81 337 SER A CA 1
ATOM 2638 C C . SER A 1 337 ? -11.069 10.029 32.996 1.00 68.81 337 SER A C 1
ATOM 2640 O O . SER A 1 337 ? -11.425 9.466 31.963 1.00 68.81 337 SER A O 1
ATOM 2642 N N . GLU A 1 338 ? -11.624 11.185 33.379 1.00 63.38 338 GLU A N 1
ATOM 2643 C CA . GLU A 1 338 ? -12.595 11.886 32.521 1.00 63.38 338 GLU A CA 1
ATOM 2644 C C . GLU A 1 338 ? -12.020 12.233 31.140 1.00 63.38 338 GLU A C 1
ATOM 2646 O O . GLU A 1 338 ? -12.784 12.379 30.185 1.00 63.38 338 GLU A O 1
ATOM 2651 N N . ARG A 1 339 ? -10.687 12.322 31.039 1.00 62.78 339 ARG A N 1
ATOM 2652 C CA . ARG A 1 339 ? -9.963 12.712 29.832 1.00 62.78 339 ARG A CA 1
ATOM 2653 C C . ARG A 1 339 ? -9.473 11.516 29.018 1.00 62.78 339 ARG A C 1
ATOM 2655 O O . ARG A 1 339 ? -9.468 11.622 27.808 1.00 62.78 339 ARG A O 1
ATOM 2662 N N . SER A 1 340 ? -9.129 10.384 29.628 1.00 64.50 340 SER A N 1
ATOM 2663 C CA . SER A 1 340 ? -8.594 9.200 28.927 1.00 64.50 340 SER A CA 1
ATOM 2664 C C . SER A 1 340 ? -9.702 8.435 28.190 1.00 64.50 340 SER A C 1
ATOM 2666 O O . SER A 1 340 ? -10.225 7.459 28.723 1.00 64.50 340 SER A O 1
ATOM 2668 N N . THR A 1 341 ? -10.135 8.943 27.034 1.00 76.06 341 THR A N 1
ATOM 2669 C CA . THR A 1 341 ? -11.206 8.372 26.201 1.00 76.06 341 THR A CA 1
ATOM 2670 C C . THR A 1 341 ? -11.211 8.993 24.805 1.00 76.06 341 THR A C 1
ATOM 2672 O O . THR A 1 341 ? -10.759 10.123 24.626 1.00 76.06 341 THR A O 1
ATOM 2675 N N . VAL A 1 342 ? -11.869 8.306 23.872 1.00 85.06 342 VAL A N 1
ATOM 2676 C CA . VAL A 1 342 ? -12.206 8.798 22.531 1.00 85.06 342 VAL A CA 1
ATOM 2677 C C . VAL A 1 342 ? -13.090 10.046 22.596 1.00 85.06 342 VAL A C 1
ATOM 2679 O O . VAL A 1 342 ? -14.021 10.133 23.402 1.00 85.06 342 VAL A O 1
ATOM 2682 N N . SER A 1 343 ? -12.802 11.019 21.731 1.00 84.62 343 SER A N 1
ATOM 2683 C CA . SER A 1 343 ? -13.473 12.321 21.683 1.00 84.62 343 SER A CA 1
ATOM 2684 C C . SER A 1 343 ? -14.724 12.332 20.806 1.00 84.62 343 SER A C 1
ATOM 2686 O O . SER A 1 343 ? -15.744 12.919 21.182 1.00 84.62 343 SER A O 1
ATOM 2688 N N . GLU A 1 344 ? -14.658 11.705 19.634 1.00 86.75 344 GLU A N 1
ATOM 2689 C CA . GLU A 1 344 ? -15.714 11.755 18.623 1.00 86.75 344 GLU A CA 1
ATOM 2690 C C . GLU A 1 344 ? -15.871 10.402 17.928 1.00 86.75 344 GLU A C 1
ATOM 2692 O O . GLU A 1 344 ? -14.904 9.708 17.638 1.00 86.75 344 GLU A O 1
ATOM 2697 N N . MET A 1 345 ? -17.112 10.053 17.626 1.00 90.50 345 MET A N 1
ATOM 2698 C CA . MET A 1 345 ? -17.472 8.949 16.755 1.00 90.50 345 MET A CA 1
ATOM 2699 C C . MET A 1 345 ? -17.999 9.503 15.431 1.00 90.50 345 MET A C 1
ATOM 2701 O O . MET A 1 345 ? -18.811 10.430 15.416 1.00 90.50 345 MET A O 1
ATOM 2705 N N . SER A 1 346 ? -17.565 8.930 14.317 1.00 92.38 346 SER A N 1
ATOM 2706 C CA . SER A 1 346 ? -17.973 9.304 12.962 1.00 92.38 346 SER A CA 1
ATOM 2707 C C . SER A 1 346 ? -18.536 8.103 12.207 1.00 92.38 346 SER A C 1
ATOM 2709 O O . SER A 1 346 ? -18.198 6.966 12.516 1.00 92.38 346 SER A O 1
ATOM 2711 N N . PHE A 1 347 ? -19.405 8.361 11.231 1.00 92.94 347 PHE A N 1
ATOM 2712 C CA . PHE A 1 347 ? -20.095 7.341 10.436 1.00 92.94 347 PHE A CA 1
ATOM 2713 C C . PHE A 1 347 ? -19.787 7.530 8.946 1.00 92.94 347 PHE A C 1
ATOM 2715 O O . PHE A 1 347 ? -19.489 8.647 8.513 1.00 92.94 347 PHE A O 1
ATOM 2722 N N . ASP A 1 348 ? -19.949 6.479 8.137 1.00 89.88 348 ASP A N 1
ATOM 2723 C CA . ASP A 1 348 ? -19.711 6.513 6.680 1.00 89.88 348 ASP A CA 1
ATOM 2724 C C . ASP A 1 348 ? -20.486 7.625 5.942 1.00 89.88 348 ASP A C 1
ATOM 2726 O O . ASP A 1 348 ? -20.024 8.163 4.936 1.00 89.88 348 ASP A O 1
ATOM 2730 N N . ASN A 1 349 ? -21.656 8.022 6.454 1.00 85.25 349 ASN A N 1
ATOM 2731 C CA . ASN A 1 349 ? -22.473 9.104 5.889 1.00 85.25 349 ASN A CA 1
ATOM 2732 C C . ASN A 1 349 ? -22.015 10.523 6.295 1.00 85.25 349 ASN A C 1
ATOM 2734 O O . ASN A 1 349 ? -22.683 11.504 5.962 1.00 85.25 349 ASN A O 1
ATOM 2738 N N . GLY A 1 350 ? -20.913 10.642 7.039 1.00 84.69 350 GLY A N 1
ATOM 2739 C CA . GLY A 1 350 ? -20.350 11.905 7.514 1.00 84.69 350 GLY A CA 1
ATOM 2740 C C . GLY A 1 350 ? -21.016 12.483 8.766 1.00 84.69 350 GLY A C 1
ATOM 2741 O O . GLY A 1 350 ? -20.561 13.521 9.254 1.00 84.69 350 GLY A O 1
ATOM 2742 N N . LYS A 1 351 ? -22.064 11.845 9.316 1.00 86.25 351 LYS A N 1
ATOM 2743 C CA . LYS A 1 351 ? -22.590 12.207 10.641 1.00 86.25 351 LYS A CA 1
ATOM 2744 C C . LYS A 1 351 ? -21.513 11.963 11.704 1.00 86.25 351 LYS A C 1
ATOM 2746 O O . LYS A 1 351 ? -20.645 11.103 11.551 1.00 86.25 351 LYS A O 1
ATOM 2751 N N . LYS A 1 352 ? -21.592 12.727 12.793 1.00 85.62 352 LYS A N 1
ATOM 2752 C CA . LYS A 1 352 ? -20.667 12.673 13.927 1.00 85.62 352 LYS A CA 1
ATOM 2753 C C . LYS A 1 352 ? -21.437 12.740 15.243 1.00 85.62 352 LYS A C 1
ATOM 2755 O O . LYS A 1 352 ? -22.486 13.382 15.318 1.00 85.62 352 LYS A O 1
ATOM 2760 N N . VAL A 1 353 ? -20.910 12.077 16.264 1.00 81.56 353 VAL A N 1
ATOM 2761 C CA . VAL A 1 353 ? -21.416 12.065 17.638 1.00 81.56 353 VAL A CA 1
ATOM 2762 C C . VAL A 1 353 ? -20.239 12.337 18.563 1.00 81.56 353 VAL A C 1
ATOM 2764 O O . VAL A 1 353 ? -19.250 11.610 18.551 1.00 81.56 353 VAL A O 1
ATOM 2767 N N . CYS A 1 354 ? -20.333 13.386 19.376 1.00 78.81 354 CYS A N 1
ATOM 2768 C CA . CYS A 1 354 ? -19.324 13.646 20.395 1.00 78.81 354 CYS A CA 1
ATOM 2769 C C . CYS A 1 354 ? -19.553 12.723 21.592 1.00 78.81 354 CYS A C 1
ATOM 2771 O O . CYS A 1 354 ? -20.660 12.658 22.123 1.00 78.81 354 CYS A O 1
ATOM 2773 N N . LEU A 1 355 ? -18.495 12.042 22.026 1.00 76.94 355 LEU A N 1
ATOM 2774 C CA . LEU A 1 355 ? -18.540 11.131 23.171 1.00 76.94 355 LEU A CA 1
ATOM 2775 C C . LEU A 1 355 ? -18.179 11.832 24.489 1.00 76.94 355 LEU A C 1
ATOM 2777 O O . LEU A 1 355 ? -18.307 11.245 25.558 1.00 76.94 355 LEU A O 1
ATOM 2781 N N . LEU A 1 356 ? -17.758 13.099 24.425 1.00 71.00 356 LEU A N 1
ATOM 2782 C CA . LEU A 1 356 ? -17.359 13.905 25.573 1.00 71.00 356 LEU A CA 1
ATOM 2783 C C . LEU A 1 356 ? -18.266 15.117 25.779 1.00 71.00 356 LEU A C 1
ATOM 2785 O O . LEU A 1 356 ? -18.477 15.924 24.871 1.00 71.00 356 LEU A O 1
ATOM 2789 N N . ASP A 1 357 ? -18.726 15.284 27.018 1.00 51.94 357 ASP A N 1
ATOM 2790 C CA . ASP A 1 357 ? -19.444 16.477 27.454 1.00 51.94 357 ASP A CA 1
ATOM 2791 C C . ASP A 1 357 ? -18.471 17.672 27.563 1.00 51.94 357 ASP A C 1
ATOM 2793 O O . ASP A 1 357 ? -17.373 17.548 28.103 1.00 51.94 357 ASP A O 1
ATOM 2797 N N . ASN A 1 358 ? -18.889 18.855 27.092 1.00 48.25 358 ASN A N 1
ATOM 2798 C CA . ASN A 1 358 ? -18.189 20.147 27.239 1.00 48.25 358 ASN A CA 1
ATOM 2799 C C . ASN A 1 358 ? -16.900 20.393 26.417 1.00 48.25 358 ASN A C 1
ATOM 2801 O O . ASN A 1 358 ? -16.056 21.186 26.839 1.00 48.25 358 ASN A O 1
ATOM 2805 N N . ILE A 1 359 ? -16.758 19.837 25.206 1.00 51.12 359 ILE A N 1
ATOM 2806 C CA . ILE A 1 359 ? -15.726 20.308 24.256 1.00 51.12 359 ILE A CA 1
ATOM 2807 C C . ILE A 1 359 ? -16.275 21.484 23.408 1.00 51.12 359 ILE A C 1
ATOM 2809 O O . ILE A 1 359 ? -17.279 21.305 22.714 1.00 51.12 359 ILE A O 1
ATOM 2813 N N . PRO A 1 360 ? -15.626 22.676 23.389 1.00 41.12 360 PRO A N 1
ATOM 2814 C CA . PRO A 1 360 ? -16.132 23.897 22.730 1.00 41.12 360 PRO A CA 1
ATOM 2815 C C . PRO A 1 360 ? -16.464 23.780 21.230 1.00 41.12 360 PRO A C 1
ATOM 2817 O O . PRO A 1 360 ? -17.228 24.584 20.698 1.00 41.12 360 PRO A O 1
ATOM 2820 N N . TYR A 1 361 ? -15.900 22.787 20.539 1.00 48.28 361 TYR A N 1
ATOM 2821 C CA . TYR A 1 361 ? -15.995 22.625 19.083 1.00 48.28 361 TYR A CA 1
ATOM 2822 C C . TYR A 1 361 ? -17.085 21.642 18.623 1.00 48.28 361 TYR A C 1
ATOM 2824 O O . TYR A 1 361 ? -17.336 21.538 17.428 1.00 48.28 361 TYR A O 1
ATOM 2832 N N . CYS A 1 362 ? -17.796 20.983 19.545 1.00 51.53 362 CYS A N 1
ATOM 2833 C CA . CYS A 1 362 ? -18.925 20.089 19.239 1.00 51.53 362 CYS A CA 1
ATOM 2834 C C . CYS A 1 362 ? -20.238 20.839 18.909 1.00 51.53 362 CYS A C 1
ATOM 2836 O O . CYS A 1 362 ? -21.334 20.324 19.131 1.00 51.53 362 CYS A O 1
ATOM 2838 N N . SER A 1 363 ? -20.175 22.080 18.417 1.00 44.31 363 SER A N 1
ATOM 2839 C CA . SER A 1 363 ? -21.348 22.944 18.255 1.00 44.31 363 SER A CA 1
ATOM 2840 C C . SER A 1 363 ? -21.763 23.096 16.788 1.00 44.31 363 SER A C 1
ATOM 2842 O O . SER A 1 363 ? -21.148 23.842 16.033 1.00 44.31 363 SER A O 1
ATOM 2844 N N . SER A 1 364 ? -22.828 22.380 16.388 1.00 42.31 364 SER A N 1
ATOM 2845 C CA . SER A 1 364 ? -23.999 22.907 15.635 1.00 42.31 364 SER A CA 1
ATOM 2846 C C . SER A 1 364 ? -24.772 21.880 14.784 1.00 42.31 364 SER A C 1
ATOM 2848 O O . SER A 1 364 ? -25.901 22.186 14.418 1.00 42.31 364 SER A O 1
ATOM 2850 N N . ASN A 1 365 ? -24.256 20.665 14.541 1.00 39.59 365 ASN A N 1
ATOM 2851 C CA . ASN A 1 365 ? -24.938 19.630 13.727 1.00 39.59 365 ASN A CA 1
ATOM 2852 C C . ASN A 1 365 ? -25.113 18.264 14.422 1.00 39.59 365 ASN A C 1
ATOM 2854 O O . ASN A 1 365 ? -25.478 17.279 13.781 1.00 39.59 365 ASN A O 1
ATOM 2858 N N . ASN A 1 366 ? -24.853 18.190 15.727 1.00 45.75 366 ASN A N 1
ATOM 2859 C CA . ASN A 1 366 ? -24.880 16.931 16.465 1.00 45.75 366 ASN A CA 1
ATOM 2860 C C . ASN A 1 366 ? -26.313 16.485 16.765 1.00 45.75 366 ASN A C 1
ATOM 2862 O O . ASN A 1 366 ? -27.175 17.302 17.103 1.00 45.75 366 ASN A O 1
ATOM 2866 N N . ILE A 1 367 ? -26.546 15.171 16.695 1.00 45.69 367 ILE A N 1
ATOM 2867 C CA . ILE A 1 367 ? -27.715 14.540 17.307 1.00 45.69 367 ILE A CA 1
ATOM 2868 C C . ILE A 1 367 ? -27.575 14.791 18.810 1.00 45.69 367 ILE A C 1
ATOM 2870 O O . ILE A 1 367 ? -26.825 14.115 19.506 1.00 45.69 367 ILE A O 1
ATOM 2874 N N . ASN A 1 368 ? -28.232 15.844 19.294 1.00 40.25 368 ASN A N 1
ATOM 2875 C CA . ASN A 1 368 ? -28.406 16.109 20.715 1.00 40.25 368 ASN A CA 1
ATOM 2876 C C . ASN A 1 368 ? -29.374 15.062 21.266 1.00 40.25 368 ASN A C 1
ATOM 2878 O O . ASN A 1 368 ? -30.526 15.401 21.548 1.00 40.25 368 ASN A O 1
ATOM 2882 N N . ASP A 1 369 ? -28.943 13.810 21.409 1.00 40.66 369 ASP A N 1
ATOM 2883 C CA . ASP A 1 369 ? -29.683 12.906 22.273 1.00 40.66 369 ASP A CA 1
ATOM 2884 C C . ASP A 1 369 ? -29.186 13.112 23.698 1.00 40.66 369 ASP A C 1
ATOM 2886 O O . ASP A 1 369 ? -28.109 12.685 24.102 1.00 40.66 369 ASP A O 1
ATOM 2890 N N . LYS A 1 370 ? -29.976 13.865 24.463 1.00 38.91 370 LYS A N 1
ATOM 2891 C CA . LYS A 1 370 ? -29.759 14.101 25.895 1.00 38.91 370 LYS A CA 1
ATOM 2892 C C . LYS A 1 370 ? -29.967 12.833 26.732 1.00 38.91 370 LYS A C 1
ATOM 2894 O O . LYS A 1 370 ? -29.974 12.914 27.958 1.00 38.91 370 LYS A O 1
ATOM 2899 N N . THR A 1 371 ? -30.162 11.675 26.114 1.00 40.16 371 THR A N 1
ATOM 2900 C CA . THR A 1 371 ? -30.235 10.388 26.795 1.00 40.16 371 THR A CA 1
ATOM 2901 C C . THR A 1 371 ? -28.842 9.782 26.921 1.00 40.16 371 THR A C 1
ATOM 2903 O O . THR A 1 371 ? -28.549 8.736 26.351 1.00 40.16 371 THR A O 1
ATOM 2906 N N . HIS A 1 372 ? -27.988 10.404 27.738 1.00 45.47 372 HIS A N 1
ATOM 2907 C CA . HIS A 1 372 ? -26.931 9.657 28.422 1.00 45.47 372 HIS A CA 1
ATOM 2908 C C . HIS A 1 372 ? -27.628 8.697 29.389 1.00 45.47 372 HIS A C 1
ATOM 2910 O O . HIS A 1 372 ? -27.907 9.050 30.536 1.00 45.47 372 HIS A O 1
ATOM 2916 N N . ILE A 1 373 ? -28.017 7.513 28.917 1.00 40.38 373 ILE A N 1
ATOM 2917 C CA . ILE A 1 373 ? -28.633 6.497 29.773 1.00 40.38 373 ILE A CA 1
ATOM 2918 C C . ILE A 1 373 ? -27.503 5.851 30.568 1.00 40.38 373 ILE A C 1
ATOM 2920 O O . ILE A 1 373 ? -26.877 4.904 30.114 1.00 40.38 373 ILE A O 1
ATOM 2924 N N . TYR A 1 374 ? -27.209 6.373 31.757 1.00 38.00 374 TYR A N 1
ATOM 2925 C CA . TYR A 1 374 ? -26.376 5.664 32.724 1.00 38.00 374 TYR A CA 1
ATOM 2926 C C . TYR A 1 374 ? -27.100 4.369 33.107 1.00 38.00 374 TYR A C 1
ATOM 2928 O O . TYR A 1 374 ? -28.040 4.383 33.903 1.00 38.00 374 TYR A O 1
ATOM 2936 N N . HIS A 1 375 ? -26.693 3.238 32.533 1.00 40.50 375 HIS A N 1
ATOM 2937 C CA . HIS A 1 375 ? -27.120 1.943 33.041 1.00 40.50 375 HIS A CA 1
ATOM 2938 C C . HIS A 1 375 ? -26.280 1.634 34.283 1.00 40.50 375 HIS A C 1
ATOM 2940 O O . HIS A 1 375 ? -25.178 1.094 34.201 1.00 40.50 375 HIS A O 1
ATOM 2946 N N . GLU A 1 376 ? -26.795 2.025 35.452 1.00 37.69 376 GLU A N 1
ATOM 2947 C CA . GLU A 1 376 ? -26.250 1.635 36.752 1.00 37.69 376 GLU A CA 1
ATOM 2948 C C . GLU A 1 376 ? -26.377 0.115 36.936 1.00 37.69 376 GLU A C 1
ATOM 2950 O O . GLU A 1 376 ? -27.347 -0.408 37.486 1.00 37.69 376 GLU A O 1
ATOM 2955 N N . GLY A 1 377 ? -25.370 -0.621 36.475 1.00 35.22 377 GLY A N 1
ATOM 2956 C CA . GLY A 1 377 ? -25.100 -1.965 36.961 1.00 35.22 377 GLY A CA 1
ATOM 2957 C C . GLY A 1 377 ? -24.628 -1.885 38.412 1.00 35.22 377 GLY A C 1
ATOM 2958 O O . GLY A 1 377 ? -23.471 -1.572 38.666 1.00 35.22 377 GLY A O 1
ATOM 2959 N N . ASN A 1 378 ? -25.537 -2.163 39.350 1.00 34.16 378 ASN A N 1
ATOM 2960 C CA . ASN A 1 378 ? -25.294 -2.409 40.776 1.00 34.16 378 ASN A CA 1
ATOM 2961 C C . ASN A 1 378 ? -24.423 -1.371 41.505 1.00 34.16 378 ASN A C 1
ATOM 2963 O O . ASN A 1 378 ? -23.292 -1.648 41.908 1.00 34.16 378 ASN A O 1
ATOM 2967 N N . ILE A 1 379 ? -25.010 -0.212 41.812 1.00 29.89 379 ILE A N 1
ATOM 2968 C CA . ILE A 1 379 ? -24.552 0.575 42.958 1.00 29.89 379 ILE A CA 1
ATOM 2969 C C . ILE A 1 379 ? -24.954 -0.182 44.228 1.00 29.89 379 ILE A C 1
ATOM 2971 O O . ILE A 1 379 ? -26.124 -0.226 44.613 1.00 29.89 379 ILE A O 1
ATOM 2975 N N . HIS A 1 380 ? -23.974 -0.775 44.909 1.00 30.48 380 HIS A N 1
ATOM 2976 C CA . HIS A 1 380 ? -24.089 -0.953 46.349 1.00 30.48 380 HIS A CA 1
ATOM 2977 C C . HIS A 1 380 ? -24.077 0.451 46.957 1.00 30.48 380 HIS A C 1
ATOM 2979 O O . HIS A 1 380 ? -23.042 1.111 47.020 1.00 30.48 380 HIS A O 1
ATOM 2985 N N . LEU A 1 381 ? -25.265 0.941 47.313 1.00 28.98 381 LEU A N 1
ATOM 2986 C CA . LEU A 1 381 ? -25.429 2.176 48.061 1.00 28.98 381 LEU A CA 1
ATOM 2987 C C . LEU A 1 381 ? -24.803 1.965 49.443 1.00 28.98 381 LEU A C 1
ATOM 2989 O O . LEU A 1 381 ? -25.451 1.428 50.340 1.00 28.98 381 LEU A O 1
ATOM 2993 N N . GLU A 1 382 ? -23.567 2.417 49.646 1.00 29.83 382 GLU A N 1
ATOM 2994 C CA . GLU A 1 382 ? -23.166 2.851 50.981 1.00 29.83 382 GLU A CA 1
ATOM 2995 C C . GLU A 1 382 ? -23.899 4.166 51.266 1.00 29.83 382 GLU A C 1
ATOM 2997 O O . GLU A 1 382 ? -23.450 5.269 50.956 1.00 29.83 382 GLU A O 1
ATOM 3002 N N . THR A 1 383 ? -25.104 4.043 51.820 1.00 33.62 383 THR A N 1
ATOM 3003 C CA . THR A 1 383 ? -25.801 5.158 52.453 1.00 33.62 383 THR A CA 1
ATOM 3004 C C . THR A 1 383 ? -24.964 5.644 53.633 1.00 33.62 383 THR A C 1
ATOM 3006 O O . THR A 1 383 ? -24.835 4.934 54.630 1.00 33.62 383 THR A O 1
ATOM 3009 N N . GLY A 1 384 ? -24.418 6.854 53.532 1.00 30.34 384 GLY A N 1
ATOM 3010 C CA . GLY A 1 384 ? -23.611 7.434 54.602 1.00 30.34 384 GLY A CA 1
ATOM 3011 C C . GLY A 1 384 ? -23.388 8.942 54.514 1.00 30.34 384 GLY A C 1
ATOM 3012 O O . GLY A 1 384 ? -22.358 9.412 54.980 1.00 30.34 384 GLY A O 1
ATOM 3013 N N . PHE A 1 385 ? -24.314 9.721 53.943 1.00 31.42 385 PHE A N 1
ATOM 3014 C CA . PHE A 1 385 ? -24.323 11.171 54.164 1.00 31.42 385 PHE A CA 1
ATOM 3015 C C . PHE A 1 385 ? -25.236 11.494 55.349 1.00 31.42 385 PHE A C 1
ATOM 3017 O O . PHE A 1 385 ? -26.459 11.534 55.222 1.00 31.42 385 PHE A O 1
ATOM 3024 N N . ASN A 1 386 ? -24.619 11.711 56.513 1.00 31.48 386 ASN A N 1
ATOM 3025 C CA . ASN A 1 386 ? -25.274 12.360 57.640 1.00 31.48 386 ASN A CA 1
ATOM 3026 C C . ASN A 1 386 ? -25.592 13.807 57.252 1.00 31.48 386 ASN A C 1
ATOM 3028 O O . ASN A 1 386 ? -24.697 14.622 57.034 1.00 31.48 386 ASN A O 1
ATOM 3032 N N . ASN A 1 387 ? -26.887 14.106 57.190 1.00 36.78 387 ASN A N 1
ATOM 3033 C CA . ASN A 1 387 ? -27.399 15.454 57.367 1.00 36.78 387 ASN A CA 1
ATOM 3034 C C . ASN A 1 387 ? -27.005 15.949 58.757 1.00 36.78 387 ASN A C 1
ATOM 3036 O O . ASN A 1 387 ? -27.370 15.312 59.737 1.00 36.78 387 ASN A O 1
ATOM 3040 N N . GLU A 1 388 ? -26.398 17.125 58.837 1.00 34.19 388 GLU A N 1
ATOM 3041 C CA . GLU A 1 388 ? -26.736 18.094 59.877 1.00 34.19 388 GLU A CA 1
ATOM 3042 C C . GLU A 1 388 ? -26.477 19.500 59.328 1.00 34.19 388 GLU A C 1
ATOM 3044 O O . GLU A 1 388 ? -25.348 19.967 59.200 1.00 34.19 388 GLU A O 1
ATOM 3049 N N . ALA A 1 389 ? -27.572 20.152 58.944 1.00 40.03 389 ALA A N 1
ATOM 3050 C CA . ALA A 1 389 ? -27.648 21.595 58.833 1.00 40.03 389 ALA A CA 1
ATOM 3051 C C . ALA A 1 389 ? -27.968 22.149 60.222 1.00 40.03 389 ALA A C 1
ATOM 3053 O O . ALA A 1 389 ? -28.966 21.728 60.800 1.00 40.03 389 ALA A O 1
ATOM 3054 N N . LEU A 1 390 ? -27.199 23.120 60.718 1.00 37.81 390 LEU A N 1
ATOM 3055 C CA . LEU A 1 390 ? -27.625 24.025 61.788 1.00 37.81 390 LEU A CA 1
ATOM 3056 C C . LEU A 1 390 ? -26.962 25.403 61.598 1.00 37.81 390 LEU A C 1
ATOM 3058 O O . LEU A 1 390 ? -25.746 25.515 61.701 1.00 37.81 390 LEU A O 1
ATOM 3062 N N . PHE A 1 391 ? -27.845 26.374 61.323 1.00 40.03 391 PHE A N 1
ATOM 3063 C CA . PHE A 1 391 ? -27.822 27.842 61.488 1.00 40.03 391 PHE A CA 1
ATOM 3064 C C . PHE A 1 391 ? -26.626 28.693 61.051 1.00 40.03 391 PHE A C 1
ATOM 3066 O O . PHE A 1 391 ? -25.540 28.605 61.660 1.00 40.03 391 PHE A O 1
#

InterPro domains:
  IPR001343 RTX calcium-binding nonapeptide repeat [PF00353] (82-102)
  IPR001343 RTX calcium-binding nonapeptide repeat [PF00353] (103-134)
  IPR001343 RTX calcium-binding nonapeptide repeat [PF00353] (220-254)
  IPR011049 Serralysin-like metalloprotease, C-terminal [G3DSA:2.150.10.10] (41-195)
  IPR011049 Serralysin-like metalloprotease, C-terminal [G3DSA:2.150.10.10] (199-348)
  IPR011049 Serralysin-like metalloprotease, C-terminal [SSF51120] (64-172)
  IPR011049 Serralysin-like metalloprotease, C-terminal [SSF51120] (215-315)
  IPR018511 Hemolysin-type calcium-binding conserved site [PS00330] (100-118)
  IPR018511 Hemolysin-type calcium-binding conserved site [PS00330] (243-261)
  IPR050557 RTX toxin and mannuronan C5-epimerase [PTHR38340] (219-282)

pLDDT: mean 79.38, std 20.89, range [28.98, 98.81]

Radius of gyration: 28.61 Å; chains: 1; bounding box: 58×43×104 Å

Foldseek 3Di:
DLVLLLVQLVVVCVVPQDVCDSVNSVVVSVVCVQFPDPPDDDDNAPHEDDDDDDDPVCPDQEAEAEADQDEYEAAADQPGEYEYAHAHEEYEYETHAEAYEYAQHAYAYEYENAAYAYEYENDHAAYEYEDEPRNAAYEYWFDDDPVYAYEYEYGDQDDPVQWAWAWDQDPVQGTWIWIAGNVRRGIYIYRPPDLGRGHAWYAYPVRDIDGPNAAGEHEADQEEEEAEADQEEYEYADAHYAYEYAQHHYAYEYENHQYAYEYENDHAAYEYEDEPRNAAYEYWFDDDPPYAYEYEYDDQDDPVQWDWAWEQDPVQGTWIWIAGNPPGGIYIYRDPDLGRTHQKYAYPVGAIAGPHPDDPPPDDRHPPPVPNPYPPPDDPDPPDDDDDDDD

Secondary structure (DSSP, 8-state):
-HHHHHHHHHHHHTTTS----HHHHHHHHHHHHHHS-TT-------EEE------GGG-SSSEEEE-BBB-EEEE--TTS-EEEEEEESS-EEEEESS--EEEEEESS-EEEEESS--EEEEEES--EEEEETTS--EEEE----TT---EEEEESS--GGGEEEEEEEETTTEEEEEEEETTT--EEEEE-SSTTSS--EEE-TTS-EEESSS--EEE--SS--EEE--SS--EEEEEESS-EEEEEESS-EEEEEES--EEEEEES--EEEEETTS--EEEE----TT---EEEEESS--GGGEEEEEEEETTTEEEEEEEETTT--EEEEE-SSSSSS--EEEETTS-EEE-STT-TT--SSS-------------------------